Protein AF-A0A2G8RLQ7-F1 (afdb_monomer)

Organism: NCBI:txid1077348

Solvent-accessible surface area (backbone atoms only — not comparable to full-atom values): 32127 Å² total; per-residue (Å²): 107,88,85,56,60,98,57,32,75,49,61,60,58,60,61,53,50,51,47,37,60,70,52,48,47,62,55,45,40,66,78,68,28,75,82,47,90,45,77,64,52,28,48,61,61,38,48,71,56,51,53,52,49,52,46,50,50,32,43,54,52,36,54,53,50,43,73,43,41,68,59,44,41,68,47,52,74,60,20,50,34,38,46,54,41,42,31,58,21,51,77,73,32,100,47,69,67,59,40,44,54,45,46,45,52,47,41,55,74,77,52,67,49,90,91,49,55,67,65,60,50,50,52,52,49,49,36,47,53,55,52,36,36,71,47,33,70,80,33,58,66,44,60,68,46,42,52,69,55,45,53,55,48,68,73,40,88,61,42,63,55,52,55,46,46,35,72,64,47,58,96,84,55,98,68,47,83,58,65,90,84,59,82,88,59,54,57,70,68,84,70,74,81,64,91,76,53,90,83,71,71,82,78,60,92,86,49,56,96,85,60,72,88,60,75,90,66,54,72,65,46,58,60,54,63,68,46,94,60,70,62,61,56,47,54,48,44,42,46,53,49,53,54,51,61,72,66,54,81,83,77,77,56,65,66,63,50,52,42,49,55,58,45,31,55,29,73,34,59,83,73,42,48,47,57,49,51,48,54,48,28,54,55,50,19,54,56,50,46,55,56,45,41,72,77,51,80,62,102,72,86,71,87,51,73,59,81,87,59,45,69,64,55,68,90,51,76,55,60,63,50,73,68,59,36,55,54,52,52,51,52,50,51,51,47,31,73,75,39,75,95,52,81,89,80,86,56,53,71,63,66,76,41,82,44,79,44,81,46,83,76,50,75,49,76,46,79,37,47,40,63,40,53,35,52,54,51,54,54,51,55,51,46,56,59,48,61,64,50,69,73,57,89,71,83,91,74,92,66,78,70,58,54,47,45,53,71,57,52,27,65,71,36,55,46,65,66,66,66,54,50,53,34,51,47,55,35,35,76,71,56,44,33,43,79,82,48,105,51,34,39,31,68,45,56,57,84,73,84,75,69,94,75,74,74,81,72,83,70,73,80,73,85,72,74,68,64,54,57,50,73,67,56,50,50,54,52,52,51,54,52,51,44,55,52,50,51,51,47,30,69,74,68,37,67,41,38,68,69,56,52,52,61,54,43,63,72,41,89,88,61,84,77,53,71,66,60,50,48,54,48,52,51,50,37,35,75,73,56,52,34,44,76,55,97,74,24,40,28,65,53,128

Sequence (542 aa):
METCAKKWDESMLTPLREWMAEKVVPWMVMPYARGARSGEEARSMLQGVGSRFDYHVCKTLCDLRTQEIFDIIIDYPDSQPALQDLKECLIRVDQRNDLVMTLRKANKKRLLHPGADTKDILTQYVSIIRCLRMIDPPGVLLYKVADPIRKYLRERPDTIRCIVASLVGDGESGDSLVNENEPIQPLQQRQADDFVDPNWEPEPIDAGPDFRTNKPTDVISTLVSIYDSKDLFVKELQVLLAQRLLAVTDGNYERERRNIEILKIRFGEAALQVCEVMLRDMTDSRRIDQHVQQKKTMPMHPTIVSRHFWPPLQTGSFNMPGQFKEIQDAYAGEFHTFKPDKKLYWLPHLGTISLEIELQDRTVNAEVPPLEAAVIELFSTKGAVCLFAKSANIGKLTVSIDMWDVSALVAEIKVDKAPVLKALMTWVDLGVLKEEDATRYKLLEVAEDAPAGTKTVTRQVIEDVPPILTVQQQQAEQMKVYWKFIEGMLTNLGALSLLRIQGMLKFANGYDRTIEQLAEFMEAARREGLVTVKDGMWKLHR

Secondary structure (DSSP, 8-state):
-TTTTT--SS-SHHHHHHHIIIIIHHHHHHHH-TT-SSHHHHHHHHHHHHHHHHHHHHHHHHHHHHHHHHHHHHTTTTTHHHHHHHHHHHHHSS-HHHHHHHHHHHHHHHTSSTTS-HHHHHHHHHHHHHHHHHH-TT-HHHHHHHHHHHHHHHH-TTHHHHHHHHHH--TTS---SS-TTS--------PPP-TT-TT--PPPTT--TT----S---HHHHHHTTSS-SHHHHHHHHHHHHHHHHH--S---HHHHHHHHHHHHHH-HHHHHHHHHHHHHHHHHHHHHHHHHHHS--S-------TTTSPPBP----PPPHHHHHHHHHHHHHHHHH-TT------TTSS-EEEEEE-SS-EEEEEE-HHHHHHHHHHHHHHHHHHHHTTS--------TTEEEHHHHHHHHT--HHHHHHHHHHHHHTTSEEEEETTEEEE-SSPPPPPTT-------S--PPPSB--HHHHHHHHHHHHHHHHHHHHHHH-SEEHHHHHHHHTTSTT----HHHHHHHHHHHHHTTSEEEETTEEEE--

Foldseek 3Di:
DVVLAPDQLAAPLVVVVVCCVPPVLVVCCVPQVPPDPDPVSSCVSCVVVVLVVNLVVLVVLLVRCLLCVLVLLVPPPSNVNSLVSNLVSVVSDVCLVVSLVSLLVCCVVPPLDPPHDLLVLLLSLLSVLVSQCSSPVLCQSVVSNCPVSLVSLVVDPCNLLSLLCLLLDPPPDPPNSADPPPPLAALDDPPDPPPPPPPDDDDDPSHDPPRDRDHSGGSSSVSCVSDPDPLVSLVSNLQVLLLVLLVDPPLDCVSVVVSLVSVCNHHNDVSCVLVVLFNVQQVVLVVLQVVLCVVPNAPDRDRGGDPPSHFDFDDDDWDQDDPVNVSVVSSQVSSCVVPVVDGDDDRQQDDWDWDWDDFPADIDTDIDGSLLVSLVVVLVVQVVVVVVVVVVPDDDDPDLSSKDFLVNSCVRGVDDSVVSVVSLVVCVLSQQWDDPDPGMIGGDSDHDDDDPDDDSPPDPDDPDPRRHDRPVRVVVVVLVVLVVVVVVCCVVVNWAALVVSVVVCVPPPPDDDDSVRSVVSLVVCVVVQQWDDDPRIIHGRD

Mean predicted aligned error: 13.87 Å

Nearest PDB structures (foldseek):
  9gaw-assembly1_N  TM=8.354E-01  e=7.655E-22  Homo sapiens
  6q6h-assembly1_N  TM=8.099E-01  e=4.460E-22  Homo sapiens
  6q6g-assembly1_N  TM=8.127E-01  e=3.112E-22  Homo sapiens
  8tau-assembly1_N  TM=7.838E-01  e=5.141E-23  Homo sapiens
  8pkp-assembly1_N  TM=6.037E-01  e=9.520E-21  Homo sapiens

InterPro domains:
  IPR014786 Anaphase-promoting complex subunit 2, C-terminal [PF08672] (485-540)
  IPR014786 Anaphase-promoting complex subunit 2, C-terminal [SM01013] (485-540)
  IPR016158 Cullin homology domain [PS50069] (183-428)
  IPR016158 Cullin homology domain [SM00182] (218-359)
  IPR036317 Cullin homology domain superfamily [SSF75632] (198-443)
  IPR036388 Winged helix-like DNA-binding domain superfamily [G3DSA:1.10.10.10] (465-542)
  IPR036390 Winged helix DNA-binding domain superfamily [SSF46785] (474-540)
  IPR044554 Anaphase-promoting complex subunit 2 [PTHR45957] (3-540)
  IPR057975 Anaphase-promoting complex subunit 2, TPR repeats [PF25773] (49-156)

Radius of gyration: 34.7 Å; Cα contacts (8 Å, |Δi|>4): 504; chains: 1; bounding box: 101×70×98 Å

pLDDT: mean 79.77, std 14.37, range [28.73, 95.12]

Structure (mmCIF, N/CA/C/O backbone):
data_AF-A0A2G8RLQ7-F1
#
_entry.id   AF-A0A2G8RLQ7-F1
#
loop_
_atom_site.group_PDB
_atom_site.id
_atom_site.type_symbol
_atom_site.label_atom_id
_atom_site.label_alt_id
_atom_site.label_comp_id
_atom_site.label_asym_id
_atom_site.label_entity_id
_atom_site.label_seq_id
_atom_site.pdbx_PDB_ins_code
_atom_site.Cartn_x
_atom_site.Cartn_y
_atom_site.Cartn_z
_atom_site.occupancy
_atom_site.B_iso_or_equiv
_atom_site.auth_seq_id
_atom_site.auth_comp_id
_atom_site.auth_asym_id
_atom_site.auth_atom_id
_atom_site.pdbx_PDB_model_num
ATOM 1 N N . MET A 1 1 ? 16.386 -13.334 -39.382 1.00 58.00 1 MET A N 1
ATOM 2 C CA . MET A 1 1 ? 15.079 -12.840 -38.895 1.00 58.00 1 MET A CA 1
ATOM 3 C C . MET A 1 1 ? 14.256 -13.996 -38.342 1.00 58.00 1 MET A C 1
ATOM 5 O O . MET A 1 1 ? 14.062 -14.020 -37.138 1.00 58.00 1 MET A O 1
ATOM 9 N N . GLU A 1 2 ? 13.879 -14.995 -39.150 1.00 72.75 2 GLU A N 1
ATOM 10 C CA . GLU A 1 2 ? 13.082 -16.160 -38.695 1.00 72.75 2 GLU A CA 1
ATOM 11 C C . GLU A 1 2 ? 13.726 -16.959 -37.549 1.00 72.75 2 GLU A C 1
ATOM 13 O O . GLU A 1 2 ? 13.033 -17.461 -36.675 1.00 72.75 2 GLU A O 1
ATOM 18 N N . THR A 1 3 ? 15.058 -17.023 -37.505 1.00 78.69 3 THR A N 1
ATOM 19 C CA . THR A 1 3 ? 15.813 -17.719 -36.454 1.00 78.69 3 THR A CA 1
ATOM 20 C C . THR A 1 3 ? 15.950 -16.939 -35.145 1.00 78.69 3 THR A C 1
ATOM 22 O O . THR A 1 3 ? 16.250 -17.555 -34.127 1.00 78.69 3 THR A O 1
ATOM 25 N N . CYS A 1 4 ? 15.763 -15.613 -35.169 1.00 79.56 4 CYS A N 1
ATOM 26 C CA . CYS A 1 4 ? 15.983 -14.715 -34.026 1.00 79.56 4 CYS A CA 1
ATOM 27 C C . CYS A 1 4 ? 14.678 -14.268 -33.355 1.00 79.56 4 CYS A C 1
ATOM 29 O O . CYS A 1 4 ? 14.712 -13.825 -32.208 1.00 79.56 4 CYS A O 1
ATOM 31 N N . ALA A 1 5 ? 13.548 -14.333 -34.062 1.00 86.00 5 ALA A N 1
ATOM 32 C CA . ALA A 1 5 ? 12.248 -13.931 -33.533 1.00 86.00 5 ALA A CA 1
ATOM 33 C C . ALA A 1 5 ? 11.833 -14.834 -32.361 1.00 86.00 5 ALA A C 1
ATOM 35 O O . ALA A 1 5 ? 11.991 -16.052 -32.444 1.00 86.00 5 ALA A O 1
ATOM 36 N N . LYS A 1 6 ? 11.303 -14.234 -31.287 1.00 85.44 6 LYS A N 1
ATOM 37 C CA . LYS A 1 6 ? 10.830 -14.930 -30.069 1.00 85.44 6 LYS A CA 1
ATOM 38 C C . LYS A 1 6 ? 11.838 -15.871 -29.391 1.00 85.44 6 LYS A C 1
ATOM 40 O O . LYS A 1 6 ? 11.439 -16.785 -28.680 1.00 85.44 6 LYS A O 1
ATOM 45 N N . LYS A 1 7 ? 13.134 -15.677 -29.631 1.00 88.31 7 LYS A N 1
ATOM 46 C CA . LYS A 1 7 ? 14.208 -16.344 -28.889 1.00 88.31 7 LYS A CA 1
ATOM 47 C C . LYS A 1 7 ? 14.921 -15.307 -28.050 1.00 88.31 7 LYS A C 1
ATOM 49 O O . LYS A 1 7 ? 15.559 -14.420 -28.631 1.00 88.31 7 LYS A O 1
ATOM 54 N N . TRP A 1 8 ? 14.776 -15.394 -26.733 1.00 90.06 8 TRP A N 1
ATOM 55 C CA . TRP A 1 8 ? 15.290 -14.386 -25.804 1.00 90.06 8 TRP A CA 1
ATOM 56 C C . TRP A 1 8 ? 16.294 -14.946 -24.786 1.00 90.06 8 TRP A C 1
ATOM 58 O O . TRP A 1 8 ? 17.127 -14.187 -24.292 1.00 90.06 8 TRP A O 1
ATOM 68 N N . ASP A 1 9 ? 16.269 -16.263 -24.589 1.00 88.75 9 ASP A N 1
ATOM 69 C CA . ASP A 1 9 ? 17.064 -17.027 -23.616 1.00 88.75 9 ASP A CA 1
ATOM 70 C C . ASP A 1 9 ? 18.564 -17.091 -23.948 1.00 88.75 9 ASP A C 1
ATOM 72 O O . ASP A 1 9 ? 19.383 -17.481 -23.120 1.00 88.75 9 ASP A O 1
ATOM 76 N N . GLU A 1 10 ? 18.952 -16.725 -25.172 1.00 89.12 10 GLU A N 1
ATOM 77 C CA . GLU A 1 10 ? 20.331 -16.785 -25.659 1.00 89.12 10 GLU A CA 1
ATOM 78 C C . GLU A 1 10 ? 20.709 -15.504 -26.416 1.00 89.12 10 GLU A C 1
ATOM 80 O O . GLU A 1 10 ? 19.869 -14.844 -27.038 1.00 89.12 10 GLU A O 1
ATOM 85 N N . SER A 1 11 ? 22.002 -15.158 -26.394 1.00 88.56 11 SER A N 1
ATOM 86 C CA . SER A 1 11 ? 22.539 -14.050 -27.195 1.00 88.56 11 SER A CA 1
ATOM 87 C C . SER A 1 11 ? 22.546 -14.439 -28.672 1.00 88.56 11 SER A C 1
ATOM 89 O O . SER A 1 11 ? 23.236 -15.366 -29.093 1.00 88.56 11 SER A O 1
ATOM 91 N N . MET A 1 12 ? 21.798 -13.689 -29.476 1.00 88.75 12 MET A N 1
ATOM 92 C CA . MET A 1 12 ? 21.719 -13.851 -30.925 1.00 88.75 12 MET A CA 1
ATOM 93 C C . MET A 1 12 ? 22.719 -12.952 -31.655 1.00 88.75 12 MET A C 1
ATOM 95 O O . MET A 1 12 ? 23.031 -13.214 -32.817 1.00 88.75 12 MET A O 1
ATOM 99 N N . LEU A 1 13 ? 23.252 -11.913 -31.002 1.00 87.75 13 LEU A N 1
ATOM 100 C CA . LEU A 1 13 ? 24.232 -11.016 -31.616 1.00 87.75 13 LEU A CA 1
ATOM 101 C C . LEU A 1 13 ? 25.563 -11.724 -31.917 1.00 87.75 13 LEU A C 1
ATOM 103 O O . LEU A 1 13 ? 26.137 -11.509 -32.987 1.00 87.75 13 LEU A O 1
ATOM 107 N N . THR A 1 14 ? 26.030 -12.596 -31.018 1.00 88.00 14 THR A N 1
ATOM 108 C CA . THR A 1 14 ? 27.296 -13.334 -31.197 1.00 88.00 14 THR A CA 1
ATOM 109 C C . THR A 1 14 ? 27.233 -14.301 -32.390 1.00 88.00 14 THR A C 1
ATOM 111 O O . THR A 1 14 ? 28.031 -14.127 -33.316 1.00 88.00 14 THR A O 1
ATOM 114 N N . PRO A 1 15 ? 26.237 -15.209 -32.491 1.00 88.75 15 PRO A N 1
ATOM 115 C CA . PRO A 1 15 ? 26.079 -16.068 -33.668 1.00 88.75 15 PRO A CA 1
ATOM 116 C C . PRO A 1 15 ? 25.898 -15.293 -34.981 1.00 88.75 15 PRO A C 1
ATOM 118 O O . PRO A 1 15 ? 26.365 -15.724 -36.034 1.00 88.75 15 PRO A O 1
ATOM 121 N N . LEU A 1 16 ? 25.232 -14.130 -34.952 1.00 87.44 16 LEU A N 1
ATOM 122 C CA . LEU A 1 16 ? 25.065 -13.289 -36.144 1.00 87.44 16 LEU A CA 1
ATOM 123 C C . LEU A 1 16 ? 26.391 -12.688 -36.625 1.00 87.44 16 LEU A C 1
ATOM 125 O O . LEU A 1 16 ? 26.616 -12.591 -37.835 1.00 87.44 16 LEU A O 1
ATOM 129 N N . ARG A 1 17 ? 27.275 -12.297 -35.703 1.00 86.38 17 ARG A N 1
ATOM 130 C CA . ARG A 1 17 ? 28.616 -11.800 -36.037 1.00 86.38 17 ARG A CA 1
ATOM 131 C C . ARG A 1 17 ? 29.530 -12.907 -36.542 1.00 86.38 17 ARG A C 1
ATOM 133 O O . ARG A 1 17 ? 30.254 -12.680 -37.509 1.00 86.38 17 ARG A O 1
ATOM 140 N N . GLU A 1 18 ? 29.459 -14.098 -35.957 1.00 87.94 18 GLU A N 1
ATOM 141 C CA . GLU A 1 18 ? 30.178 -15.278 -36.454 1.00 87.94 18 GLU A CA 1
ATOM 142 C C . GLU A 1 18 ? 29.720 -15.642 -37.868 1.00 87.94 18 GLU A C 1
ATOM 144 O O . GLU A 1 18 ? 30.537 -15.749 -38.781 1.00 87.94 18 GLU A O 1
ATOM 149 N N . TRP A 1 19 ? 28.406 -15.696 -38.103 1.00 89.06 19 TRP A N 1
ATOM 150 C CA . TRP A 1 19 ? 27.849 -15.909 -39.440 1.00 89.06 19 TRP A CA 1
ATOM 151 C C . TRP A 1 19 ? 28.309 -14.840 -40.442 1.00 89.06 19 TRP A C 1
ATOM 153 O O . TRP A 1 19 ? 28.657 -15.154 -41.587 1.00 89.06 19 TRP A O 1
ATOM 163 N N . MET A 1 20 ? 28.355 -13.573 -40.020 1.00 84.31 20 MET A N 1
ATOM 164 C CA . MET A 1 20 ? 28.878 -12.490 -40.849 1.00 84.31 20 MET A CA 1
ATOM 165 C C . MET A 1 20 ? 30.352 -12.728 -41.198 1.00 84.31 20 MET A C 1
ATOM 167 O O . MET A 1 20 ? 30.718 -12.625 -42.370 1.00 84.31 20 MET A O 1
ATOM 171 N N . ALA A 1 21 ? 31.184 -13.087 -40.220 1.00 83.88 21 ALA A N 1
ATOM 172 C CA . ALA A 1 21 ? 32.605 -13.350 -40.420 1.00 83.88 21 ALA A CA 1
ATOM 173 C C . ALA A 1 21 ? 32.866 -14.572 -41.320 1.00 83.88 21 ALA A C 1
ATOM 175 O O . ALA A 1 21 ? 33.772 -14.535 -42.149 1.00 83.88 21 ALA A O 1
ATOM 176 N N . GLU A 1 22 ? 32.065 -15.631 -41.207 1.00 86.44 22 GLU A N 1
ATOM 177 C CA . GLU A 1 22 ? 32.274 -16.879 -41.949 1.00 86.44 22 GLU A CA 1
ATOM 178 C C . GLU A 1 22 ? 31.665 -16.893 -43.353 1.00 86.44 22 GLU A C 1
ATOM 180 O O . GLU A 1 22 ? 32.184 -17.563 -44.247 1.00 86.44 22 GLU A O 1
ATOM 185 N N . LYS A 1 23 ? 30.532 -16.215 -43.563 1.00 85.06 23 LYS A N 1
ATOM 186 C CA . LYS A 1 23 ? 29.777 -16.290 -44.828 1.00 85.06 23 LYS A CA 1
ATOM 187 C C . LYS A 1 23 ? 29.799 -14.977 -45.591 1.00 85.06 23 LYS A C 1
ATOM 189 O O . LYS A 1 23 ? 30.058 -14.970 -46.795 1.00 85.06 23 LYS A O 1
ATOM 194 N N . VAL A 1 24 ? 29.544 -13.869 -44.902 1.00 82.88 24 VAL A N 1
ATOM 195 C CA . VAL A 1 24 ? 29.383 -12.558 -45.541 1.00 82.88 24 VAL A CA 1
ATOM 196 C C . VAL A 1 24 ? 30.740 -11.950 -45.877 1.00 82.88 24 VAL A C 1
ATOM 198 O O . VAL A 1 24 ? 30.925 -11.496 -47.001 1.00 82.88 24 VAL A O 1
ATOM 201 N N . VAL A 1 25 ? 31.717 -12.001 -44.969 1.00 80.44 25 VAL A N 1
ATOM 202 C CA . VAL A 1 25 ? 33.057 -11.442 -45.210 1.00 80.44 25 VAL A CA 1
ATOM 203 C C . VAL A 1 25 ? 33.759 -12.124 -46.397 1.00 80.44 25 VAL A C 1
ATOM 205 O O . VAL A 1 25 ? 34.203 -11.395 -47.286 1.00 80.44 25 VAL A O 1
ATOM 208 N N . PRO A 1 26 ? 33.802 -13.469 -46.527 1.00 83.00 26 PRO A N 1
ATOM 209 C CA . PRO A 1 26 ? 34.377 -14.112 -47.713 1.00 83.00 26 PRO A CA 1
ATOM 210 C C . PRO A 1 26 ? 33.627 -13.771 -49.002 1.00 83.00 26 PRO A C 1
ATOM 212 O O . PRO A 1 26 ? 34.250 -13.550 -50.041 1.00 83.00 26 PRO A O 1
ATOM 215 N N . TRP A 1 27 ? 32.295 -13.659 -48.939 1.00 84.50 27 TRP A N 1
ATOM 216 C CA . TRP A 1 27 ? 31.507 -13.185 -50.073 1.00 84.50 27 TRP A CA 1
ATOM 217 C C . TRP A 1 27 ? 31.844 -11.735 -50.436 1.00 84.50 27 TRP A C 1
ATOM 219 O O . TRP A 1 27 ? 31.931 -11.437 -51.619 1.00 84.50 27 TRP A O 1
ATOM 229 N N . MET A 1 28 ? 32.095 -10.851 -49.464 1.00 78.75 28 MET A N 1
ATOM 230 C CA . MET A 1 28 ? 32.443 -9.440 -49.680 1.00 78.75 28 MET A CA 1
ATOM 231 C C . MET A 1 28 ? 33.844 -9.234 -50.268 1.00 78.75 28 MET A C 1
ATOM 233 O O . MET A 1 28 ? 34.050 -8.269 -51.008 1.00 78.75 28 MET A O 1
ATOM 237 N N . VAL A 1 29 ? 34.795 -10.134 -49.997 1.00 78.94 29 VAL A N 1
ATOM 238 C CA . VAL A 1 29 ? 36.132 -10.105 -50.620 1.00 78.94 29 VAL A CA 1
ATOM 239 C C . VAL A 1 29 ? 36.009 -10.178 -52.150 1.00 78.94 29 VAL A C 1
ATOM 241 O O . VAL A 1 29 ? 36.714 -9.464 -52.866 1.00 78.94 29 VAL A O 1
ATOM 244 N N . MET A 1 30 ? 35.058 -10.969 -52.658 1.00 76.69 30 MET A N 1
ATOM 245 C CA . MET A 1 30 ? 34.880 -11.222 -54.092 1.00 76.69 30 MET A CA 1
ATOM 246 C C . MET A 1 30 ? 34.452 -9.997 -54.924 1.00 76.69 30 MET A C 1
ATOM 248 O O . MET A 1 30 ? 34.936 -9.879 -56.046 1.00 76.69 30 MET A O 1
ATOM 252 N N . PRO A 1 31 ? 33.549 -9.099 -54.486 1.00 79.88 31 PRO A N 1
ATOM 253 C CA . PRO A 1 31 ? 33.229 -7.859 -55.195 1.00 79.88 31 PRO A CA 1
ATOM 254 C C . PRO A 1 31 ? 34.054 -6.644 -54.743 1.00 79.88 31 PRO A C 1
ATOM 256 O O . PRO A 1 31 ? 34.372 -5.815 -55.591 1.00 79.88 31 PRO A O 1
ATOM 259 N N . TYR A 1 32 ? 34.423 -6.526 -53.460 1.00 74.81 32 TYR A N 1
ATOM 260 C CA . TYR A 1 32 ? 35.006 -5.288 -52.911 1.00 74.81 32 TYR A CA 1
ATOM 261 C C . TYR A 1 32 ? 36.533 -5.307 -52.758 1.00 74.81 32 TYR A C 1
ATOM 263 O O . TYR A 1 32 ? 37.136 -4.241 -52.676 1.00 74.81 32 TYR A O 1
ATOM 271 N N . ALA A 1 33 ? 37.175 -6.480 -52.757 1.00 74.56 33 ALA A N 1
ATOM 272 C CA . ALA A 1 33 ? 38.622 -6.617 -52.553 1.00 74.56 33 ALA A CA 1
ATOM 273 C C . ALA A 1 33 ? 39.324 -7.394 -53.686 1.00 74.56 33 ALA A C 1
ATOM 275 O O . ALA A 1 33 ? 40.371 -7.999 -53.473 1.00 74.56 33 ALA A O 1
ATOM 276 N N . ARG A 1 34 ? 38.787 -7.342 -54.919 1.00 70.81 34 ARG A N 1
ATOM 277 C CA . ARG A 1 34 ? 39.332 -8.054 -56.102 1.00 70.81 34 ARG A CA 1
ATOM 278 C C . ARG A 1 34 ? 40.801 -7.753 -56.424 1.00 70.81 34 ARG A C 1
ATOM 280 O O . ARG A 1 34 ? 41.431 -8.542 -57.117 1.00 70.81 34 ARG A O 1
ATOM 287 N N . GLY A 1 35 ? 41.316 -6.605 -55.984 1.00 69.06 35 GLY A N 1
ATOM 288 C CA . GLY A 1 35 ? 42.682 -6.147 -56.258 1.00 69.06 35 GLY A CA 1
ATOM 289 C C . GLY A 1 35 ? 43.664 -6.297 -55.095 1.00 69.06 35 GLY A C 1
ATOM 290 O O . GLY A 1 35 ? 44.810 -5.876 -55.242 1.00 69.06 35 GLY A O 1
ATOM 291 N N . ALA A 1 36 ? 43.238 -6.848 -53.955 1.00 75.50 36 ALA A N 1
ATOM 292 C CA . ALA A 1 36 ? 44.092 -6.977 -52.779 1.00 75.50 36 ALA A CA 1
ATOM 293 C C . ALA A 1 36 ? 45.181 -8.035 -53.005 1.00 75.50 36 ALA A C 1
ATOM 295 O O . ALA A 1 36 ? 44.888 -9.169 -53.388 1.00 75.50 36 ALA A O 1
ATOM 296 N N . ARG A 1 37 ? 46.444 -7.669 -52.765 1.00 69.50 37 ARG A N 1
ATOM 297 C CA . ARG A 1 37 ? 47.605 -8.559 -52.946 1.00 69.50 37 ARG A CA 1
ATOM 298 C C . ARG A 1 37 ? 48.016 -9.243 -51.646 1.00 69.50 37 ARG A C 1
ATOM 300 O O . ARG A 1 37 ? 48.721 -10.248 -51.681 1.00 69.50 37 ARG A O 1
ATOM 307 N N . SER A 1 38 ? 47.552 -8.724 -50.510 1.00 78.31 38 SER A N 1
ATOM 308 C CA . SER A 1 38 ? 47.749 -9.295 -49.179 1.00 78.31 38 SER A CA 1
ATOM 309 C C . SER A 1 38 ? 46.436 -9.340 -48.390 1.00 78.31 38 SER A C 1
ATOM 311 O O . SER A 1 38 ? 45.487 -8.599 -48.662 1.00 78.31 38 SER A O 1
ATOM 313 N N . GLY A 1 39 ? 46.383 -10.200 -47.368 1.00 72.31 39 GLY A N 1
ATOM 314 C CA . GLY A 1 39 ? 45.237 -10.268 -46.458 1.00 72.31 39 GLY A CA 1
ATOM 315 C C . GLY A 1 39 ? 45.007 -8.974 -45.665 1.00 72.31 39 GLY A C 1
ATOM 316 O O . GLY A 1 39 ? 43.877 -8.695 -45.276 1.00 72.31 39 GLY A O 1
ATOM 317 N N . GLU A 1 40 ? 46.044 -8.161 -45.453 1.00 75.19 40 GLU A N 1
ATOM 318 C CA . GLU A 1 40 ? 45.936 -6.863 -44.771 1.00 75.19 40 GLU A CA 1
ATOM 319 C C . GLU A 1 40 ? 45.348 -5.776 -45.675 1.00 75.19 40 GLU A C 1
ATOM 321 O O . GLU A 1 40 ? 44.482 -5.020 -45.234 1.00 75.19 40 GLU A O 1
ATOM 326 N N . GLU A 1 41 ? 45.727 -5.746 -46.957 1.00 76.00 41 GLU A N 1
ATOM 327 C CA . GLU A 1 41 ? 45.116 -4.848 -47.945 1.00 76.00 41 GLU A CA 1
ATOM 328 C C . GLU A 1 41 ? 43.625 -5.152 -48.119 1.00 76.00 41 GLU A C 1
ATOM 330 O O . GLU A 1 41 ? 42.801 -4.237 -48.124 1.00 76.00 41 GLU A O 1
ATOM 335 N N . ALA A 1 42 ? 43.255 -6.438 -48.171 1.00 72.56 42 ALA A N 1
ATOM 336 C CA . ALA A 1 42 ? 41.856 -6.852 -48.244 1.00 72.56 42 ALA A CA 1
ATOM 337 C C . ALA A 1 42 ? 41.054 -6.387 -47.016 1.00 72.56 42 ALA A C 1
ATOM 339 O O . ALA A 1 42 ? 39.944 -5.880 -47.168 1.00 72.56 42 ALA A O 1
ATOM 340 N N . ARG A 1 43 ? 41.615 -6.501 -45.801 1.00 75.44 43 ARG A N 1
ATOM 341 C CA . ARG A 1 43 ? 40.964 -6.015 -44.568 1.00 75.44 43 ARG A CA 1
ATOM 342 C C . ARG A 1 43 ? 40.778 -4.500 -44.573 1.00 75.44 43 ARG A C 1
ATOM 344 O O . ARG A 1 43 ? 39.704 -4.038 -44.203 1.00 75.44 43 ARG A O 1
ATOM 351 N N . SER A 1 44 ? 41.781 -3.745 -45.018 1.00 78.56 44 SER A N 1
ATOM 352 C CA . SER A 1 44 ? 41.704 -2.282 -45.124 1.00 78.56 44 SER A CA 1
ATOM 353 C C . SER A 1 44 ? 40.611 -1.843 -46.107 1.00 78.56 44 SER A C 1
ATOM 355 O O . SER A 1 44 ? 39.752 -1.028 -45.770 1.00 78.56 44 SER A O 1
ATOM 357 N N . MET A 1 45 ? 40.552 -2.470 -47.289 1.00 76.69 45 MET A N 1
ATOM 358 C CA . MET A 1 45 ? 39.511 -2.196 -48.289 1.00 76.69 45 MET A CA 1
ATOM 359 C C . MET A 1 45 ? 38.101 -2.562 -47.797 1.00 76.69 45 MET A C 1
ATOM 361 O O . MET A 1 45 ? 37.126 -1.897 -48.147 1.00 76.69 45 MET A O 1
ATOM 365 N N . LEU A 1 46 ? 37.980 -3.605 -46.969 1.00 78.00 46 LEU A N 1
ATOM 366 C CA . LEU A 1 46 ? 36.703 -4.074 -46.431 1.00 78.00 46 LEU A CA 1
ATO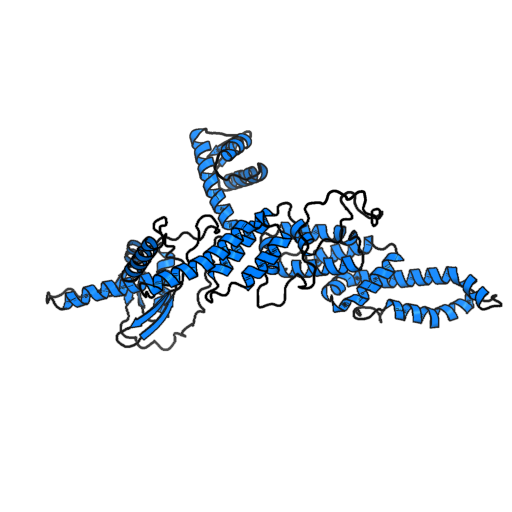M 367 C C . LEU A 1 46 ? 36.266 -3.358 -45.152 1.00 78.00 46 LEU A C 1
ATOM 369 O O . LEU A 1 46 ? 35.091 -3.446 -44.809 1.00 78.00 46 LEU A O 1
ATOM 373 N N . GLN A 1 47 ? 37.148 -2.627 -44.467 1.00 77.69 47 GLN A N 1
ATOM 374 C CA . GLN A 1 47 ? 36.862 -2.022 -43.162 1.00 77.69 47 GLN A CA 1
ATOM 375 C C . GLN A 1 47 ? 35.632 -1.099 -43.195 1.00 77.69 47 GLN A C 1
ATOM 377 O O . GLN A 1 47 ? 34.764 -1.185 -42.326 1.00 77.69 47 GLN A O 1
ATOM 382 N N . GLY A 1 48 ? 35.516 -0.255 -44.226 1.00 80.19 48 GLY A N 1
ATOM 383 C CA . GLY A 1 48 ? 34.388 0.672 -44.375 1.00 80.19 48 GLY A CA 1
ATOM 384 C C . GLY A 1 48 ? 33.066 -0.004 -44.752 1.00 80.19 48 GLY A C 1
ATOM 385 O O . GLY A 1 48 ? 31.997 0.473 -44.381 1.00 80.19 48 GLY A O 1
ATOM 386 N N . VAL A 1 49 ? 33.111 -1.118 -45.486 1.00 80.62 49 VAL A N 1
ATOM 387 C CA . VAL A 1 49 ? 31.901 -1.867 -45.861 1.00 80.62 49 VAL A CA 1
ATOM 388 C C . VAL A 1 49 ? 31.477 -2.788 -44.712 1.00 80.62 49 VAL A C 1
ATOM 390 O O . VAL A 1 49 ? 30.290 -2.890 -44.416 1.00 80.62 49 VAL A O 1
ATOM 393 N N . GLY A 1 50 ? 32.438 -3.389 -44.009 1.00 80.19 50 GLY A N 1
ATOM 394 C CA . GLY A 1 50 ? 32.214 -4.217 -42.826 1.00 80.19 50 GLY A CA 1
ATOM 395 C C . GLY A 1 50 ? 31.534 -3.448 -41.697 1.00 80.19 50 GLY A C 1
ATOM 396 O O . GLY A 1 50 ? 30.563 -3.943 -41.137 1.00 80.19 50 GLY A O 1
ATOM 397 N N . SER A 1 51 ? 31.946 -2.203 -41.430 1.00 83.44 51 SER A N 1
ATOM 398 C CA . SER A 1 51 ? 31.274 -1.359 -40.430 1.00 83.44 51 SER A CA 1
ATOM 399 C C . SER A 1 51 ? 29.826 -1.019 -40.806 1.00 83.44 51 SER A C 1
ATOM 401 O O . SER A 1 51 ? 28.957 -0.988 -39.937 1.00 83.44 51 SER A O 1
ATOM 403 N N . ARG A 1 52 ? 29.526 -0.827 -42.100 1.00 85.38 52 ARG A N 1
ATOM 404 C CA . ARG A 1 52 ? 28.151 -0.610 -42.589 1.00 85.38 52 ARG A CA 1
ATOM 405 C C . ARG A 1 52 ? 27.280 -1.857 -42.455 1.00 85.38 52 ARG A C 1
ATOM 407 O O . ARG A 1 52 ? 26.105 -1.733 -42.116 1.00 85.38 52 ARG A O 1
ATOM 414 N N . PHE A 1 53 ? 27.833 -3.041 -42.712 1.00 84.56 53 PHE A N 1
ATOM 415 C CA . PHE A 1 53 ? 27.115 -4.300 -42.504 1.00 84.56 53 PHE A CA 1
ATOM 416 C C . PHE A 1 53 ? 26.889 -4.588 -41.021 1.00 84.56 53 PHE A C 1
ATOM 418 O O . PHE A 1 53 ? 25.778 -4.963 -40.660 1.00 84.56 53 PHE A O 1
ATOM 425 N N . ASP A 1 54 ? 27.884 -4.353 -40.164 1.00 85.38 54 ASP A N 1
ATOM 426 C CA . ASP A 1 54 ? 27.731 -4.469 -38.709 1.00 85.38 54 ASP A CA 1
ATOM 427 C C . ASP A 1 54 ? 26.652 -3.514 -38.186 1.00 85.38 54 ASP A C 1
ATOM 429 O O . ASP A 1 54 ? 25.754 -3.942 -37.462 1.00 85.38 54 ASP A O 1
ATOM 433 N N . TYR A 1 55 ? 26.643 -2.261 -38.657 1.00 89.81 55 TYR A N 1
ATOM 434 C CA . TYR A 1 55 ? 25.556 -1.320 -38.380 1.00 89.81 55 TYR A CA 1
ATOM 435 C C . TYR A 1 55 ? 24.196 -1.857 -38.850 1.00 89.81 55 TYR A C 1
ATOM 437 O O . TYR A 1 55 ? 23.229 -1.819 -38.095 1.00 89.81 55 TYR A O 1
ATOM 445 N N . HIS A 1 56 ? 24.102 -2.393 -40.071 1.00 89.62 56 HIS A N 1
ATOM 446 C CA . HIS A 1 56 ? 22.848 -2.932 -40.603 1.00 89.62 56 HIS A CA 1
ATOM 447 C C . HIS A 1 56 ? 22.348 -4.154 -39.814 1.00 89.62 56 HIS A C 1
ATOM 449 O O . HIS A 1 56 ? 21.147 -4.278 -39.572 1.00 89.62 56 HIS A O 1
ATOM 455 N N . VAL A 1 57 ? 23.247 -5.049 -39.393 1.00 89.12 57 VAL A N 1
ATOM 456 C CA . VAL A 1 57 ? 22.906 -6.210 -38.557 1.00 89.12 57 VAL A CA 1
ATOM 457 C C . VAL A 1 57 ? 22.430 -5.758 -37.181 1.00 89.12 57 VAL A C 1
ATOM 459 O O . VAL A 1 57 ? 21.347 -6.170 -36.767 1.00 89.12 57 VAL A O 1
ATOM 462 N N . CYS A 1 58 ? 23.168 -4.858 -36.522 1.00 90.12 58 CYS A N 1
ATOM 463 C CA . CYS A 1 58 ? 22.764 -4.288 -35.236 1.00 90.12 58 CYS A CA 1
ATOM 464 C C . CYS A 1 58 ? 21.410 -3.577 -35.342 1.00 90.12 58 CYS A C 1
ATOM 466 O O . CYS A 1 58 ? 20.548 -3.779 -34.494 1.00 90.12 58 CYS A O 1
ATOM 468 N N . LYS A 1 59 ? 21.183 -2.804 -36.412 1.00 92.19 59 LYS A N 1
ATOM 469 C CA . LYS A 1 59 ? 19.914 -2.108 -36.660 1.00 92.19 59 LYS A CA 1
ATOM 470 C C . LYS A 1 59 ? 18.758 -3.085 -36.848 1.00 92.19 59 LYS A C 1
ATOM 472 O O . LYS A 1 59 ? 17.736 -2.959 -36.190 1.00 92.19 59 LYS A O 1
ATOM 477 N N . THR A 1 60 ? 18.937 -4.102 -37.689 1.00 91.06 60 THR A N 1
ATOM 478 C CA . THR A 1 60 ? 17.886 -5.098 -37.960 1.00 91.06 60 THR A CA 1
ATOM 479 C C . THR A 1 60 ? 17.526 -5.893 -36.700 1.00 91.06 60 THR A C 1
ATOM 481 O O . THR A 1 60 ? 16.352 -6.169 -36.453 1.00 91.06 60 THR A O 1
ATOM 484 N N . LEU A 1 61 ? 18.526 -6.255 -35.885 1.00 90.38 61 LEU A N 1
ATOM 485 C CA . LEU A 1 61 ? 18.297 -6.937 -34.612 1.00 90.38 61 LEU A CA 1
ATOM 486 C C . LEU A 1 61 ? 17.624 -6.007 -33.592 1.00 90.38 61 LEU A C 1
ATOM 488 O O . LEU A 1 61 ? 16.693 -6.431 -32.911 1.00 90.38 61 LEU A O 1
ATOM 492 N N . CYS A 1 62 ? 18.047 -4.742 -33.521 1.00 92.81 62 CYS A N 1
ATOM 493 C CA . CYS A 1 62 ? 17.441 -3.730 -32.659 1.00 92.81 62 CYS A CA 1
ATOM 494 C C . CYS A 1 62 ? 15.973 -3.480 -33.023 1.00 92.81 62 CYS A C 1
ATOM 496 O O . CYS A 1 62 ? 15.131 -3.470 -32.128 1.00 92.81 62 CYS A O 1
ATOM 498 N N . ASP A 1 63 ? 15.640 -3.372 -34.312 1.00 92.69 63 ASP A N 1
ATOM 499 C CA . ASP A 1 63 ? 14.264 -3.225 -34.803 1.00 92.69 63 ASP A CA 1
ATOM 500 C C . ASP A 1 63 ? 13.378 -4.398 -34.368 1.00 92.69 63 ASP A C 1
ATOM 502 O O . ASP A 1 63 ? 12.278 -4.198 -33.847 1.00 92.69 63 ASP A O 1
ATOM 506 N N . LEU A 1 64 ? 13.874 -5.629 -34.531 1.00 92.44 64 LEU A N 1
ATOM 507 C CA . LEU A 1 64 ? 13.163 -6.838 -34.121 1.00 92.44 64 LEU A CA 1
ATOM 508 C C . LEU A 1 64 ? 12.933 -6.864 -32.602 1.00 92.44 64 LEU A C 1
ATOM 510 O O . LEU A 1 64 ? 11.805 -7.039 -32.145 1.00 92.44 64 LEU A O 1
ATOM 514 N N . ARG A 1 65 ? 13.988 -6.634 -31.811 1.00 92.19 65 ARG A N 1
ATOM 515 C CA . ARG A 1 65 ? 13.907 -6.621 -30.340 1.00 92.19 65 ARG A CA 1
ATOM 516 C C . ARG A 1 65 ? 13.058 -5.471 -29.813 1.00 92.19 65 ARG A C 1
ATOM 518 O O . ARG A 1 65 ? 12.368 -5.638 -28.817 1.00 92.19 65 ARG A O 1
ATOM 525 N N . THR A 1 66 ? 13.038 -4.335 -30.503 1.00 93.06 66 THR A N 1
ATOM 526 C CA . THR A 1 66 ? 12.174 -3.197 -30.171 1.00 93.06 66 THR A CA 1
ATOM 527 C C . THR A 1 66 ? 10.697 -3.529 -30.373 1.00 93.06 66 THR A C 1
ATOM 529 O O . THR A 1 66 ? 9.863 -3.093 -29.584 1.00 93.06 66 THR A O 1
ATOM 532 N N . GLN A 1 67 ? 10.348 -4.330 -31.383 1.00 92.94 67 GLN A N 1
ATOM 533 C CA . GLN A 1 67 ? 8.967 -4.785 -31.587 1.00 92.94 67 GLN A CA 1
ATOM 534 C C . GLN A 1 67 ? 8.525 -5.800 -30.522 1.00 92.94 67 GLN A C 1
ATOM 536 O O . GLN A 1 67 ? 7.374 -5.771 -30.091 1.00 92.94 67 GLN A O 1
ATOM 541 N N . GLU A 1 68 ? 9.445 -6.656 -30.075 1.00 93.88 68 GLU A N 1
ATOM 542 C CA . GLU A 1 68 ? 9.208 -7.699 -29.067 1.00 93.88 68 GLU A CA 1
ATOM 543 C C . GLU A 1 68 ? 9.444 -7.218 -27.620 1.00 93.88 68 GLU A C 1
ATOM 545 O O . GLU A 1 68 ? 9.227 -7.976 -26.680 1.00 93.88 68 GLU A O 1
ATOM 550 N N . ILE A 1 69 ? 9.857 -5.960 -27.413 1.00 94.19 69 ILE A N 1
ATOM 551 C CA . ILE A 1 69 ? 10.379 -5.469 -26.124 1.00 94.19 69 ILE A CA 1
ATOM 552 C C . ILE A 1 69 ? 9.427 -5.680 -24.946 1.00 94.19 69 ILE A C 1
ATOM 554 O O . ILE A 1 69 ? 9.866 -5.948 -23.835 1.00 94.19 69 ILE A O 1
ATOM 558 N N . PHE A 1 70 ? 8.119 -5.562 -25.172 1.00 93.94 70 PHE A N 1
ATOM 559 C CA . PHE A 1 70 ? 7.138 -5.749 -24.108 1.00 93.94 70 PHE A CA 1
ATOM 560 C C . PHE A 1 70 ? 7.121 -7.198 -23.610 1.00 93.94 70 PHE A C 1
ATOM 562 O O . PHE A 1 70 ? 7.060 -7.418 -22.406 1.00 93.94 70 PHE A O 1
ATOM 569 N N . ASP A 1 71 ? 7.206 -8.163 -24.526 1.00 94.00 71 ASP A N 1
ATOM 570 C CA . ASP A 1 71 ? 7.208 -9.586 -24.189 1.00 94.00 71 ASP A CA 1
ATOM 571 C C . ASP A 1 71 ? 8.568 -10.010 -23.613 1.00 94.00 71 ASP A C 1
ATOM 573 O O . ASP A 1 71 ? 8.600 -10.739 -22.629 1.00 94.00 71 ASP A O 1
ATOM 577 N N . ILE A 1 72 ? 9.673 -9.437 -24.113 1.00 93.94 72 ILE A N 1
ATOM 578 C CA . ILE A 1 72 ? 11.012 -9.597 -23.518 1.00 93.94 72 ILE A CA 1
ATOM 579 C C . ILE A 1 72 ? 11.003 -9.173 -22.042 1.00 93.94 72 ILE A C 1
ATOM 581 O O . ILE A 1 72 ? 11.557 -9.867 -21.201 1.00 93.94 72 ILE A O 1
ATOM 585 N N . ILE A 1 73 ? 10.370 -8.045 -21.700 1.00 93.94 73 ILE A N 1
ATOM 586 C CA . ILE A 1 73 ? 10.319 -7.573 -20.306 1.00 93.94 73 ILE A CA 1
ATOM 587 C C . ILE A 1 73 ? 9.437 -8.473 -19.427 1.00 93.94 73 ILE A C 1
ATOM 589 O O . ILE A 1 73 ? 9.725 -8.608 -18.241 1.00 93.94 73 ILE A O 1
ATOM 593 N N . ILE A 1 74 ? 8.372 -9.066 -19.977 1.00 91.69 74 ILE A N 1
ATOM 594 C CA . ILE A 1 74 ? 7.532 -10.030 -19.243 1.00 91.69 74 ILE A CA 1
ATOM 595 C C . ILE A 1 74 ? 8.330 -11.288 -18.898 1.00 91.69 74 ILE A C 1
ATOM 597 O O . ILE A 1 74 ? 8.213 -11.792 -17.789 1.00 91.69 74 ILE A O 1
ATOM 601 N N . ASP A 1 75 ? 9.149 -11.762 -19.833 1.00 91.50 75 ASP A N 1
ATOM 602 C CA . ASP A 1 75 ? 9.928 -12.997 -19.706 1.00 91.50 75 ASP A CA 1
ATOM 603 C C . ASP A 1 75 ? 11.243 -12.818 -18.915 1.00 91.50 75 ASP A C 1
ATOM 605 O O . ASP A 1 75 ? 12.075 -13.715 -18.814 1.00 91.50 75 ASP A O 1
ATOM 609 N N . TYR A 1 76 ? 11.473 -11.634 -18.342 1.00 89.62 76 TYR A N 1
ATOM 610 C CA . TYR A 1 76 ? 12.600 -11.396 -17.443 1.00 89.62 76 TYR A CA 1
ATOM 611 C C . TYR A 1 76 ? 12.373 -12.152 -16.118 1.00 89.62 76 TYR A C 1
ATOM 613 O O . TYR A 1 76 ? 11.317 -11.970 -15.505 1.00 89.62 76 TYR A O 1
ATOM 621 N N . PRO A 1 77 ? 13.345 -12.936 -15.605 1.00 89.31 77 PRO A N 1
ATOM 622 C CA . PRO A 1 77 ? 14.793 -12.839 -15.841 1.00 89.31 77 PRO A CA 1
ATOM 623 C C . PRO A 1 77 ? 15.380 -13.697 -16.973 1.00 89.31 77 PRO A C 1
ATOM 625 O O . PRO A 1 77 ? 16.533 -13.463 -17.337 1.00 89.31 77 PRO A O 1
ATOM 628 N N . ASP A 1 78 ? 14.633 -14.641 -17.542 1.00 90.81 78 ASP A N 1
ATOM 629 C CA . ASP A 1 78 ? 15.157 -15.591 -18.537 1.00 90.81 78 ASP A CA 1
ATOM 630 C C . ASP A 1 78 ? 15.592 -14.881 -19.835 1.00 90.81 78 ASP A C 1
ATOM 632 O O . ASP A 1 78 ? 16.617 -15.207 -20.436 1.00 90.81 78 ASP A O 1
ATOM 636 N N . SER A 1 79 ? 14.912 -13.787 -20.184 1.00 93.62 79 SER A N 1
ATOM 637 C CA . SER A 1 79 ? 15.209 -12.936 -21.343 1.00 93.62 79 SER A CA 1
ATOM 638 C C . SER A 1 79 ? 16.434 -12.005 -21.208 1.00 93.62 79 SER A C 1
ATOM 640 O O . SER A 1 79 ? 16.672 -11.143 -22.068 1.00 93.62 79 SER A O 1
ATOM 642 N N . GLN A 1 80 ? 17.233 -12.132 -20.141 1.00 92.75 80 GLN A N 1
ATOM 643 C CA . GLN A 1 80 ? 18.401 -11.278 -19.881 1.00 92.75 80 GLN A CA 1
ATOM 644 C C . GLN A 1 80 ? 19.400 -11.189 -21.061 1.00 92.75 80 GLN A C 1
ATOM 646 O O . GLN A 1 80 ? 19.867 -10.077 -21.347 1.00 92.75 80 GLN A O 1
ATOM 651 N N . PRO A 1 81 ? 19.730 -12.273 -21.791 1.00 92.62 81 PRO A N 1
ATOM 652 C CA . PRO A 1 81 ? 20.652 -12.204 -22.929 1.00 92.62 81 PRO A CA 1
ATOM 653 C C . PRO A 1 81 ? 20.149 -11.310 -24.069 1.00 92.62 81 PRO A C 1
ATOM 655 O O . PRO A 1 81 ? 20.924 -10.531 -24.627 1.00 92.62 81 PRO A O 1
ATOM 658 N N . ALA A 1 82 ? 18.846 -11.327 -24.367 1.00 92.38 82 ALA A N 1
ATOM 659 C CA . ALA A 1 82 ? 18.259 -10.441 -25.373 1.00 92.38 82 ALA A CA 1
ATOM 660 C C . ALA A 1 82 ? 18.361 -8.954 -24.996 1.00 92.38 82 ALA A C 1
ATOM 662 O O . ALA A 1 82 ? 18.529 -8.101 -25.873 1.00 92.38 82 ALA A O 1
ATOM 663 N N . LEU A 1 83 ? 18.285 -8.632 -23.701 1.00 93.12 83 LEU A N 1
ATOM 664 C CA . LEU A 1 83 ? 18.458 -7.267 -23.197 1.00 93.12 83 LEU A CA 1
ATOM 665 C C . LEU A 1 83 ? 19.916 -6.801 -23.324 1.00 93.12 83 LEU A C 1
ATOM 667 O O . LEU A 1 83 ? 20.162 -5.638 -23.650 1.00 93.12 83 LEU A O 1
ATOM 671 N N . GLN A 1 84 ? 20.879 -7.708 -23.135 1.00 92.06 84 GLN A N 1
ATOM 672 C CA . GLN A 1 84 ? 22.301 -7.427 -23.342 1.00 92.06 84 GLN A CA 1
ATOM 673 C C . GLN A 1 84 ? 22.634 -7.209 -24.828 1.00 92.06 84 GLN A C 1
ATOM 675 O O . GLN A 1 84 ? 23.361 -6.271 -25.162 1.00 92.06 84 GLN A O 1
ATOM 680 N N . ASP A 1 85 ? 22.049 -8.004 -25.726 1.00 91.81 85 ASP A N 1
ATOM 681 C CA . ASP A 1 85 ? 22.163 -7.789 -27.173 1.00 91.81 85 ASP A CA 1
ATOM 682 C C . ASP A 1 85 ? 21.586 -6.427 -27.578 1.00 91.81 85 ASP A C 1
ATOM 684 O O . ASP A 1 85 ? 22.202 -5.678 -28.342 1.00 91.81 85 ASP A O 1
ATOM 688 N N . LEU A 1 86 ? 20.407 -6.082 -27.048 1.00 92.25 86 LEU A N 1
ATOM 689 C CA . LEU A 1 86 ? 19.753 -4.807 -27.325 1.00 92.25 86 LEU A CA 1
ATOM 690 C C . LEU A 1 86 ? 20.596 -3.625 -26.832 1.00 92.25 86 LEU A C 1
ATOM 692 O O . LEU A 1 86 ? 20.735 -2.639 -27.556 1.00 92.25 86 LEU A O 1
ATOM 696 N N . LYS A 1 87 ? 21.206 -3.736 -25.646 1.00 92.12 87 LYS A N 1
ATOM 697 C CA . LYS A 1 87 ? 22.154 -2.748 -25.116 1.00 92.12 87 LYS A CA 1
ATOM 698 C C . LYS A 1 87 ? 23.304 -2.497 -26.084 1.00 92.12 87 LYS A C 1
ATOM 700 O O . LYS A 1 87 ? 23.591 -1.347 -26.408 1.00 92.12 87 LYS A O 1
ATOM 705 N N . GLU A 1 88 ? 23.953 -3.557 -26.557 1.00 90.75 88 GLU A N 1
ATOM 706 C CA . GLU A 1 88 ? 25.086 -3.415 -27.469 1.00 90.75 88 GLU A CA 1
ATOM 707 C C . GLU A 1 88 ? 24.660 -2.828 -28.825 1.00 90.75 88 GLU A C 1
ATOM 709 O O . GLU A 1 88 ? 25.345 -1.959 -29.373 1.00 90.75 88 GLU A O 1
ATOM 714 N N . CYS A 1 89 ? 23.498 -3.238 -29.341 1.00 90.69 89 CYS A N 1
ATOM 715 C CA . CYS A 1 89 ? 22.956 -2.697 -30.585 1.00 90.69 89 CYS A CA 1
ATOM 716 C C . CYS A 1 89 ? 22.627 -1.199 -30.470 1.00 90.69 89 CYS A C 1
ATOM 718 O O . CYS A 1 89 ? 22.949 -0.438 -31.380 1.00 90.69 89 CYS A O 1
ATOM 720 N N . LEU A 1 90 ? 22.048 -0.755 -29.349 1.00 89.00 90 LEU A N 1
ATOM 721 C CA . LEU A 1 90 ? 21.677 0.649 -29.118 1.00 89.00 90 LEU A CA 1
ATOM 722 C C . LEU A 1 90 ? 22.877 1.593 -28.980 1.00 89.00 90 LEU A C 1
ATOM 724 O O . LEU A 1 90 ? 22.735 2.785 -29.228 1.00 89.00 90 LEU A O 1
ATOM 728 N N . ILE A 1 91 ? 24.057 1.090 -28.605 1.00 87.38 91 ILE A N 1
ATOM 729 C CA . ILE A 1 91 ? 25.288 1.899 -28.605 1.00 87.38 91 ILE A CA 1
ATOM 730 C C . ILE A 1 91 ? 25.722 2.214 -30.045 1.00 87.38 91 ILE A C 1
ATOM 732 O O . ILE A 1 91 ? 26.291 3.270 -30.314 1.00 87.38 91 ILE A O 1
ATOM 736 N N . ARG A 1 92 ? 25.457 1.301 -30.987 1.00 86.00 92 ARG A N 1
ATOM 737 C CA . ARG A 1 92 ? 25.864 1.433 -32.395 1.00 86.00 92 ARG A CA 1
ATOM 738 C C . ARG A 1 92 ? 24.806 2.084 -33.280 1.00 86.00 92 ARG A C 1
ATOM 740 O O . ARG A 1 92 ? 25.143 2.565 -34.362 1.00 86.00 92 ARG A O 1
ATOM 747 N N . VAL A 1 93 ? 23.545 2.069 -32.857 1.00 87.88 93 VAL A N 1
ATOM 748 C CA . VAL A 1 93 ? 22.400 2.501 -33.659 1.00 87.88 93 VAL A CA 1
ATOM 749 C C . VAL A 1 93 ? 21.606 3.577 -32.923 1.00 87.88 93 VAL A C 1
ATOM 751 O O . VAL A 1 93 ? 21.247 3.420 -31.762 1.00 87.88 93 VAL A O 1
ATOM 754 N N . ASP A 1 94 ? 21.264 4.653 -33.629 1.00 84.69 94 ASP A N 1
ATOM 755 C CA . ASP A 1 94 ? 20.453 5.753 -33.099 1.00 84.69 94 ASP A CA 1
ATOM 756 C C . ASP A 1 94 ? 18.946 5.414 -33.101 1.00 84.69 94 ASP A C 1
ATOM 758 O O . ASP A 1 94 ? 18.175 5.920 -33.912 1.00 84.69 94 ASP A O 1
ATOM 762 N N . GLN A 1 95 ? 18.531 4.478 -32.237 1.00 87.62 95 GLN A N 1
ATOM 763 C CA . GLN A 1 95 ? 17.145 3.968 -32.148 1.00 87.62 95 GLN A CA 1
ATOM 764 C C . GLN A 1 95 ? 16.520 4.070 -30.748 1.00 87.62 95 GLN A C 1
ATOM 766 O O . GLN A 1 95 ? 15.435 3.548 -30.481 1.00 87.62 95 GLN A O 1
ATOM 771 N N . ARG A 1 96 ? 17.165 4.812 -29.841 1.00 90.50 96 ARG A N 1
ATOM 772 C CA . ARG A 1 96 ? 16.697 5.016 -28.458 1.00 90.50 96 ARG A CA 1
ATOM 773 C C . ARG A 1 96 ? 15.285 5.616 -28.393 1.00 90.50 96 ARG A C 1
ATOM 775 O O . ARG A 1 96 ? 14.476 5.196 -27.568 1.00 90.50 96 ARG A O 1
ATOM 782 N N . ASN A 1 97 ? 14.957 6.567 -29.273 1.00 90.19 97 ASN A N 1
ATOM 783 C CA . ASN A 1 97 ? 13.629 7.195 -29.309 1.00 90.19 97 ASN A CA 1
ATOM 784 C C . ASN A 1 97 ? 12.535 6.245 -29.823 1.00 90.19 97 ASN A C 1
ATOM 786 O O . ASN A 1 97 ? 11.444 6.207 -29.247 1.00 90.19 97 ASN A O 1
ATOM 790 N N . ASP A 1 98 ? 12.833 5.445 -30.848 1.00 92.00 98 ASP A N 1
ATOM 791 C CA . ASP A 1 98 ? 11.894 4.467 -31.412 1.00 92.00 98 ASP A CA 1
ATOM 792 C C . ASP A 1 98 ? 11.527 3.393 -30.381 1.00 92.00 98 ASP A C 1
ATOM 794 O O . ASP A 1 98 ? 10.351 3.032 -30.240 1.00 92.00 98 ASP A O 1
ATOM 798 N N . LEU A 1 99 ? 12.508 2.958 -29.582 1.00 93.12 99 LEU A N 1
ATOM 799 C CA . LEU A 1 99 ? 12.296 2.060 -28.448 1.00 93.12 99 LEU A CA 1
ATOM 800 C C . LEU A 1 99 ? 11.319 2.654 -27.426 1.00 93.12 99 LEU A C 1
ATOM 802 O O . LEU A 1 99 ? 10.347 2.001 -27.038 1.00 93.12 99 LEU A O 1
ATOM 806 N N . VAL A 1 100 ? 11.527 3.913 -27.029 1.00 93.19 100 VAL A N 1
ATOM 807 C CA . VAL A 1 100 ? 10.650 4.616 -26.077 1.00 93.19 100 VAL A CA 1
ATOM 808 C C . VAL A 1 100 ? 9.226 4.739 -26.620 1.00 93.19 100 VAL A C 1
ATOM 810 O O . VAL A 1 100 ? 8.267 4.481 -25.889 1.00 93.19 100 VAL A O 1
ATOM 813 N N . MET A 1 101 ? 9.058 5.131 -27.887 1.00 93.81 101 MET A N 1
ATOM 814 C CA . MET A 1 101 ? 7.733 5.278 -28.501 1.00 93.81 101 MET A CA 1
ATOM 815 C C . MET A 1 101 ? 7.000 3.936 -28.592 1.00 93.81 101 MET A C 1
ATOM 817 O O . MET A 1 101 ? 5.818 3.856 -28.239 1.00 93.81 101 MET A O 1
ATOM 821 N N . THR A 1 102 ? 7.702 2.883 -29.013 1.00 94.88 102 THR A N 1
ATOM 822 C CA . THR A 1 102 ? 7.142 1.534 -29.164 1.00 94.88 102 THR A CA 1
ATOM 823 C C . THR A 1 102 ? 6.728 0.955 -27.815 1.00 94.88 102 THR A C 1
ATOM 825 O O . THR A 1 102 ? 5.580 0.528 -27.660 1.00 94.88 102 THR A O 1
ATOM 828 N N . LEU A 1 103 ? 7.594 1.042 -26.800 1.00 94.88 103 LEU A N 1
ATOM 829 C CA . LEU A 1 103 ? 7.295 0.551 -25.456 1.00 94.88 103 LEU A CA 1
ATOM 830 C C . LEU A 1 103 ? 6.168 1.353 -24.786 1.00 94.88 103 LEU A C 1
ATOM 832 O O . LEU A 1 103 ? 5.250 0.765 -24.218 1.00 94.88 103 LEU A O 1
ATOM 836 N N . ARG A 1 104 ? 6.143 2.689 -24.919 1.00 94.75 104 ARG A N 1
ATOM 837 C CA . ARG A 1 104 ? 5.019 3.513 -24.424 1.00 94.75 104 ARG A CA 1
ATOM 838 C C . ARG A 1 104 ? 3.692 3.119 -25.080 1.00 94.75 104 ARG A C 1
ATOM 840 O O . ARG A 1 104 ? 2.668 3.067 -24.397 1.00 94.75 104 ARG A O 1
ATOM 847 N N . LYS A 1 105 ? 3.688 2.849 -26.389 1.00 95.12 105 LYS A N 1
ATOM 848 C CA . LYS A 1 105 ? 2.491 2.402 -27.119 1.00 95.12 105 LYS A CA 1
ATOM 849 C C . LYS A 1 105 ? 2.034 1.019 -26.648 1.00 95.12 105 LYS A C 1
ATOM 851 O O . LYS A 1 105 ? 0.836 0.824 -26.449 1.00 95.12 105 LYS A O 1
ATOM 856 N N . ALA A 1 106 ? 2.967 0.092 -26.433 1.00 94.38 106 ALA A N 1
ATOM 857 C CA . ALA A 1 106 ? 2.674 -1.233 -25.896 1.00 94.38 106 ALA A CA 1
ATOM 858 C C . ALA A 1 106 ? 2.088 -1.153 -24.477 1.00 94.38 106 ALA A C 1
ATOM 860 O O . ALA A 1 106 ? 1.012 -1.702 -24.243 1.00 94.38 106 ALA A O 1
ATOM 861 N N . ASN A 1 107 ? 2.706 -0.375 -23.582 1.00 93.81 107 ASN A N 1
ATOM 862 C CA . ASN A 1 107 ? 2.231 -0.172 -22.210 1.00 93.81 107 ASN A CA 1
ATOM 863 C C . ASN A 1 107 ? 0.814 0.411 -22.177 1.00 93.81 107 ASN A C 1
ATOM 865 O O . ASN A 1 107 ? -0.047 -0.106 -21.472 1.00 93.81 107 ASN A O 1
ATOM 869 N N . LYS A 1 108 ? 0.523 1.433 -22.994 1.00 92.88 108 LYS A N 1
ATOM 870 C CA . LYS A 1 108 ? -0.832 2.006 -23.087 1.00 92.88 108 LYS A CA 1
ATOM 871 C C . LYS A 1 108 ? -1.884 1.005 -23.568 1.00 92.88 108 LYS A C 1
ATOM 873 O O . LYS A 1 108 ? -3.029 1.091 -23.150 1.00 92.88 108 LYS A O 1
ATOM 878 N N . LYS A 1 109 ? -1.517 0.090 -24.469 1.00 92.88 109 LYS A N 1
ATOM 879 C CA . LYS A 1 109 ? -2.457 -0.870 -25.060 1.00 92.88 109 LYS A CA 1
ATOM 880 C C . LYS A 1 109 ? -2.679 -2.106 -24.183 1.00 92.88 109 LYS A C 1
ATOM 882 O O . LYS A 1 109 ? -3.794 -2.611 -24.151 1.00 92.88 109 LYS A O 1
ATOM 887 N N . ARG A 1 110 ? -1.622 -2.620 -23.547 1.00 93.25 110 ARG A N 1
ATOM 888 C CA . ARG A 1 110 ? -1.606 -3.946 -22.899 1.00 93.25 110 ARG A CA 1
ATOM 889 C C . ARG A 1 110 ? -1.544 -3.910 -21.372 1.00 93.25 110 ARG A C 1
ATOM 891 O O . ARG A 1 110 ? -1.868 -4.919 -20.771 1.00 93.25 110 ARG A O 1
ATOM 898 N N . LEU A 1 111 ? -1.097 -2.806 -20.766 1.00 92.81 111 LEU A N 1
ATOM 899 C CA . LEU A 1 111 ? -0.869 -2.715 -19.315 1.00 92.81 111 LEU A CA 1
ATOM 900 C C . LEU A 1 111 ? -1.764 -1.661 -18.652 1.00 92.81 111 LEU A C 1
ATOM 902 O O . LEU A 1 111 ? -2.401 -1.915 -17.637 1.00 92.81 111 LEU A O 1
ATOM 906 N N . LEU A 1 112 ? -1.829 -0.461 -19.235 1.00 92.75 112 LEU A N 1
ATOM 907 C CA . LEU A 1 112 ? -2.502 0.701 -18.647 1.00 92.75 112 LEU A CA 1
ATOM 908 C C . LEU A 1 112 ? -3.989 0.740 -19.020 1.00 92.75 112 LEU A C 1
ATOM 910 O O . LEU A 1 112 ? -4.457 1.685 -19.657 1.00 92.75 112 LEU A O 1
ATOM 914 N N . HIS A 1 113 ? -4.726 -0.304 -18.648 1.00 90.38 113 HIS A N 1
ATOM 915 C CA . HIS A 1 113 ? -6.171 -0.381 -18.850 1.00 90.38 113 HIS A CA 1
ATOM 916 C C . HIS A 1 113 ? -6.916 -0.740 -17.554 1.00 90.38 113 HIS A C 1
ATOM 918 O O . HIS A 1 113 ? -6.357 -1.431 -16.698 1.00 90.38 113 HIS A O 1
ATOM 924 N N . PRO A 1 114 ? -8.195 -0.338 -17.397 1.00 89.56 114 PRO A N 1
ATOM 925 C CA . PRO A 1 114 ? -8.934 -0.533 -16.147 1.00 89.56 114 PRO A CA 1
ATOM 926 C C . PRO A 1 114 ? -9.045 -1.988 -15.679 1.00 89.56 114 PRO A C 1
ATOM 928 O O . PRO A 1 114 ? -9.098 -2.219 -14.480 1.00 89.56 114 PRO A O 1
ATOM 931 N N . GLY A 1 115 ? -9.037 -2.956 -16.602 1.00 89.31 115 GLY A N 1
ATOM 932 C CA . GLY A 1 115 ? -9.143 -4.382 -16.274 1.00 89.31 115 GLY A CA 1
ATOM 933 C C . GLY A 1 115 ? -7.862 -5.052 -15.764 1.00 89.31 115 GLY A C 1
ATOM 934 O O . GLY A 1 115 ? -7.911 -6.235 -15.464 1.00 89.31 115 GLY A O 1
ATOM 935 N N . ALA A 1 116 ? -6.726 -4.346 -15.704 1.00 90.75 116 ALA A N 1
ATOM 936 C CA . ALA A 1 116 ? -5.492 -4.895 -15.135 1.00 90.75 116 ALA A CA 1
ATOM 937 C C . ALA A 1 116 ? -5.484 -4.686 -13.616 1.00 90.75 116 ALA A C 1
ATOM 939 O O . ALA A 1 116 ? -5.863 -3.604 -13.148 1.00 90.75 116 ALA A O 1
ATOM 940 N N . ASP A 1 117 ? -5.033 -5.685 -12.858 1.00 91.06 117 ASP A N 1
ATOM 941 C CA . ASP A 1 117 ? -4.819 -5.545 -11.419 1.00 91.06 117 ASP A CA 1
ATOM 942 C C . ASP A 1 117 ? -3.665 -4.561 -11.157 1.00 91.06 117 ASP A C 1
ATOM 944 O O . ASP A 1 117 ? -2.677 -4.499 -11.891 1.00 91.06 117 ASP A O 1
ATOM 948 N N . THR A 1 118 ? -3.797 -3.751 -10.110 1.00 91.31 118 THR A N 1
ATOM 949 C CA . THR A 1 118 ? -2.747 -2.848 -9.636 1.00 91.31 118 THR A CA 1
ATOM 950 C C . THR A 1 118 ? -1.482 -3.623 -9.277 1.00 91.31 118 THR A C 1
ATOM 952 O O . THR A 1 118 ? -0.381 -3.139 -9.549 1.00 91.31 118 THR A O 1
ATOM 955 N N . LYS A 1 119 ? -1.625 -4.842 -8.739 1.00 88.44 119 LYS A N 1
ATOM 956 C CA . LYS A 1 119 ? -0.493 -5.723 -8.438 1.00 88.44 119 LYS A CA 1
ATOM 957 C C . LYS A 1 119 ? 0.310 -6.067 -9.698 1.00 88.44 119 LYS A C 1
ATOM 959 O O . LYS A 1 119 ? 1.519 -5.852 -9.710 1.00 88.44 119 LYS A O 1
ATOM 964 N N . ASP A 1 120 ? -0.363 -6.477 -10.772 1.00 89.81 120 ASP A N 1
ATOM 965 C CA . ASP A 1 120 ? 0.272 -6.833 -12.052 1.00 89.81 120 ASP A CA 1
ATOM 966 C C . ASP A 1 120 ? 0.944 -5.631 -12.729 1.00 89.81 120 ASP A C 1
ATOM 968 O O . ASP A 1 120 ? 1.997 -5.737 -13.360 1.00 89.81 120 ASP A O 1
ATOM 972 N N . ILE A 1 121 ? 0.354 -4.441 -12.588 1.00 92.56 121 ILE A N 1
ATOM 973 C CA . ILE A 1 121 ? 0.965 -3.214 -13.108 1.00 92.56 121 ILE A CA 1
ATOM 974 C C . ILE A 1 121 ? 2.261 -2.906 -12.355 1.00 92.56 121 ILE A C 1
ATOM 976 O O . ILE A 1 121 ? 3.245 -2.493 -12.974 1.00 92.56 121 ILE A O 1
ATOM 980 N N . LEU A 1 122 ? 2.278 -3.102 -11.034 1.00 90.25 122 LEU A N 1
ATOM 981 C CA . LEU A 1 122 ? 3.463 -2.885 -10.209 1.00 90.25 122 LEU A CA 1
ATOM 982 C C . LEU A 1 122 ? 4.553 -3.925 -10.490 1.00 90.25 122 LEU A C 1
ATOM 984 O O . LEU A 1 122 ? 5.699 -3.519 -10.677 1.00 90.25 122 LEU A O 1
ATOM 988 N N . THR A 1 123 ? 4.221 -5.218 -10.587 1.00 89.00 123 THR A N 1
ATOM 989 C CA . THR A 1 123 ? 5.187 -6.280 -10.942 1.00 89.00 123 THR A CA 1
ATOM 990 C C . THR A 1 123 ? 5.823 -5.996 -12.300 1.00 89.00 123 THR A C 1
ATOM 992 O O . THR A 1 123 ? 7.049 -5.921 -12.409 1.00 89.00 123 THR A O 1
ATOM 995 N N . GLN A 1 124 ? 5.009 -5.693 -13.316 1.00 90.81 124 GLN A N 1
ATOM 996 C CA . GLN A 1 124 ? 5.510 -5.347 -14.642 1.00 90.81 124 GLN A CA 1
ATOM 997 C C . GLN A 1 124 ? 6.349 -4.066 -14.617 1.00 90.81 124 GLN A C 1
ATOM 999 O O . GLN A 1 124 ? 7.373 -3.984 -15.294 1.00 90.81 124 GLN A O 1
ATOM 1004 N N . TYR A 1 125 ? 5.960 -3.051 -13.840 1.00 91.69 125 TYR A N 1
ATOM 1005 C CA . TYR A 1 125 ? 6.743 -1.822 -13.718 1.00 91.69 125 TYR A CA 1
ATOM 1006 C C . TYR A 1 125 ? 8.106 -2.069 -13.058 1.00 91.69 125 TYR A C 1
ATOM 1008 O O . TYR A 1 125 ? 9.102 -1.497 -13.503 1.00 91.69 125 TYR A O 1
ATOM 1016 N N . VAL A 1 126 ? 8.189 -2.963 -12.070 1.00 89.25 126 VAL A N 1
ATOM 1017 C CA . VAL A 1 126 ? 9.465 -3.413 -11.494 1.00 89.25 126 VAL A CA 1
ATOM 1018 C C . VAL A 1 126 ? 10.328 -4.109 -12.546 1.00 89.25 126 VAL A C 1
ATOM 1020 O O . VAL A 1 126 ? 11.505 -3.759 -12.683 1.00 89.25 126 VAL A O 1
ATOM 1023 N N . SER A 1 127 ? 9.759 -5.016 -13.344 1.00 90.44 127 SER A N 1
ATOM 1024 C CA . SER A 1 127 ? 10.477 -5.657 -14.455 1.00 90.44 127 SER A CA 1
ATOM 1025 C C . SER A 1 127 ? 10.953 -4.635 -15.493 1.00 90.44 127 SER A C 1
ATOM 1027 O O . SER A 1 127 ? 12.108 -4.689 -15.912 1.00 90.44 127 SER A O 1
ATOM 1029 N N . ILE A 1 128 ? 10.134 -3.629 -15.836 1.00 92.50 128 ILE A N 1
ATOM 1030 C CA . ILE A 1 128 ? 10.522 -2.512 -16.719 1.00 92.50 128 ILE A CA 1
ATOM 1031 C C . ILE A 1 128 ? 11.710 -1.738 -16.130 1.00 92.50 128 ILE A C 1
ATOM 1033 O O . ILE A 1 128 ? 12.657 -1.442 -16.859 1.00 92.50 128 ILE A O 1
ATOM 1037 N N . ILE A 1 129 ? 11.691 -1.416 -14.830 1.00 89.19 129 ILE A N 1
ATOM 1038 C CA . ILE A 1 129 ? 12.799 -0.717 -14.157 1.00 89.19 129 ILE A CA 1
ATOM 1039 C C . ILE A 1 129 ? 14.087 -1.537 -14.265 1.00 89.19 129 ILE A C 1
ATOM 1041 O O . ILE A 1 129 ? 15.119 -0.992 -14.659 1.00 89.19 129 ILE A O 1
ATOM 1045 N N . ARG A 1 130 ? 14.031 -2.837 -13.950 1.00 88.56 130 ARG A N 1
ATOM 1046 C CA . ARG A 1 130 ? 15.195 -3.738 -13.995 1.00 88.56 130 ARG A CA 1
ATOM 1047 C C . ARG A 1 130 ? 15.745 -3.866 -15.418 1.00 88.56 130 ARG A C 1
ATOM 1049 O O . ARG A 1 130 ? 16.923 -3.594 -15.640 1.00 88.56 130 ARG A O 1
ATOM 1056 N N . CYS A 1 131 ? 14.888 -4.168 -16.392 1.00 91.94 131 CYS A N 1
ATOM 1057 C CA . CYS A 1 131 ? 15.280 -4.336 -17.792 1.00 91.94 131 CYS A CA 1
ATOM 1058 C C . CYS A 1 131 ? 15.880 -3.058 -18.393 1.00 91.94 131 CYS A C 1
ATOM 1060 O O . CYS A 1 131 ? 16.949 -3.098 -19.004 1.00 91.94 131 CYS A O 1
ATOM 1062 N N . LEU A 1 132 ? 15.233 -1.902 -18.196 1.00 91.19 132 LEU A N 1
ATOM 1063 C CA . LEU A 1 132 ? 15.718 -0.638 -18.755 1.00 91.19 132 LEU A CA 1
ATOM 1064 C C . LEU A 1 132 ? 17.015 -0.163 -18.098 1.00 91.19 132 LEU A C 1
ATOM 1066 O O . LEU A 1 132 ? 17.806 0.485 -18.773 1.00 91.19 132 LEU A O 1
ATOM 1070 N N . ARG A 1 133 ? 17.276 -0.512 -16.833 1.00 86.69 133 ARG A N 1
ATOM 1071 C CA . ARG A 1 133 ? 18.567 -0.228 -16.181 1.00 86.69 133 ARG A CA 1
ATOM 1072 C C . ARG A 1 133 ? 19.710 -1.078 -16.702 1.00 86.69 133 ARG A C 1
ATOM 1074 O O . ARG A 1 133 ? 20.841 -0.606 -16.744 1.00 86.69 133 ARG A O 1
ATOM 1081 N N . MET A 1 134 ? 19.433 -2.315 -17.109 1.00 87.88 134 MET A N 1
ATOM 1082 C CA . MET A 1 134 ? 20.451 -3.132 -17.769 1.00 87.88 134 MET A CA 1
ATOM 1083 C C . MET A 1 134 ? 20.848 -2.522 -19.117 1.00 87.88 134 MET A C 1
ATOM 1085 O O . MET A 1 134 ? 22.044 -2.414 -19.406 1.00 87.88 134 MET A O 1
ATOM 1089 N N . ILE A 1 135 ? 19.851 -2.082 -19.897 1.00 90.06 135 ILE A N 1
ATOM 1090 C CA . ILE A 1 135 ? 20.043 -1.447 -21.208 1.00 90.06 135 ILE A CA 1
ATOM 1091 C C . ILE A 1 135 ? 20.719 -0.076 -21.073 1.00 90.06 135 ILE A C 1
ATOM 1093 O O . ILE A 1 135 ? 21.682 0.212 -21.779 1.00 90.06 135 ILE A O 1
ATOM 1097 N N . ASP A 1 136 ? 20.225 0.766 -20.170 1.00 86.81 136 ASP A N 1
ATOM 1098 C CA . ASP A 1 136 ? 20.636 2.156 -19.997 1.00 86.81 136 ASP A CA 1
ATOM 1099 C C . ASP A 1 136 ? 20.927 2.435 -18.515 1.00 86.81 136 ASP A C 1
ATOM 1101 O O . ASP A 1 136 ? 20.029 2.869 -17.787 1.00 86.81 136 ASP A O 1
ATOM 1105 N N . PRO A 1 137 ? 22.170 2.188 -18.050 1.00 81.62 137 PRO A N 1
ATOM 1106 C CA . PRO A 1 137 ? 22.550 2.390 -16.652 1.00 81.62 137 PRO A CA 1
ATOM 1107 C C . PRO A 1 137 ? 22.256 3.795 -16.097 1.00 81.62 137 PRO A C 1
ATOM 1109 O O . PRO A 1 137 ? 21.803 3.867 -14.953 1.00 81.62 137 PRO A O 1
ATOM 1112 N N . PRO A 1 138 ? 22.418 4.899 -16.866 1.00 79.69 138 PRO A N 1
ATOM 1113 C CA . PRO A 1 138 ? 22.010 6.231 -16.412 1.00 79.69 138 PRO A CA 1
ATOM 1114 C C . PRO A 1 138 ? 20.500 6.353 -16.145 1.00 79.69 138 PRO A C 1
ATOM 1116 O O . PRO A 1 138 ? 20.087 7.139 -15.301 1.00 79.69 138 PRO A O 1
ATOM 1119 N N . GLY A 1 139 ? 19.655 5.571 -16.827 1.00 81.94 139 GLY A N 1
ATOM 1120 C CA . GLY A 1 139 ? 18.204 5.555 -16.615 1.00 81.94 139 GLY A CA 1
ATOM 1121 C C . GLY A 1 139 ? 17.416 6.630 -17.374 1.00 81.94 139 GLY A C 1
ATOM 1122 O O . GLY A 1 139 ? 16.252 6.880 -17.045 1.00 81.94 139 GLY A O 1
ATOM 1123 N N . VAL A 1 140 ? 17.992 7.237 -18.414 1.00 85.44 140 VAL A N 1
ATOM 1124 C CA . VAL A 1 140 ? 17.319 8.222 -19.281 1.00 85.44 140 VAL A CA 1
ATOM 1125 C C . VAL A 1 140 ? 16.119 7.587 -19.991 1.00 85.44 140 VAL A C 1
ATOM 1127 O O . VAL A 1 140 ? 15.031 8.174 -20.040 1.00 85.44 140 VAL A O 1
ATOM 1130 N N . LEU A 1 141 ? 16.275 6.359 -20.500 1.00 88.00 141 LEU A N 1
ATOM 1131 C CA . LEU A 1 141 ? 15.178 5.621 -21.141 1.00 88.00 141 LEU A CA 1
ATOM 1132 C C . LEU A 1 141 ? 14.041 5.331 -20.157 1.00 88.00 141 LEU A C 1
ATOM 1134 O O . LEU A 1 141 ? 12.867 5.513 -20.491 1.00 88.00 141 LEU A O 1
ATOM 1138 N N . LEU A 1 142 ? 14.389 4.928 -18.932 1.00 88.75 142 LEU A N 1
ATOM 1139 C CA . LEU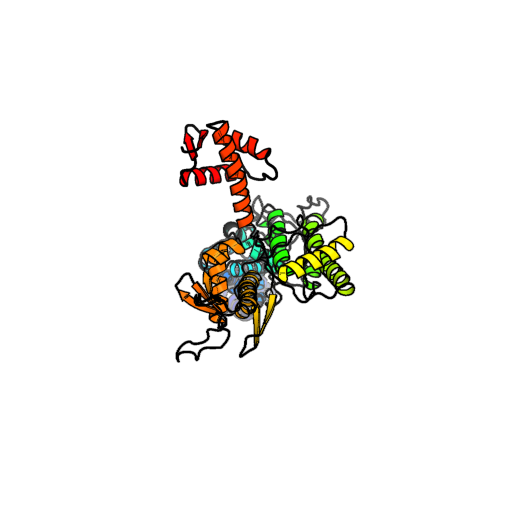 A 1 142 ? 13.422 4.666 -17.871 1.00 88.75 142 LEU A CA 1
ATOM 1140 C C . LEU A 1 142 ? 12.636 5.931 -17.522 1.00 88.75 142 LEU A C 1
ATOM 1142 O O . LEU A 1 142 ? 11.413 5.866 -17.439 1.00 88.75 142 LEU A O 1
ATOM 1146 N N . TYR A 1 143 ? 13.304 7.079 -17.382 1.00 85.31 143 TYR A N 1
ATOM 1147 C CA . TYR A 1 143 ? 12.638 8.353 -17.102 1.00 85.31 143 TYR A CA 1
ATOM 1148 C C . TYR A 1 143 ? 11.580 8.687 -18.163 1.00 85.31 143 TYR A C 1
ATOM 1150 O O . TYR A 1 143 ? 10.437 9.013 -17.834 1.00 85.31 143 TYR A O 1
ATOM 1158 N N . LYS A 1 144 ? 11.919 8.509 -19.447 1.00 86.62 144 LYS A N 1
ATOM 1159 C CA . LYS A 1 144 ? 10.973 8.719 -20.548 1.00 86.62 144 LYS A CA 1
ATOM 1160 C C . LYS A 1 144 ? 9.835 7.692 -20.510 1.00 86.62 144 LYS A C 1
ATOM 1162 O O . LYS A 1 144 ? 8.674 8.063 -20.649 1.00 86.62 144 LYS A O 1
ATOM 1167 N N . VAL A 1 145 ? 10.091 6.403 -20.327 1.00 91.00 145 VAL A N 1
ATOM 1168 C CA . VAL A 1 145 ? 9.027 5.378 -20.384 1.00 91.00 145 VAL A CA 1
ATOM 1169 C C . VAL A 1 145 ? 8.116 5.398 -19.149 1.00 91.00 145 VAL A C 1
ATOM 1171 O O . VAL A 1 145 ? 6.928 5.098 -19.277 1.00 91.00 145 VAL A O 1
ATOM 1174 N N . ALA A 1 146 ? 8.637 5.775 -17.981 1.00 88.50 146 ALA A N 1
ATOM 1175 C CA . ALA A 1 146 ? 7.933 5.661 -16.708 1.00 88.50 146 ALA A CA 1
ATOM 1176 C C . ALA A 1 146 ? 6.788 6.666 -16.528 1.00 88.50 146 ALA A C 1
ATOM 1178 O O . ALA A 1 146 ? 5.805 6.327 -15.878 1.00 88.50 146 ALA A O 1
ATOM 1179 N N . ASP A 1 147 ? 6.875 7.877 -17.088 1.00 87.00 147 ASP A N 1
ATOM 1180 C CA . ASP A 1 147 ? 5.913 8.958 -16.804 1.00 87.00 147 ASP A CA 1
ATOM 1181 C C . ASP A 1 147 ? 4.423 8.567 -17.001 1.00 87.00 147 ASP A C 1
ATOM 1183 O O . ASP A 1 147 ? 3.645 8.711 -16.053 1.00 87.00 147 ASP A O 1
ATOM 1187 N N . PRO A 1 148 ? 4.005 7.951 -18.130 1.00 91.12 148 PRO A N 1
ATOM 1188 C CA . PRO A 1 148 ? 2.627 7.482 -18.296 1.00 91.12 148 PRO A CA 1
ATOM 1189 C C . PRO A 1 148 ? 2.196 6.425 -17.269 1.00 91.12 148 PRO A C 1
ATOM 1191 O O . PRO A 1 148 ? 1.038 6.416 -16.858 1.00 91.12 148 PRO A O 1
ATOM 1194 N N . ILE A 1 149 ? 3.115 5.546 -16.855 1.00 92.44 149 ILE A N 1
ATOM 1195 C CA . ILE A 1 149 ? 2.850 4.498 -15.858 1.00 92.44 149 ILE A CA 1
ATOM 1196 C C . ILE A 1 149 ? 2.658 5.144 -14.484 1.00 92.44 149 ILE A C 1
ATOM 1198 O O . ILE A 1 149 ? 1.682 4.861 -13.797 1.00 92.44 149 ILE A O 1
ATOM 1202 N N . ARG A 1 150 ? 3.548 6.074 -14.110 1.00 90.12 150 ARG A N 1
ATOM 1203 C CA . ARG A 1 150 ? 3.478 6.814 -12.841 1.00 90.12 150 ARG A CA 1
ATOM 1204 C C . ARG A 1 150 ? 2.188 7.614 -12.734 1.00 90.12 150 ARG A C 1
ATOM 1206 O O . ARG A 1 150 ? 1.551 7.585 -11.689 1.00 90.12 150 ARG A O 1
ATOM 1213 N N . LYS A 1 151 ? 1.782 8.297 -13.809 1.00 90.00 151 LYS A N 1
ATOM 1214 C CA . LYS A 1 151 ? 0.515 9.035 -13.838 1.00 90.00 151 LYS A CA 1
ATOM 1215 C C . LYS A 1 151 ? -0.678 8.108 -13.588 1.00 90.00 151 LYS A C 1
ATOM 1217 O O . LYS A 1 151 ? -1.492 8.410 -12.725 1.00 90.00 151 LYS A O 1
ATOM 1222 N N . TYR A 1 152 ? -0.732 6.972 -14.280 1.00 91.94 152 TYR A N 1
ATOM 1223 C CA . TYR A 1 152 ? -1.811 5.998 -14.118 1.00 91.94 152 TYR A CA 1
ATOM 1224 C C . TYR A 1 152 ? -1.857 5.397 -12.701 1.00 91.94 152 TYR A C 1
ATOM 1226 O O . TYR A 1 152 ? -2.921 5.290 -12.101 1.00 91.94 152 TYR A O 1
ATOM 1234 N N . LEU A 1 153 ? -0.696 5.070 -12.126 1.00 90.94 153 LEU A N 1
ATOM 1235 C CA . LEU A 1 153 ? -0.584 4.560 -10.757 1.00 90.94 153 LEU A CA 1
ATOM 1236 C C . LEU A 1 153 ? -0.999 5.591 -9.692 1.00 90.94 153 LEU A C 1
ATOM 1238 O O . LEU A 1 153 ? -1.573 5.202 -8.678 1.00 90.94 153 LEU A O 1
ATOM 1242 N N . ARG A 1 154 ? -0.763 6.894 -9.917 1.00 89.38 154 ARG A N 1
ATOM 1243 C CA . ARG A 1 154 ? -1.241 7.964 -9.017 1.00 89.38 154 ARG A CA 1
ATOM 1244 C C . ARG A 1 154 ? -2.759 8.121 -9.023 1.00 89.38 154 ARG A C 1
ATOM 1246 O O . ARG A 1 154 ? -3.321 8.486 -7.999 1.00 89.38 154 ARG A O 1
ATOM 1253 N N . GLU A 1 155 ? -3.402 7.889 -10.165 1.00 88.25 155 GLU A N 1
ATOM 1254 C CA . GLU A 1 155 ? -4.863 7.974 -10.301 1.00 88.25 155 GLU A CA 1
ATOM 1255 C C . GLU A 1 155 ? -5.572 6.814 -9.581 1.00 88.25 155 GLU A C 1
ATOM 1257 O O . GLU A 1 155 ? -6.721 6.951 -9.162 1.00 88.25 155 GLU A O 1
ATOM 1262 N N . ARG A 1 156 ? -4.881 5.682 -9.393 1.00 89.19 156 ARG A N 1
ATOM 1263 C CA . ARG A 1 156 ? -5.399 4.523 -8.668 1.00 89.19 156 ARG A CA 1
ATOM 1264 C C . ARG A 1 156 ? -5.232 4.671 -7.148 1.00 89.19 156 ARG A C 1
ATOM 1266 O O . ARG A 1 156 ? -4.113 4.872 -6.670 1.00 89.19 156 ARG A O 1
ATOM 1273 N N . PRO A 1 157 ? -6.319 4.551 -6.366 1.00 81.62 157 PRO A N 1
ATOM 1274 C CA . PRO A 1 157 ? -6.285 4.837 -4.935 1.00 81.62 157 PRO A CA 1
ATOM 1275 C C . PRO A 1 157 ? -5.726 3.678 -4.085 1.00 81.62 157 PRO A C 1
ATOM 1277 O O . PRO A 1 157 ? -5.364 3.880 -2.930 1.00 81.62 157 PRO A O 1
ATOM 1280 N N . ASP A 1 158 ? -5.650 2.472 -4.642 1.00 85.12 158 ASP A N 1
ATOM 1281 C CA . ASP A 1 158 ? -5.176 1.225 -4.028 1.00 85.12 158 ASP A CA 1
ATOM 1282 C C . ASP A 1 158 ? -3.670 0.968 -4.233 1.00 85.12 158 ASP A C 1
ATOM 1284 O O . ASP A 1 158 ? -3.085 0.107 -3.571 1.00 85.12 158 ASP A O 1
ATOM 1288 N N . THR A 1 159 ? -3.014 1.747 -5.097 1.00 88.69 159 THR A N 1
ATOM 1289 C CA . THR A 1 159 ? -1.588 1.614 -5.429 1.00 88.69 159 THR A CA 1
ATOM 1290 C C . THR A 1 159 ? -0.680 1.649 -4.204 1.00 88.69 159 THR A C 1
ATOM 1292 O O . THR A 1 159 ? 0.185 0.787 -4.058 1.00 88.69 159 THR A O 1
ATOM 1295 N N . ILE A 1 160 ? -0.865 2.624 -3.306 1.00 86.44 160 ILE A N 1
ATOM 1296 C CA . ILE A 1 160 ? -0.008 2.776 -2.119 1.00 86.44 160 ILE A CA 1
ATOM 1297 C C . ILE A 1 160 ? -0.130 1.540 -1.228 1.00 86.44 160 ILE A C 1
ATOM 1299 O O . ILE A 1 160 ? 0.885 0.996 -0.796 1.00 86.44 160 ILE A O 1
ATOM 1303 N N . ARG A 1 161 ? -1.357 1.053 -1.012 1.00 84.12 161 ARG A N 1
ATOM 1304 C CA . ARG A 1 161 ? -1.615 -0.148 -0.215 1.00 84.12 161 ARG A CA 1
ATOM 1305 C C . ARG A 1 161 ? -0.931 -1.374 -0.817 1.00 84.12 161 ARG A C 1
ATOM 1307 O O . ARG A 1 161 ? -0.305 -2.121 -0.075 1.00 84.12 161 ARG A O 1
ATOM 1314 N N . CYS A 1 162 ? -0.980 -1.544 -2.139 1.00 85.31 162 CYS A N 1
ATOM 1315 C CA . CYS A 1 162 ? -0.300 -2.647 -2.826 1.00 85.31 162 CYS A CA 1
ATOM 1316 C C . CYS A 1 162 ? 1.231 -2.563 -2.690 1.00 85.31 162 CYS A C 1
ATOM 1318 O O . CYS A 1 162 ? 1.879 -3.567 -2.397 1.00 85.31 162 CYS A O 1
ATOM 1320 N N . ILE A 1 163 ? 1.816 -1.366 -2.844 1.00 85.25 163 ILE A N 1
ATOM 1321 C CA . ILE A 1 163 ? 3.264 -1.152 -2.666 1.00 85.25 163 ILE A CA 1
ATOM 1322 C C . ILE A 1 163 ? 3.681 -1.478 -1.227 1.00 85.25 163 ILE A C 1
ATOM 1324 O O . ILE A 1 163 ? 4.666 -2.182 -1.013 1.00 85.25 163 ILE A O 1
ATOM 1328 N N . VAL A 1 164 ? 2.938 -0.976 -0.237 1.00 83.25 164 VAL A N 1
ATOM 1329 C CA . VAL A 1 164 ? 3.224 -1.209 1.185 1.00 83.25 164 VAL A CA 1
ATOM 1330 C C . VAL A 1 164 ? 3.060 -2.687 1.540 1.00 83.25 164 VAL A C 1
ATOM 1332 O O . VAL A 1 164 ? 3.935 -3.240 2.198 1.00 83.25 164 VAL A O 1
ATOM 1335 N N . ALA A 1 165 ? 1.999 -3.346 1.069 1.00 81.50 165 ALA A N 1
ATOM 1336 C CA . ALA A 1 165 ? 1.785 -4.776 1.285 1.00 81.50 165 ALA A CA 1
ATOM 1337 C C . ALA A 1 165 ? 2.944 -5.607 0.724 1.00 81.50 165 ALA A C 1
ATOM 1339 O O . ALA A 1 165 ? 3.492 -6.456 1.426 1.00 81.50 165 ALA A O 1
ATOM 1340 N N . SER A 1 166 ? 3.397 -5.295 -0.493 1.00 79.00 166 SER A N 1
ATOM 1341 C CA . SER A 1 166 ? 4.566 -5.958 -1.068 1.00 79.00 166 SER A CA 1
ATOM 1342 C C . SER A 1 166 ? 5.855 -5.683 -0.290 1.00 79.00 166 SER A C 1
ATOM 1344 O O . SER A 1 166 ? 6.701 -6.568 -0.223 1.00 79.00 166 SER A O 1
ATOM 1346 N N . LEU A 1 167 ? 6.029 -4.485 0.273 1.00 75.62 167 LEU A N 1
ATOM 1347 C CA . LEU A 1 167 ? 7.235 -4.122 1.019 1.00 75.62 167 LEU A CA 1
ATOM 1348 C C . LEU A 1 167 ? 7.306 -4.804 2.393 1.00 75.62 167 LEU A C 1
ATOM 1350 O O . LEU A 1 167 ? 8.395 -5.102 2.873 1.00 75.62 167 LEU A O 1
ATOM 1354 N N . VAL A 1 168 ? 6.153 -5.035 3.027 1.00 70.19 168 VAL A N 1
ATOM 1355 C CA . VAL A 1 168 ? 6.040 -5.755 4.307 1.00 70.19 168 VAL A CA 1
ATOM 1356 C C . VAL A 1 168 ? 6.013 -7.280 4.082 1.00 70.19 168 VAL A C 1
ATOM 1358 O O . VAL A 1 168 ? 6.256 -8.043 5.013 1.00 70.19 168 VAL A O 1
ATOM 1361 N N . GLY A 1 169 ? 5.781 -7.737 2.850 1.00 66.38 169 GLY A N 1
ATOM 1362 C CA . GLY A 1 169 ? 5.769 -9.147 2.469 1.00 66.38 169 GLY A CA 1
ATOM 1363 C C . GLY A 1 169 ? 4.547 -9.881 3.022 1.00 66.38 169 GLY A C 1
ATOM 1364 O O . GLY A 1 169 ? 4.416 -10.075 4.236 1.00 66.38 169 GLY A O 1
ATOM 1365 N N . ASP A 1 170 ? 3.651 -10.320 2.142 1.00 58.06 170 ASP A N 1
ATOM 1366 C CA . ASP A 1 170 ? 2.654 -11.329 2.502 1.00 58.06 170 ASP A CA 1
ATOM 1367 C C . ASP A 1 170 ? 3.349 -12.686 2.527 1.00 58.06 170 ASP A C 1
ATOM 1369 O O . ASP A 1 170 ? 3.866 -13.161 1.519 1.00 58.06 170 ASP A O 1
ATOM 1373 N N . GLY A 1 171 ? 3.419 -13.287 3.714 1.00 48.38 171 GLY A N 1
ATOM 1374 C CA . GLY A 1 171 ? 4.284 -14.426 4.023 1.00 48.38 171 GLY A CA 1
ATOM 1375 C C . GLY A 1 171 ? 3.941 -15.758 3.351 1.00 48.38 171 GLY A C 1
ATOM 1376 O O . GLY A 1 171 ? 4.398 -16.780 3.850 1.00 48.38 171 GLY A O 1
ATOM 1377 N N . GLU A 1 172 ? 3.163 -15.765 2.270 1.00 44.66 172 GLU A N 1
ATOM 1378 C CA . GLU A 1 172 ? 2.701 -16.984 1.588 1.00 44.66 172 GLU A CA 1
ATOM 1379 C C . GLU A 1 172 ? 2.967 -16.988 0.080 1.00 44.66 172 GLU A C 1
ATOM 1381 O O . GLU A 1 172 ? 3.058 -18.049 -0.530 1.00 44.66 172 GLU A O 1
ATOM 1386 N N . SER A 1 173 ? 3.162 -15.823 -0.534 1.00 46.16 173 SER A N 1
ATOM 1387 C CA . SER A 1 173 ? 3.548 -15.722 -1.939 1.00 46.16 173 SER A CA 1
ATOM 1388 C C . SER A 1 173 ? 4.967 -15.183 -1.973 1.00 46.16 173 SER A C 1
ATOM 1390 O O . SER A 1 173 ? 5.195 -14.074 -1.502 1.00 46.16 173 SER A O 1
ATOM 1392 N N . GLY A 1 174 ? 5.928 -15.928 -2.524 1.00 47.09 174 GLY A N 1
ATOM 1393 C CA . GLY A 1 174 ? 7.311 -15.475 -2.765 1.00 47.09 174 GLY A CA 1
ATOM 1394 C C . GLY A 1 174 ? 7.431 -14.313 -3.768 1.00 47.09 174 GLY A C 1
ATOM 1395 O O . GLY A 1 174 ? 8.402 -14.222 -4.505 1.00 47.09 174 GLY A O 1
ATOM 1396 N N . ASP A 1 175 ? 6.427 -13.444 -3.807 1.00 50.19 175 ASP A N 1
ATOM 1397 C CA . ASP A 1 175 ? 6.174 -12.356 -4.735 1.00 50.19 175 ASP A CA 1
ATOM 1398 C C . ASP A 1 175 ? 6.503 -11.014 -4.064 1.00 50.19 175 ASP A C 1
ATOM 1400 O O . ASP A 1 175 ? 5.746 -10.042 -4.095 1.00 50.19 175 ASP A O 1
ATOM 1404 N N . SER A 1 176 ? 7.642 -10.977 -3.369 1.00 61.31 176 SER A N 1
ATOM 1405 C CA . SER A 1 176 ? 8.231 -9.705 -2.980 1.00 61.31 176 SER A CA 1
ATOM 1406 C C . SER A 1 176 ? 8.683 -9.012 -4.263 1.00 61.31 176 SER A C 1
ATOM 1408 O O . SER A 1 176 ? 9.600 -9.479 -4.939 1.00 61.31 176 SER A O 1
ATOM 1410 N N . LEU A 1 177 ? 8.088 -7.855 -4.574 1.00 60.47 177 LEU A N 1
ATOM 1411 C CA . LEU A 1 177 ? 8.519 -6.965 -5.665 1.00 60.47 177 LEU A CA 1
ATOM 1412 C C . LEU A 1 177 ? 9.997 -6.540 -5.545 1.00 60.47 177 LEU A C 1
ATOM 1414 O O . LEU A 1 177 ? 10.568 -5.924 -6.447 1.00 60.47 177 LEU A O 1
ATOM 1418 N N . VAL A 1 178 ? 10.624 -6.838 -4.410 1.00 59.53 178 VAL A N 1
ATOM 1419 C CA . VAL A 1 178 ? 11.976 -6.453 -4.042 1.00 59.53 178 VAL A CA 1
ATOM 1420 C C . VAL A 1 178 ? 12.777 -7.729 -3.830 1.00 59.53 178 VAL A C 1
ATOM 1422 O O . VAL A 1 178 ? 12.399 -8.576 -3.019 1.00 59.53 178 VAL A O 1
ATOM 1425 N N . ASN A 1 179 ? 13.892 -7.866 -4.545 1.00 60.91 179 ASN A N 1
ATOM 1426 C CA . ASN A 1 179 ? 14.807 -8.974 -4.301 1.00 60.91 179 ASN A CA 1
ATOM 1427 C C . ASN A 1 179 ? 15.406 -8.796 -2.901 1.00 60.91 179 ASN A C 1
ATOM 1429 O O . ASN A 1 179 ? 15.957 -7.735 -2.609 1.00 60.91 179 ASN A O 1
ATOM 1433 N N . GLU A 1 180 ? 15.361 -9.832 -2.062 1.00 55.88 180 GLU A N 1
ATOM 1434 C CA . GLU A 1 180 ? 15.941 -9.799 -0.705 1.00 55.88 180 GLU A CA 1
ATOM 1435 C C . GLU A 1 180 ? 17.449 -9.469 -0.697 1.00 55.88 180 GLU A C 1
ATOM 1437 O O . GLU A 1 180 ? 17.990 -9.052 0.323 1.00 55.88 180 GLU A O 1
ATOM 1442 N N . ASN A 1 181 ? 18.112 -9.612 -1.851 1.00 53.81 181 ASN A N 1
ATOM 1443 C CA . ASN A 1 181 ? 19.535 -9.348 -2.058 1.00 53.81 181 ASN A CA 1
ATOM 1444 C C . ASN A 1 181 ? 19.866 -7.898 -2.474 1.00 53.81 181 ASN A C 1
ATOM 1446 O O . ASN A 1 181 ? 21.044 -7.586 -2.651 1.00 53.81 181 ASN A O 1
ATOM 1450 N N . GLU A 1 182 ? 18.880 -7.011 -2.676 1.00 61.25 182 GLU A N 1
ATOM 1451 C CA . GLU A 1 182 ? 19.173 -5.592 -2.939 1.00 61.25 182 GLU A CA 1
ATOM 1452 C C . GLU A 1 182 ? 19.673 -4.905 -1.652 1.00 61.25 182 GLU A C 1
ATOM 1454 O O . GLU A 1 182 ? 19.023 -5.017 -0.607 1.00 61.25 182 GLU A O 1
ATOM 1459 N N . PRO A 1 183 ? 20.808 -4.175 -1.692 1.00 58.62 183 PRO A N 1
ATOM 1460 C CA . PRO A 1 183 ? 21.302 -3.458 -0.524 1.00 58.62 183 PRO A CA 1
ATOM 1461 C C . PRO A 1 183 ? 20.245 -2.455 -0.062 1.00 58.62 183 PRO A C 1
ATOM 1463 O O . PRO A 1 183 ? 19.778 -1.630 -0.840 1.00 58.62 183 PRO A O 1
ATOM 1466 N N . ILE A 1 184 ? 19.854 -2.524 1.210 1.00 61.47 184 ILE A N 1
ATOM 1467 C CA . ILE A 1 184 ? 18.828 -1.641 1.768 1.00 61.47 184 ILE A CA 1
ATOM 1468 C C . ILE A 1 184 ? 19.424 -0.238 1.886 1.00 61.47 184 ILE A C 1
ATOM 1470 O O . ILE A 1 184 ? 20.162 0.051 2.829 1.00 61.47 184 ILE A O 1
ATOM 1474 N N . GLN A 1 185 ? 19.109 0.637 0.932 1.00 63.94 185 GLN A N 1
ATOM 1475 C CA . GLN A 1 185 ? 19.535 2.029 0.991 1.00 63.94 185 GLN A CA 1
ATOM 1476 C C . GLN A 1 185 ? 18.436 2.917 1.592 1.00 63.94 185 GLN A C 1
ATOM 1478 O O . GLN A 1 185 ? 17.243 2.702 1.329 1.00 63.94 185 GLN A O 1
ATOM 1483 N N . PRO A 1 186 ? 18.805 3.934 2.396 1.00 62.78 186 PRO A N 1
ATOM 1484 C CA . PRO A 1 186 ? 17.858 4.951 2.829 1.00 62.78 186 PRO A CA 1
ATOM 1485 C C . PRO A 1 186 ? 17.201 5.618 1.620 1.00 62.78 186 PRO A C 1
ATOM 1487 O O . PRO A 1 186 ? 17.862 5.870 0.613 1.00 62.78 186 PRO A O 1
ATOM 1490 N N . LEU A 1 187 ? 15.900 5.927 1.717 1.00 63.00 187 LEU A N 1
ATOM 1491 C CA . LEU A 1 187 ? 15.164 6.717 0.725 1.00 63.00 187 LEU A CA 1
ATOM 1492 C C . LEU A 1 187 ? 15.718 8.140 0.768 1.00 63.00 187 LEU A C 1
ATOM 1494 O O . LEU A 1 187 ? 15.152 9.011 1.440 1.00 63.00 187 LEU A O 1
ATOM 1498 N N . GLN A 1 188 ? 16.861 8.333 0.108 1.00 56.62 188 GLN A N 1
ATOM 1499 C CA . GLN A 1 188 ? 17.666 9.542 0.164 1.00 56.62 188 GLN A CA 1
ATOM 1500 C C . GLN A 1 188 ? 16.762 10.770 0.010 1.00 56.62 188 GLN A C 1
ATOM 1502 O O . GLN A 1 188 ? 16.036 10.930 -0.973 1.00 56.62 188 GLN A O 1
ATOM 1507 N N . GLN A 1 189 ? 16.795 11.649 1.016 1.00 50.41 189 GLN A N 1
ATOM 1508 C CA . GLN A 1 189 ? 16.572 13.069 0.766 1.00 50.41 189 GLN A CA 1
ATOM 1509 C C . GLN A 1 189 ? 17.577 13.464 -0.311 1.00 50.41 189 GLN A C 1
ATOM 1511 O O . GLN A 1 189 ? 18.721 13.025 -0.210 1.00 50.41 189 GLN A O 1
ATOM 1516 N N . ARG A 1 190 ? 17.137 14.220 -1.331 1.00 48.69 190 ARG A N 1
ATOM 1517 C CA . ARG A 1 190 ? 17.989 14.766 -2.400 1.00 48.69 190 ARG A CA 1
ATOM 1518 C C . ARG A 1 190 ? 19.346 15.136 -1.797 1.00 48.69 190 ARG A C 1
ATOM 1520 O O . ARG A 1 190 ? 19.422 16.126 -1.070 1.00 48.69 190 ARG A O 1
ATOM 1527 N N . GLN A 1 191 ? 20.364 14.298 -2.000 1.00 48.50 191 GLN A N 1
ATOM 1528 C CA . GLN A 1 191 ? 21.702 14.645 -1.552 1.00 48.50 191 GLN A CA 1
ATOM 1529 C C . GLN A 1 191 ? 22.056 15.910 -2.327 1.00 48.50 191 GLN A C 1
ATOM 1531 O O . GLN A 1 191 ? 21.785 15.991 -3.526 1.00 48.50 191 GLN A O 1
ATOM 1536 N N . ALA A 1 192 ? 22.541 16.929 -1.618 1.00 50.06 192 ALA A N 1
ATOM 1537 C CA . ALA A 1 192 ? 23.179 18.054 -2.277 1.00 50.06 192 ALA A CA 1
ATOM 1538 C C . ALA A 1 192 ? 24.226 17.472 -3.230 1.00 50.06 192 ALA A C 1
ATOM 1540 O O . ALA A 1 192 ? 24.941 16.553 -2.826 1.00 50.06 192 ALA A O 1
ATOM 1541 N N . ASP A 1 193 ? 24.242 17.949 -4.475 1.00 56.25 193 ASP A N 1
ATOM 1542 C CA . ASP A 1 193 ? 25.187 17.482 -5.483 1.00 56.25 193 ASP A CA 1
ATOM 1543 C C . ASP A 1 193 ? 26.589 17.515 -4.860 1.00 56.25 193 ASP A C 1
ATOM 1545 O O . ASP A 1 193 ? 27.054 18.564 -4.406 1.00 56.25 193 ASP A O 1
ATOM 1549 N N . ASP A 1 194 ? 27.224 16.350 -4.735 1.00 61.31 194 ASP A N 1
ATOM 1550 C CA . ASP A 1 194 ? 28.586 16.270 -4.227 1.00 61.31 194 ASP A CA 1
ATOM 1551 C C . ASP A 1 194 ? 29.500 16.785 -5.336 1.00 61.31 194 ASP A C 1
ATOM 1553 O O . ASP A 1 194 ? 29.948 16.039 -6.204 1.00 61.31 194 ASP A O 1
ATOM 1557 N N . PHE A 1 195 ? 29.718 18.102 -5.350 1.00 65.50 195 PHE A N 1
ATOM 1558 C CA . PHE A 1 195 ? 30.518 18.799 -6.361 1.00 65.50 195 PHE A CA 1
ATOM 1559 C C . PHE A 1 195 ? 31.984 18.326 -6.412 1.00 65.50 195 PHE A C 1
ATOM 1561 O O . PHE A 1 195 ? 32.748 18.816 -7.243 1.00 65.50 195 PHE A O 1
ATOM 1568 N N . VAL A 1 196 ? 32.391 17.413 -5.523 1.00 74.38 196 VAL A N 1
ATOM 1569 C CA . VAL A 1 196 ? 33.740 16.843 -5.429 1.00 74.38 196 VAL A CA 1
ATOM 1570 C C . VAL A 1 196 ? 33.764 15.357 -5.834 1.00 74.38 196 VAL A C 1
ATOM 1572 O O . VAL A 1 196 ? 34.817 14.733 -5.732 1.00 74.38 196 VAL A O 1
ATOM 1575 N N . ASP A 1 197 ? 32.652 14.776 -6.311 1.00 71.31 197 ASP A N 1
ATOM 1576 C CA . ASP A 1 197 ? 32.594 13.358 -6.705 1.00 71.31 197 ASP A CA 1
ATOM 1577 C C . ASP A 1 197 ? 33.572 13.065 -7.872 1.00 71.31 197 ASP A C 1
ATOM 1579 O O . ASP A 1 197 ? 33.367 13.557 -8.988 1.00 71.31 197 ASP A O 1
ATOM 1583 N N . PRO A 1 198 ? 34.635 12.255 -7.662 1.00 75.50 198 PRO A N 1
ATOM 1584 C CA . PRO A 1 198 ? 35.607 11.918 -8.706 1.00 75.50 198 PRO A CA 1
ATOM 1585 C C . PRO A 1 198 ? 35.017 11.081 -9.848 1.00 75.50 198 PRO A C 1
ATOM 1587 O O . PRO A 1 198 ? 35.637 10.976 -10.905 1.00 75.50 198 PRO A O 1
ATOM 1590 N N . ASN A 1 199 ? 33.843 10.479 -9.633 1.00 73.31 199 ASN A N 1
ATOM 1591 C CA . ASN A 1 199 ? 33.149 9.619 -10.586 1.00 73.31 199 ASN A CA 1
ATOM 1592 C C . ASN A 1 199 ? 31.973 10.344 -11.264 1.00 73.31 199 ASN A C 1
ATOM 1594 O O . ASN A 1 199 ? 31.090 9.694 -11.826 1.00 73.31 199 ASN A O 1
ATOM 1598 N N . TRP A 1 200 ? 31.923 11.676 -11.184 1.00 75.56 200 TRP A N 1
ATOM 1599 C CA . TRP A 1 200 ? 30.897 12.462 -11.854 1.00 75.56 200 TRP A CA 1
ATOM 1600 C C . TRP A 1 200 ? 31.053 12.390 -13.379 1.00 75.56 200 TRP A C 1
ATOM 1602 O O . TRP A 1 200 ? 32.108 12.710 -13.929 1.00 75.56 200 TRP A O 1
ATOM 1612 N N . GLU A 1 201 ? 29.978 12.006 -14.064 1.00 68.94 201 GLU A N 1
ATOM 1613 C CA . GLU A 1 201 ? 29.877 12.023 -15.522 1.00 68.94 201 GLU A CA 1
ATOM 1614 C C . GLU A 1 201 ? 28.801 13.034 -15.947 1.00 68.94 201 GLU A C 1
ATOM 1616 O O . GLU A 1 201 ? 27.748 13.110 -15.306 1.00 68.94 201 GLU A O 1
ATOM 1621 N N . PRO A 1 202 ? 29.034 13.820 -17.015 1.00 74.06 202 PRO A N 1
ATOM 1622 C CA . PRO A 1 202 ? 28.040 14.755 -17.517 1.00 74.06 202 PRO A CA 1
ATOM 1623 C C . PRO A 1 202 ? 26.806 14.019 -18.040 1.00 74.06 202 PRO A C 1
ATOM 1625 O O . PRO A 1 202 ? 26.883 12.901 -18.554 1.00 74.06 202 PRO A O 1
ATOM 1628 N N . GLU A 1 203 ? 25.661 14.688 -17.958 1.00 74.88 203 GLU A N 1
ATOM 1629 C CA . GLU A 1 203 ? 24.400 14.112 -18.405 1.00 74.88 203 GLU A CA 1
ATOM 1630 C C . GLU A 1 203 ? 24.414 13.838 -19.920 1.00 74.88 203 GLU A C 1
ATOM 1632 O O . GLU A 1 203 ? 24.897 14.666 -20.704 1.00 74.88 203 GLU A O 1
ATOM 1637 N N . PRO A 1 204 ? 23.866 12.692 -20.361 1.00 76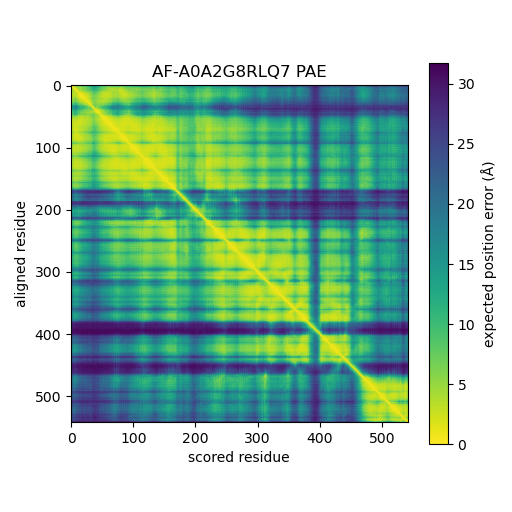.12 204 PRO A N 1
ATOM 1638 C CA . PRO A 1 204 ? 23.721 12.392 -21.777 1.00 76.12 204 PRO A CA 1
ATOM 1639 C C . PRO A 1 204 ? 22.905 13.460 -22.518 1.00 76.12 204 PRO A C 1
ATOM 1641 O O . PRO A 1 204 ? 21.924 13.984 -22.001 1.00 76.12 204 PRO A O 1
ATOM 1644 N N . ILE A 1 205 ? 23.248 13.725 -23.780 1.00 73.50 205 ILE A N 1
ATOM 1645 C CA . ILE A 1 205 ? 22.557 14.713 -24.633 1.00 73.50 205 ILE A CA 1
ATOM 1646 C C . ILE A 1 205 ? 21.055 14.440 -24.836 1.00 73.50 205 ILE A C 1
ATOM 1648 O O . ILE A 1 205 ? 20.312 15.338 -25.224 1.00 73.50 205 ILE A O 1
ATOM 1652 N N . ASP A 1 206 ? 20.605 13.202 -24.624 1.00 73.00 206 ASP A N 1
ATOM 1653 C CA . ASP A 1 206 ? 19.210 12.785 -24.751 1.00 73.00 206 ASP A CA 1
ATOM 1654 C C . ASP A 1 206 ? 18.418 12.905 -23.437 1.00 73.00 206 ASP A C 1
ATOM 1656 O O . ASP A 1 206 ? 17.213 12.612 -23.431 1.00 73.00 206 ASP A O 1
ATOM 1660 N N . ALA A 1 207 ? 19.064 13.330 -22.347 1.00 75.06 207 ALA A N 1
ATOM 1661 C CA . ALA A 1 207 ? 18.428 13.653 -21.081 1.00 75.06 207 ALA A CA 1
ATOM 1662 C C . ALA A 1 207 ? 17.509 14.879 -21.226 1.00 75.06 207 ALA A C 1
ATOM 1664 O O . ALA A 1 207 ? 17.828 15.861 -21.895 1.00 75.06 207 ALA A O 1
ATOM 1665 N N . GLY A 1 208 ? 16.316 14.805 -20.630 1.00 68.75 208 GLY A N 1
ATOM 1666 C CA . GLY A 1 208 ? 15.413 15.956 -20.561 1.00 68.75 208 GLY A CA 1
ATOM 1667 C C . GLY A 1 208 ? 15.891 16.982 -19.524 1.00 68.75 208 GLY A C 1
ATOM 1668 O O . GLY A 1 208 ? 16.663 16.618 -18.647 1.00 68.75 208 GLY A O 1
ATOM 1669 N N . PRO A 1 209 ? 15.380 18.226 -19.546 1.00 68.62 209 PRO A N 1
ATOM 1670 C CA . PRO A 1 209 ? 15.803 19.291 -18.622 1.00 68.62 209 PRO A CA 1
ATOM 1671 C C . PRO A 1 209 ? 15.538 18.983 -17.137 1.00 68.62 209 PRO A C 1
ATOM 1673 O O . PRO A 1 209 ? 16.166 19.571 -16.263 1.00 68.62 209 PRO A O 1
ATOM 1676 N N . ASP A 1 210 ? 14.607 18.068 -16.857 1.00 67.12 210 ASP A N 1
ATOM 1677 C CA . ASP A 1 210 ? 14.243 17.631 -15.503 1.00 67.12 210 ASP A CA 1
ATOM 1678 C C . ASP A 1 210 ? 14.957 16.342 -15.070 1.00 67.12 210 ASP A C 1
ATOM 1680 O O . ASP A 1 210 ? 14.786 15.880 -13.938 1.00 67.12 210 ASP A O 1
ATOM 1684 N N . PHE A 1 211 ? 15.709 15.712 -15.976 1.00 70.62 211 PHE A N 1
ATOM 1685 C CA . PHE A 1 211 ? 16.491 14.536 -15.637 1.00 70.62 211 PHE A CA 1
ATOM 1686 C C . PHE A 1 211 ? 17.695 14.973 -14.807 1.00 70.62 211 PHE A C 1
ATOM 1688 O O . PHE A 1 211 ? 18.300 15.999 -15.081 1.00 70.62 211 PHE A O 1
ATOM 1695 N N . ARG A 1 212 ? 18.016 14.193 -13.776 1.00 66.25 212 ARG A N 1
ATOM 1696 C CA . ARG A 1 212 ? 19.267 14.330 -13.037 1.00 66.25 212 ARG A CA 1
ATOM 1697 C C . ARG A 1 212 ? 19.895 12.962 -12.904 1.00 66.25 212 ARG A C 1
ATOM 1699 O O . ARG A 1 212 ? 19.209 12.024 -12.483 1.00 66.25 212 ARG A O 1
ATOM 1706 N N . THR A 1 213 ? 21.176 12.849 -13.240 1.00 60.50 213 THR A N 1
ATOM 1707 C CA . THR A 1 213 ? 21.981 11.646 -12.986 1.00 60.50 213 THR A CA 1
ATOM 1708 C C . THR A 1 213 ? 22.216 11.488 -11.487 1.00 60.50 213 THR A C 1
ATOM 1710 O O . THR A 1 213 ? 23.290 11.776 -10.968 1.00 60.50 213 THR A O 1
ATOM 1713 N N . ASN A 1 214 ? 21.202 11.030 -10.761 1.00 55.62 214 ASN A N 1
ATOM 1714 C CA . ASN A 1 214 ? 21.410 10.543 -9.406 1.00 55.62 214 ASN A CA 1
ATOM 1715 C C . ASN A 1 214 ? 21.886 9.088 -9.473 1.00 55.62 214 ASN A C 1
ATOM 1717 O O . ASN A 1 214 ? 21.480 8.334 -10.360 1.00 55.62 214 ASN A O 1
ATOM 1721 N N . LYS A 1 215 ? 22.735 8.697 -8.515 1.00 57.59 215 LYS A N 1
ATOM 1722 C CA . LYS A 1 215 ? 23.193 7.312 -8.304 1.00 57.59 215 LYS A CA 1
ATOM 1723 C C . LYS A 1 215 ? 22.014 6.333 -8.428 1.00 57.59 215 LYS A C 1
ATOM 1725 O O . LYS A 1 215 ? 20.904 6.704 -8.043 1.00 57.59 215 LYS A O 1
ATOM 1730 N N . PRO A 1 216 ? 22.220 5.110 -8.957 1.00 55.66 216 PRO A N 1
ATOM 1731 C CA . PRO A 1 216 ? 21.143 4.164 -9.245 1.00 55.66 216 PRO A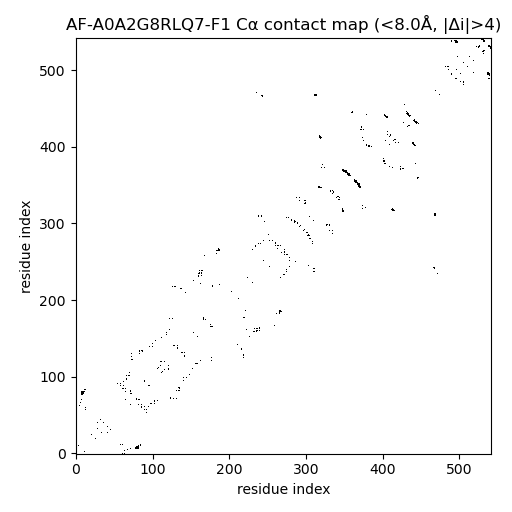 CA 1
ATOM 1732 C C . PRO A 1 216 ? 20.261 3.967 -8.008 1.00 55.66 216 PRO A C 1
ATOM 1734 O O . PRO A 1 216 ? 20.660 3.345 -7.032 1.00 55.66 216 PRO A O 1
ATOM 1737 N N . THR A 1 217 ? 19.066 4.552 -8.041 1.00 62.62 217 THR A N 1
ATOM 1738 C CA . THR A 1 217 ? 18.153 4.614 -6.897 1.00 62.62 217 THR A CA 1
ATOM 1739 C C . THR A 1 217 ? 17.422 3.276 -6.766 1.00 62.62 217 THR A C 1
ATOM 1741 O O . THR A 1 217 ? 16.932 2.781 -7.765 1.00 62.62 217 THR A O 1
ATOM 1744 N N . ASP A 1 218 ? 17.314 2.623 -5.610 1.00 72.44 218 ASP A N 1
ATOM 1745 C CA . ASP A 1 218 ? 16.612 1.321 -5.500 1.00 72.44 218 ASP A CA 1
ATOM 1746 C C . ASP A 1 218 ? 15.221 1.312 -6.176 1.00 72.44 218 ASP A C 1
ATOM 1748 O O . ASP A 1 218 ? 14.545 2.346 -6.255 1.00 72.44 218 ASP A O 1
ATOM 1752 N N . VAL A 1 219 ? 14.731 0.146 -6.609 1.00 77.19 219 VAL A N 1
ATOM 1753 C CA . VAL A 1 219 ? 13.380 0.005 -7.193 1.00 77.19 219 VAL A CA 1
ATOM 1754 C C . VAL A 1 219 ? 12.315 0.631 -6.282 1.00 77.19 219 VAL A C 1
ATOM 1756 O O . VAL A 1 219 ? 11.474 1.403 -6.744 1.00 77.19 219 VAL A O 1
ATOM 1759 N N . ILE A 1 220 ? 12.411 0.396 -4.969 1.00 77.94 220 ILE A N 1
ATOM 1760 C CA . ILE A 1 220 ? 11.499 0.970 -3.968 1.00 77.94 220 ILE A CA 1
ATOM 1761 C C . ILE A 1 220 ? 11.579 2.493 -3.946 1.00 77.94 220 ILE A C 1
ATOM 1763 O O . ILE A 1 220 ? 10.553 3.159 -3.881 1.00 77.94 220 ILE A O 1
ATOM 1767 N N . SER A 1 221 ? 12.775 3.073 -4.030 1.00 77.19 221 SER A N 1
ATOM 1768 C CA . SER A 1 221 ? 12.907 4.531 -4.068 1.00 77.19 221 SER A CA 1
ATOM 1769 C C . SER A 1 221 ? 12.264 5.128 -5.323 1.00 77.19 221 SER A C 1
ATOM 1771 O O . SER A 1 221 ? 11.622 6.174 -5.247 1.00 77.19 221 SER A O 1
ATOM 1773 N N . THR A 1 222 ? 12.325 4.410 -6.449 1.00 79.69 222 THR A N 1
ATOM 1774 C CA . THR A 1 222 ? 11.626 4.780 -7.685 1.00 79.69 222 THR A CA 1
ATOM 1775 C C . THR A 1 222 ? 10.105 4.688 -7.517 1.00 79.69 222 THR A C 1
ATOM 1777 O O . THR A 1 222 ? 9.397 5.581 -7.982 1.00 79.69 222 THR A O 1
ATOM 1780 N N . LEU A 1 223 ? 9.591 3.666 -6.824 1.00 81.94 223 LEU A N 1
ATOM 1781 C CA . LEU A 1 223 ? 8.163 3.522 -6.505 1.00 81.94 223 LEU A CA 1
ATOM 1782 C C . LEU A 1 223 ? 7.661 4.597 -5.530 1.00 81.94 223 LEU A C 1
ATOM 1784 O O . LEU A 1 223 ? 6.607 5.185 -5.752 1.00 81.94 223 LEU A O 1
ATOM 1788 N N . VAL A 1 224 ? 8.429 4.908 -4.483 1.00 80.06 224 VAL A N 1
ATOM 1789 C CA . VAL A 1 224 ? 8.075 5.953 -3.510 1.00 80.06 224 VAL A CA 1
ATOM 1790 C C . VAL A 1 224 ? 8.124 7.338 -4.162 1.00 80.06 224 VAL A C 1
ATOM 1792 O O . VAL A 1 224 ? 7.254 8.158 -3.892 1.00 80.06 224 VAL A O 1
ATOM 1795 N N . SER A 1 225 ? 9.062 7.578 -5.091 1.00 79.31 225 SER A N 1
ATOM 1796 C CA . SER A 1 225 ? 9.177 8.848 -5.835 1.00 79.31 225 SER A CA 1
ATOM 1797 C C . SER A 1 225 ? 7.983 9.174 -6.740 1.00 79.31 225 SER A C 1
ATOM 1799 O O . SER A 1 225 ? 7.905 10.273 -7.283 1.00 79.31 225 SER A O 1
ATOM 1801 N N . ILE A 1 226 ? 7.057 8.228 -6.936 1.00 81.56 226 ILE A N 1
ATOM 1802 C CA . ILE A 1 226 ? 5.812 8.477 -7.671 1.00 81.56 226 ILE A CA 1
ATOM 1803 C C . ILE A 1 226 ? 4.959 9.524 -6.944 1.00 81.56 226 ILE A C 1
ATOM 1805 O O . ILE A 1 226 ? 4.230 10.264 -7.610 1.00 81.56 226 ILE A O 1
ATOM 1809 N N . TYR A 1 227 ? 5.074 9.594 -5.614 1.00 80.69 227 TYR A N 1
ATOM 1810 C CA . TYR A 1 227 ? 4.321 10.501 -4.758 1.00 80.69 227 TYR A CA 1
ATOM 1811 C C . TYR A 1 227 ? 5.240 11.540 -4.109 1.00 80.69 227 TYR A C 1
ATOM 1813 O O . TYR A 1 227 ? 6.360 11.236 -3.698 1.00 80.69 227 TYR A O 1
ATOM 1821 N N . ASP A 1 228 ? 4.732 12.764 -3.966 1.00 71.56 228 ASP A N 1
ATOM 1822 C CA . ASP A 1 228 ? 5.499 13.888 -3.418 1.00 71.56 228 ASP A CA 1
ATOM 1823 C C . ASP A 1 228 ? 5.646 13.828 -1.887 1.00 71.56 228 ASP A C 1
ATOM 1825 O O . ASP A 1 228 ? 6.615 14.348 -1.333 1.00 71.56 228 ASP A O 1
ATOM 1829 N N . SER A 1 229 ? 4.705 13.178 -1.190 1.00 79.00 229 SER A N 1
ATOM 1830 C CA . SER A 1 229 ? 4.718 13.037 0.271 1.00 79.00 229 SER A CA 1
ATOM 1831 C C . SER A 1 229 ? 4.943 11.590 0.702 1.00 79.00 229 SER A C 1
ATOM 1833 O O . SER A 1 229 ? 4.224 10.671 0.301 1.00 79.00 229 SER A O 1
ATOM 1835 N N . LYS A 1 230 ? 5.916 11.410 1.603 1.00 78.19 230 LYS A N 1
ATOM 1836 C CA . LYS A 1 230 ? 6.174 10.142 2.299 1.00 78.19 230 LYS A CA 1
ATOM 1837 C C . LYS A 1 230 ? 5.118 9.845 3.375 1.00 78.19 230 LYS A C 1
ATOM 1839 O O . LYS A 1 230 ? 4.976 8.695 3.776 1.00 78.19 230 LYS A O 1
ATOM 1844 N N . ASP A 1 231 ? 4.347 10.841 3.811 1.00 80.12 231 ASP A N 1
ATOM 1845 C CA . ASP A 1 231 ? 3.399 10.703 4.924 1.00 80.12 231 ASP A CA 1
ATOM 1846 C C . ASP A 1 231 ? 2.217 9.797 4.568 1.00 80.12 231 ASP A C 1
ATOM 1848 O O . ASP A 1 231 ? 1.696 9.086 5.426 1.00 80.12 231 ASP A O 1
ATOM 1852 N N . LEU A 1 232 ? 1.811 9.779 3.293 1.00 82.12 232 LEU A N 1
ATOM 1853 C CA . LEU A 1 232 ? 0.758 8.884 2.806 1.00 82.12 232 LEU A CA 1
ATOM 1854 C C . LEU A 1 232 ? 1.172 7.413 2.930 1.00 82.12 232 LEU A C 1
ATOM 1856 O O . LEU A 1 232 ? 0.385 6.595 3.398 1.00 82.12 232 LEU A O 1
ATOM 1860 N N . PHE A 1 233 ? 2.426 7.096 2.589 1.00 83.25 233 PHE A N 1
ATOM 1861 C CA . PHE A 1 233 ? 2.980 5.752 2.768 1.00 83.25 233 PHE A CA 1
ATOM 1862 C C . PHE A 1 233 ? 3.024 5.353 4.239 1.00 83.25 233 PHE A C 1
ATOM 1864 O O . PHE A 1 233 ? 2.667 4.229 4.574 1.00 83.25 233 PHE A O 1
ATOM 1871 N N . VAL A 1 234 ? 3.429 6.271 5.118 1.00 84.88 234 VAL A N 1
ATOM 1872 C CA . VAL A 1 234 ? 3.509 6.007 6.560 1.00 84.88 234 VAL A CA 1
ATOM 1873 C C . VAL A 1 234 ? 2.120 5.755 7.153 1.00 84.88 234 VAL A C 1
ATOM 1875 O O . VAL A 1 234 ? 1.962 4.819 7.930 1.00 84.88 234 VAL A O 1
ATOM 1878 N N . LYS A 1 235 ? 1.097 6.529 6.766 1.00 84.75 235 LYS A N 1
ATOM 1879 C CA . LYS A 1 235 ? -0.288 6.317 7.226 1.00 84.75 235 LYS A CA 1
ATOM 1880 C C . LYS A 1 235 ? -0.853 4.969 6.764 1.00 84.75 235 LYS A C 1
ATOM 1882 O O . LYS A 1 235 ? -1.432 4.249 7.573 1.00 84.75 235 LYS A O 1
ATOM 1887 N N . GLU A 1 236 ? -0.660 4.604 5.497 1.00 85.25 236 GLU A N 1
ATOM 1888 C CA . GLU A 1 236 ? -1.093 3.293 4.984 1.00 85.25 236 GLU A CA 1
ATOM 1889 C C . GLU A 1 236 ? -0.328 2.139 5.640 1.00 85.25 236 GLU A C 1
ATOM 1891 O O . GLU A 1 236 ? -0.920 1.126 6.009 1.00 85.25 236 GLU A O 1
ATOM 1896 N N . LEU A 1 237 ? 0.977 2.308 5.869 1.00 85.75 237 LEU A N 1
ATOM 1897 C CA . LEU A 1 237 ? 1.788 1.344 6.608 1.00 85.75 237 LEU A CA 1
ATOM 1898 C C . LEU A 1 237 ? 1.291 1.154 8.043 1.00 85.75 237 LEU A C 1
ATOM 1900 O O . LEU A 1 237 ? 1.208 0.016 8.493 1.00 85.75 237 LEU A O 1
ATOM 1904 N N . GLN A 1 238 ? 0.927 2.230 8.746 1.00 88.25 238 GLN A N 1
ATOM 1905 C CA . GLN A 1 238 ? 0.343 2.137 10.088 1.00 88.25 238 GLN A CA 1
ATOM 1906 C C . GLN A 1 238 ? -0.961 1.333 10.073 1.00 88.25 238 GLN A C 1
ATOM 1908 O O . GLN A 1 238 ? -1.152 0.470 10.925 1.00 88.25 238 GLN A O 1
ATOM 1913 N N . VAL A 1 239 ? -1.841 1.577 9.096 1.00 88.31 239 VAL A N 1
ATOM 1914 C CA . VAL A 1 239 ? -3.101 0.832 8.941 1.00 88.31 239 VAL A CA 1
ATOM 1915 C C . VAL A 1 239 ? -2.842 -0.647 8.655 1.00 88.31 239 VAL A C 1
ATOM 1917 O O . VAL A 1 239 ? -3.423 -1.503 9.321 1.00 88.31 239 VAL A O 1
ATOM 1920 N N . LEU A 1 240 ? -1.946 -0.962 7.718 1.00 85.12 240 LEU A N 1
ATOM 1921 C CA . LEU A 1 240 ? -1.623 -2.342 7.351 1.00 85.12 240 LEU A CA 1
ATOM 1922 C C . LEU A 1 240 ? -0.952 -3.099 8.502 1.00 85.12 240 LEU A C 1
ATOM 1924 O O . LEU A 1 240 ? -1.320 -4.236 8.796 1.00 85.12 240 LEU A O 1
ATOM 1928 N N . LEU A 1 241 ? 0.004 -2.465 9.183 1.00 86.75 241 LEU A N 1
ATOM 1929 C CA . LEU A 1 241 ? 0.665 -3.049 10.345 1.00 86.75 241 LEU A CA 1
ATOM 1930 C C . LEU A 1 241 ? -0.339 -3.291 11.473 1.00 86.75 241 LEU A C 1
ATOM 1932 O O . LEU A 1 241 ? -0.340 -4.373 12.047 1.00 86.75 241 LEU A O 1
ATOM 1936 N N . ALA A 1 242 ? -1.218 -2.328 11.762 1.00 88.19 242 ALA A N 1
ATOM 1937 C CA . ALA A 1 242 ? -2.255 -2.493 12.776 1.00 88.19 242 ALA A CA 1
ATOM 1938 C C . ALA A 1 242 ? -3.159 -3.699 12.459 1.00 88.19 242 ALA A C 1
ATOM 1940 O O . ALA A 1 242 ? -3.457 -4.483 13.356 1.00 88.19 242 ALA A O 1
ATOM 1941 N N . GLN A 1 243 ? -3.557 -3.879 11.192 1.00 86.06 243 GLN A N 1
ATOM 1942 C CA . GLN A 1 243 ? -4.399 -5.006 10.768 1.00 86.06 243 GLN A CA 1
ATOM 1943 C C . GLN A 1 243 ? -3.685 -6.339 10.989 1.00 86.06 243 GLN A C 1
ATOM 1945 O O . GLN A 1 243 ? -4.262 -7.253 11.571 1.00 86.06 243 GLN A O 1
ATOM 1950 N N . ARG A 1 244 ? -2.410 -6.427 10.595 1.00 84.50 244 ARG A N 1
ATOM 1951 C CA . ARG A 1 244 ? -1.602 -7.635 10.798 1.00 84.50 244 ARG A CA 1
ATOM 1952 C C . ARG A 1 244 ? -1.389 -7.938 12.275 1.00 84.50 244 ARG A C 1
ATOM 1954 O O . ARG A 1 244 ? -1.595 -9.069 12.683 1.00 84.50 244 ARG A O 1
ATOM 1961 N N . LEU A 1 245 ? -1.032 -6.942 13.085 1.00 87.31 245 LEU A N 1
ATOM 1962 C CA . LEU A 1 245 ? -0.777 -7.142 14.514 1.00 87.31 245 LEU A CA 1
ATOM 1963 C C . LEU A 1 245 ? -2.010 -7.625 15.280 1.00 87.31 245 LEU A C 1
ATOM 1965 O O . LEU A 1 245 ? -1.856 -8.427 16.194 1.00 87.31 245 LEU A O 1
ATOM 1969 N N . LEU A 1 246 ? -3.211 -7.172 14.907 1.00 84.88 246 LEU A N 1
ATOM 1970 C CA . LEU A 1 246 ? -4.456 -7.657 15.512 1.00 84.88 246 LEU A CA 1
ATOM 1971 C C . LEU A 1 246 ? -4.854 -9.054 15.021 1.00 84.88 246 LEU A C 1
ATOM 1973 O O . LEU A 1 246 ? -5.521 -9.771 15.757 1.00 84.88 246 LEU A O 1
ATOM 1977 N N . ALA A 1 247 ? -4.448 -9.436 13.808 1.00 82.94 247 ALA A N 1
ATOM 1978 C CA . ALA A 1 247 ? -4.709 -10.762 13.254 1.00 82.94 247 ALA A CA 1
ATOM 1979 C C . ALA A 1 247 ? -3.760 -11.845 13.802 1.00 82.94 247 ALA A C 1
ATOM 1981 O O . ALA A 1 247 ? -4.101 -13.024 13.777 1.00 82.94 247 ALA A O 1
ATOM 1982 N N . VAL A 1 248 ? -2.569 -11.476 14.294 1.00 80.75 248 VAL A N 1
ATOM 1983 C CA . VAL A 1 248 ? -1.625 -12.443 14.877 1.00 80.75 248 VAL A CA 1
ATOM 1984 C C . VAL A 1 248 ? -2.137 -12.930 16.236 1.00 80.75 248 VAL A C 1
ATOM 1986 O O . VAL A 1 248 ? -2.036 -12.231 17.243 1.00 80.75 248 VAL A O 1
ATOM 1989 N N . THR A 1 249 ? -2.605 -14.177 16.281 1.00 70.00 249 THR A N 1
ATOM 1990 C CA . THR A 1 249 ? -3.008 -14.884 17.510 1.00 70.00 249 THR A CA 1
ATOM 1991 C C . THR A 1 249 ? -1.834 -15.550 18.230 1.00 70.00 249 THR A C 1
ATOM 1993 O O . THR A 1 249 ? -1.830 -15.670 19.453 1.00 70.00 249 THR A O 1
ATOM 1996 N N . ASP A 1 250 ? -0.793 -15.935 17.489 1.00 71.56 250 ASP A N 1
ATOM 1997 C CA . ASP A 1 250 ? 0.272 -16.824 17.985 1.00 71.56 250 ASP A CA 1
ATOM 1998 C C . ASP A 1 250 ? 1.357 -16.087 18.794 1.00 71.56 250 ASP A C 1
ATOM 2000 O O . ASP A 1 250 ? 2.290 -16.686 19.339 1.00 71.56 250 ASP A O 1
ATOM 2004 N N . GLY A 1 251 ? 1.263 -14.756 18.870 1.00 70.44 251 GLY A N 1
ATOM 2005 C CA . GLY A 1 251 ? 2.197 -13.903 19.602 1.00 70.44 251 GLY A CA 1
ATOM 2006 C C . GLY A 1 251 ? 3.629 -13.911 19.054 1.00 70.44 251 GLY A C 1
ATOM 2007 O O . GLY A 1 251 ? 4.551 -13.538 19.786 1.00 70.44 251 GLY A O 1
ATOM 2008 N N . ASN A 1 252 ? 3.825 -14.352 17.808 1.00 79.88 252 ASN A N 1
ATOM 2009 C CA . ASN A 1 252 ? 5.093 -14.274 17.094 1.00 79.88 252 ASN A CA 1
ATOM 2010 C C . ASN A 1 252 ? 5.129 -13.002 16.237 1.00 79.88 252 ASN A C 1
ATOM 2012 O O . ASN A 1 252 ? 4.583 -12.978 15.140 1.00 79.88 252 ASN A O 1
ATOM 2016 N N . TYR A 1 253 ? 5.791 -11.964 16.747 1.00 84.06 253 TYR A N 1
ATOM 2017 C CA . TYR A 1 253 ? 5.931 -10.669 16.070 1.00 84.06 253 TYR A CA 1
ATOM 2018 C C . TYR A 1 253 ? 7.323 -10.462 15.447 1.00 84.06 253 TYR A C 1
ATOM 2020 O O . TYR A 1 253 ? 7.678 -9.338 15.093 1.00 84.06 253 TYR A O 1
ATOM 2028 N N . GLU A 1 254 ? 8.154 -11.509 15.336 1.00 83.06 254 GLU A N 1
ATOM 2029 C CA . GLU A 1 254 ? 9.533 -11.379 14.830 1.00 83.06 254 GLU A CA 1
ATOM 2030 C C . GLU A 1 254 ? 9.579 -10.944 13.359 1.00 83.06 254 GLU A C 1
ATOM 2032 O O . GLU A 1 254 ? 10.452 -10.174 12.953 1.00 83.06 254 GLU A O 1
ATOM 2037 N N . ARG A 1 255 ? 8.603 -11.383 12.556 1.00 81.19 255 ARG A N 1
ATOM 2038 C CA . ARG A 1 255 ? 8.482 -10.975 11.151 1.00 81.19 255 ARG A CA 1
ATOM 2039 C C . ARG A 1 255 ? 8.184 -9.481 11.048 1.00 81.19 255 ARG A C 1
ATOM 2041 O O . ARG A 1 255 ? 8.894 -8.755 10.358 1.00 81.19 255 ARG A O 1
ATOM 2048 N N . GLU A 1 256 ? 7.166 -9.012 11.760 1.00 83.81 256 GLU A N 1
ATOM 2049 C CA . GLU A 1 256 ? 6.768 -7.605 11.791 1.00 83.81 256 GLU A CA 1
ATOM 2050 C C . GLU A 1 256 ? 7.893 -6.727 12.354 1.00 83.81 256 GLU A C 1
ATOM 2052 O O . GLU A 1 256 ? 8.152 -5.647 11.821 1.00 83.81 256 GLU A O 1
ATOM 2057 N N . ARG A 1 257 ? 8.628 -7.212 13.362 1.00 86.31 257 ARG A N 1
ATOM 2058 C CA . ARG A 1 257 ? 9.812 -6.539 13.907 1.00 86.31 257 ARG A CA 1
ATOM 2059 C C . ARG A 1 257 ? 10.919 -6.382 12.864 1.00 86.31 257 ARG A C 1
ATOM 2061 O O . ARG A 1 257 ? 11.377 -5.261 12.643 1.00 86.31 257 ARG A O 1
ATOM 2068 N N . ARG A 1 258 ? 11.300 -7.464 12.175 1.00 83.94 258 ARG A N 1
ATOM 2069 C CA . ARG A 1 258 ? 12.302 -7.420 11.096 1.00 83.94 258 ARG A CA 1
ATOM 2070 C C . ARG A 1 258 ? 11.884 -6.458 9.982 1.00 83.94 258 ARG A C 1
ATOM 2072 O O . ARG A 1 258 ? 12.702 -5.682 9.493 1.00 83.94 258 ARG A O 1
ATOM 2079 N N . ASN A 1 259 ? 10.608 -6.472 9.607 1.00 82.44 259 ASN A N 1
ATOM 2080 C CA . ASN A 1 259 ? 10.076 -5.576 8.585 1.00 82.44 259 ASN A CA 1
ATOM 2081 C C . ASN A 1 259 ? 10.191 -4.104 8.998 1.00 82.44 259 ASN A C 1
ATOM 2083 O O . ASN A 1 259 ? 10.610 -3.276 8.190 1.00 82.44 259 ASN A O 1
ATOM 2087 N N . ILE A 1 260 ? 9.882 -3.764 10.253 1.00 84.50 260 ILE A N 1
ATOM 2088 C CA . ILE A 1 260 ? 10.033 -2.390 10.747 1.00 84.50 260 ILE A CA 1
ATOM 2089 C C . ILE A 1 260 ? 11.502 -1.962 10.765 1.00 84.50 260 ILE A C 1
ATOM 2091 O O . ILE A 1 260 ? 11.795 -0.830 10.388 1.00 84.50 260 ILE A O 1
ATOM 2095 N N . GLU A 1 261 ? 12.436 -2.843 11.123 1.00 84.56 261 GLU A N 1
ATOM 2096 C CA . GLU A 1 261 ? 13.874 -2.542 11.074 1.00 84.56 261 GLU A CA 1
ATOM 2097 C C . GLU A 1 261 ? 14.346 -2.222 9.642 1.00 84.56 261 GLU A C 1
ATOM 2099 O O . GLU A 1 261 ? 15.045 -1.228 9.427 1.00 84.56 261 GLU A O 1
ATOM 2104 N N . ILE A 1 262 ? 13.891 -2.980 8.638 1.00 81.50 262 ILE A N 1
ATOM 2105 C CA . ILE A 1 262 ? 14.166 -2.690 7.217 1.00 81.50 262 ILE A CA 1
ATOM 2106 C C . ILE A 1 262 ? 13.567 -1.335 6.816 1.00 81.50 262 ILE A C 1
ATOM 2108 O O . ILE A 1 262 ? 14.213 -0.517 6.152 1.00 81.50 262 ILE A O 1
ATOM 2112 N N . LEU A 1 263 ? 12.328 -1.075 7.230 1.00 82.12 263 LEU A N 1
ATOM 2113 C CA . LEU A 1 263 ? 11.626 0.167 6.922 1.00 82.12 263 LEU A CA 1
ATOM 2114 C C . LEU A 1 263 ? 12.267 1.378 7.606 1.00 82.12 263 LEU A C 1
ATOM 2116 O O . LEU A 1 263 ? 12.293 2.449 7.002 1.00 82.12 263 LEU A O 1
ATOM 2120 N N . LYS A 1 264 ? 12.841 1.222 8.805 1.00 84.25 264 LYS A N 1
ATOM 2121 C CA . LYS A 1 264 ? 13.599 2.270 9.507 1.00 84.25 264 LYS A CA 1
ATOM 2122 C C . LYS A 1 264 ? 14.796 2.741 8.715 1.00 84.25 264 LYS A C 1
ATOM 2124 O O . LYS A 1 264 ? 15.008 3.948 8.611 1.00 84.25 264 LYS A O 1
ATOM 2129 N N . ILE A 1 265 ? 15.534 1.809 8.119 1.00 81.06 265 ILE A N 1
ATOM 2130 C CA . ILE A 1 265 ? 16.663 2.154 7.256 1.00 81.06 265 ILE A CA 1
ATOM 2131 C C . ILE A 1 265 ? 16.160 2.973 6.060 1.00 81.06 265 ILE A C 1
ATOM 2133 O O . ILE A 1 265 ? 16.781 3.967 5.698 1.00 81.06 265 ILE A O 1
ATOM 2137 N N . ARG A 1 266 ? 15.006 2.612 5.480 1.00 75.81 266 ARG A N 1
ATOM 2138 C CA . ARG A 1 266 ? 14.453 3.265 4.282 1.00 75.81 266 ARG A CA 1
ATOM 2139 C C . ARG A 1 266 ? 13.800 4.625 4.561 1.00 75.81 266 ARG A C 1
ATOM 2141 O O . ARG A 1 266 ? 14.168 5.607 3.924 1.00 75.81 266 ARG A O 1
ATOM 2148 N N . PHE A 1 267 ? 12.828 4.707 5.464 1.00 77.94 267 PHE A N 1
ATOM 2149 C CA . PHE A 1 267 ? 12.022 5.914 5.715 1.00 77.94 267 PHE A CA 1
ATOM 2150 C C . PHE A 1 267 ? 12.589 6.824 6.813 1.00 77.94 267 PHE A C 1
ATOM 2152 O O . PHE A 1 267 ? 12.205 7.993 6.884 1.00 77.94 267 PHE A O 1
ATOM 2159 N N . GLY A 1 268 ? 13.520 6.316 7.621 1.00 81.62 268 GLY A N 1
ATOM 2160 C CA . GLY A 1 268 ? 14.046 6.989 8.802 1.00 81.62 268 GLY A CA 1
ATOM 2161 C C . GLY A 1 268 ? 13.255 6.657 10.070 1.00 81.62 268 GLY A C 1
ATOM 2162 O O . GLY A 1 268 ? 12.091 6.259 10.033 1.00 81.62 268 GLY A O 1
ATOM 2163 N N . GLU A 1 269 ? 13.903 6.843 11.217 1.00 83.31 269 GLU A N 1
ATOM 2164 C CA . GLU A 1 269 ? 13.370 6.437 12.521 1.00 83.31 269 GLU A CA 1
ATOM 2165 C C . GLU A 1 269 ? 12.177 7.286 12.984 1.00 83.31 269 GLU A C 1
ATOM 2167 O O . GLU A 1 269 ? 11.182 6.747 13.463 1.00 83.31 269 GLU A O 1
ATOM 2172 N N . ALA A 1 270 ? 12.221 8.604 12.763 1.00 84.38 270 ALA A N 1
ATOM 2173 C CA . ALA A 1 270 ? 11.168 9.520 13.209 1.00 84.38 270 ALA A CA 1
ATOM 2174 C C . ALA A 1 270 ? 9.792 9.206 12.590 1.00 84.38 270 ALA A C 1
ATOM 2176 O O . ALA A 1 270 ? 8.771 9.303 13.266 1.00 84.38 270 ALA A O 1
ATOM 2177 N N . ALA A 1 271 ? 9.760 8.789 11.320 1.00 79.88 271 ALA A N 1
ATOM 2178 C CA . ALA A 1 271 ? 8.520 8.458 10.620 1.00 79.88 271 ALA A CA 1
ATOM 2179 C C . ALA A 1 271 ? 7.870 7.160 11.138 1.00 79.88 271 ALA A C 1
ATOM 2181 O O . ALA A 1 271 ? 6.654 6.997 11.050 1.00 79.88 271 ALA A O 1
ATOM 2182 N N . LEU A 1 272 ? 8.669 6.242 11.690 1.00 86.12 272 LEU A N 1
ATOM 2183 C CA . LEU A 1 272 ? 8.229 4.907 12.109 1.00 86.12 272 LEU A CA 1
ATOM 2184 C C . LEU A 1 272 ? 8.054 4.751 13.616 1.00 86.12 272 LEU A C 1
ATOM 2186 O O . LEU A 1 272 ? 7.610 3.696 14.061 1.00 86.12 272 LEU A O 1
ATOM 2190 N N . GLN A 1 273 ? 8.309 5.803 14.394 1.00 88.25 273 GLN A N 1
ATOM 2191 C CA . GLN A 1 273 ? 8.132 5.801 15.845 1.00 88.25 273 GLN A CA 1
ATOM 2192 C C . GLN A 1 273 ? 6.743 5.288 16.269 1.00 88.25 273 GLN A C 1
ATOM 2194 O O . GLN A 1 273 ? 6.629 4.515 17.215 1.00 88.25 273 GLN A O 1
ATOM 2199 N N . VAL A 1 274 ? 5.682 5.672 15.552 1.00 89.50 274 VAL A N 1
ATOM 2200 C CA . VAL A 1 274 ? 4.307 5.218 15.832 1.00 89.50 274 VAL A CA 1
ATOM 2201 C C . VAL A 1 274 ? 4.173 3.700 15.659 1.00 89.50 274 VAL A C 1
ATOM 2203 O O . VAL A 1 274 ? 3.625 3.027 16.526 1.00 89.50 274 VAL A O 1
ATOM 2206 N N . CYS A 1 275 ? 4.740 3.148 14.582 1.00 89.00 275 CYS A N 1
ATOM 2207 C CA . CYS A 1 275 ? 4.720 1.710 14.301 1.00 89.00 275 CYS A CA 1
ATOM 2208 C C . CYS A 1 275 ? 5.498 0.906 15.358 1.00 89.00 275 CYS A C 1
ATOM 2210 O O . CYS A 1 275 ? 5.093 -0.195 15.728 1.00 89.00 275 CYS A O 1
ATOM 2212 N N . GLU A 1 276 ? 6.584 1.464 15.898 1.00 89.44 276 GLU A N 1
ATOM 2213 C CA . GLU A 1 276 ? 7.315 0.842 17.007 1.00 89.44 276 GLU A CA 1
ATOM 2214 C C . GLU A 1 276 ? 6.526 0.821 18.307 1.00 89.44 276 GLU A C 1
ATOM 2216 O O . GLU A 1 276 ? 6.542 -0.179 19.025 1.00 89.44 276 GLU A O 1
ATOM 2221 N N . VAL A 1 277 ? 5.832 1.920 18.616 1.00 91.88 277 VAL A N 1
ATOM 2222 C CA . VAL A 1 277 ? 4.955 1.972 19.788 1.00 91.88 277 VAL A CA 1
ATOM 2223 C C . VAL A 1 277 ? 3.858 0.917 19.658 1.00 91.88 277 VAL A C 1
ATOM 2225 O O . VAL A 1 277 ? 3.588 0.228 20.633 1.00 91.88 277 VAL A O 1
ATOM 2228 N N . MET A 1 278 ? 3.306 0.700 18.460 1.00 91.62 278 MET A N 1
ATOM 2229 C CA . MET A 1 278 ? 2.324 -0.365 18.221 1.00 91.62 278 MET A CA 1
ATOM 2230 C C . MET A 1 278 ? 2.891 -1.772 18.479 1.00 91.62 278 MET A C 1
ATOM 2232 O O . MET A 1 278 ? 2.245 -2.574 19.150 1.00 91.62 278 MET A O 1
ATOM 2236 N N . LEU A 1 279 ? 4.112 -2.081 18.019 1.00 90.56 279 LEU A N 1
ATOM 2237 C CA . LEU A 1 279 ? 4.765 -3.364 18.339 1.00 90.56 279 LEU A CA 1
ATOM 2238 C C . LEU A 1 279 ? 5.025 -3.531 19.838 1.00 90.56 279 LEU A C 1
ATOM 2240 O O . LEU A 1 279 ? 4.837 -4.613 20.409 1.00 90.56 279 LEU A O 1
ATOM 2244 N N . ARG A 1 280 ? 5.474 -2.454 20.483 1.00 91.38 280 ARG A N 1
ATOM 2245 C CA . ARG A 1 280 ? 5.699 -2.441 21.923 1.00 91.38 280 ARG A CA 1
ATOM 2246 C C . ARG A 1 280 ? 4.396 -2.665 22.679 1.00 91.38 280 ARG A C 1
ATOM 2248 O O . ARG A 1 280 ? 4.405 -3.453 23.616 1.00 91.38 280 ARG A O 1
ATOM 2255 N N . ASP A 1 281 ? 3.299 -2.049 22.250 1.00 92.38 281 ASP A N 1
ATOM 2256 C CA . ASP A 1 281 ? 1.974 -2.242 22.838 1.00 92.38 281 ASP A CA 1
ATOM 2257 C C . ASP A 1 281 ? 1.547 -3.714 22.778 1.00 92.38 281 ASP A C 1
ATOM 2259 O O . ASP A 1 281 ? 1.078 -4.235 23.783 1.00 92.38 281 ASP A O 1
ATOM 2263 N N . MET A 1 282 ? 1.783 -4.424 21.668 1.00 90.88 282 MET A N 1
ATOM 2264 C CA . MET A 1 282 ? 1.469 -5.861 21.569 1.00 90.88 282 MET A CA 1
ATOM 2265 C C . MET A 1 282 ? 2.300 -6.714 22.537 1.00 90.88 282 MET A C 1
ATOM 2267 O O . MET A 1 282 ? 1.786 -7.626 23.192 1.00 90.88 282 MET A O 1
ATOM 2271 N N . THR A 1 283 ? 3.588 -6.394 22.674 1.00 90.25 283 THR A N 1
ATOM 2272 C CA . THR A 1 283 ? 4.487 -7.084 23.613 1.00 90.25 283 THR A CA 1
ATOM 2273 C C . THR A 1 283 ? 4.096 -6.794 25.066 1.00 90.25 283 THR A C 1
ATOM 2275 O O . THR A 1 283 ? 4.007 -7.705 25.894 1.00 90.25 283 THR A O 1
ATOM 2278 N N . ASP A 1 284 ? 3.816 -5.527 25.373 1.00 90.81 284 ASP A N 1
ATOM 2279 C CA . ASP A 1 284 ? 3.376 -5.073 26.688 1.00 90.81 284 ASP A CA 1
ATOM 2280 C C . ASP A 1 284 ? 1.994 -5.647 27.029 1.00 90.81 284 ASP A C 1
ATOM 2282 O O . ASP A 1 284 ? 1.784 -6.053 28.170 1.00 90.81 284 ASP A O 1
ATOM 2286 N N . SER A 1 285 ? 1.081 -5.761 26.060 1.00 91.75 285 SER A N 1
ATOM 2287 C CA . SER A 1 285 ? -0.233 -6.393 26.218 1.00 91.75 285 SER A CA 1
ATOM 2288 C C . SER A 1 285 ? -0.096 -7.830 26.699 1.00 91.75 285 SER A C 1
ATOM 2290 O O . SER A 1 285 ? -0.692 -8.195 27.709 1.00 91.75 285 SER A O 1
ATOM 2292 N N . ARG A 1 286 ? 0.746 -8.633 26.036 1.00 89.75 286 ARG A N 1
ATOM 2293 C CA . ARG A 1 286 ? 0.987 -10.030 26.425 1.00 89.75 286 ARG A CA 1
ATOM 2294 C C . ARG A 1 286 ? 1.584 -10.132 27.826 1.00 89.75 286 ARG A C 1
ATOM 2296 O O . ARG A 1 286 ? 1.186 -10.983 28.615 1.00 89.75 286 ARG A O 1
ATOM 2303 N N . ARG A 1 287 ? 2.529 -9.249 28.156 1.00 90.88 287 ARG A N 1
ATOM 2304 C CA . ARG A 1 287 ? 3.141 -9.202 29.490 1.00 90.88 287 ARG A CA 1
ATOM 2305 C C . ARG A 1 287 ? 2.126 -8.832 30.575 1.00 90.88 287 ARG A C 1
ATOM 2307 O O . ARG A 1 287 ? 2.188 -9.378 31.675 1.00 90.88 287 ARG A O 1
ATOM 2314 N N . ILE A 1 288 ? 1.230 -7.889 30.288 1.00 91.06 288 ILE A N 1
ATOM 2315 C CA . ILE A 1 288 ? 0.167 -7.476 31.209 1.00 91.06 288 ILE A CA 1
ATOM 2316 C C . ILE A 1 288 ? -0.819 -8.623 31.415 1.00 91.06 288 ILE A C 1
ATOM 2318 O O . ILE A 1 288 ? -1.106 -8.947 32.564 1.00 91.06 288 ILE A O 1
ATOM 2322 N N . ASP A 1 289 ? -1.287 -9.243 30.333 1.00 91.19 289 ASP A N 1
ATOM 2323 C CA . ASP A 1 289 ? -2.229 -10.360 30.396 1.00 91.19 289 ASP A CA 1
ATOM 2324 C C . ASP A 1 289 ? -1.655 -11.515 31.226 1.00 91.19 289 ASP A C 1
ATOM 2326 O O . ASP A 1 289 ? -2.260 -11.932 32.208 1.00 91.19 289 ASP A O 1
ATOM 2330 N N . GLN A 1 290 ? -0.407 -11.922 30.967 1.00 90.88 290 GLN A N 1
ATOM 2331 C CA . GLN A 1 290 ? 0.277 -12.934 31.781 1.00 90.88 290 GLN A CA 1
ATOM 2332 C C . GLN A 1 290 ? 0.326 -12.577 33.273 1.00 90.88 290 GLN A C 1
ATOM 2334 O O . GLN A 1 290 ? 0.153 -13.450 34.121 1.00 90.88 290 GLN A O 1
ATOM 2339 N N . HIS A 1 291 ? 0.558 -11.308 33.614 1.00 91.19 291 HIS A N 1
ATOM 2340 C CA . HIS A 1 291 ? 0.605 -10.876 35.009 1.00 91.19 291 HIS A CA 1
ATOM 2341 C C . HIS A 1 291 ? -0.775 -10.899 35.681 1.00 91.19 291 HIS A C 1
ATOM 2343 O O . HIS A 1 291 ? -0.886 -11.308 36.837 1.00 91.19 291 HIS A O 1
ATOM 2349 N N . VAL A 1 292 ? -1.821 -10.471 34.972 1.00 89.62 292 VAL A N 1
ATOM 2350 C CA . VAL A 1 292 ? -3.203 -10.512 35.472 1.00 89.62 292 VAL A CA 1
ATOM 2351 C C . VAL A 1 292 ? -3.644 -11.966 35.671 1.00 89.62 292 VAL A C 1
ATOM 2353 O O . VAL A 1 292 ? -4.142 -12.318 36.741 1.00 89.62 292 VAL A O 1
ATOM 2356 N N . GLN A 1 293 ? -3.343 -12.831 34.702 1.00 88.94 293 GLN A N 1
ATOM 2357 C CA . GLN A 1 293 ? -3.692 -14.252 34.726 1.00 88.94 293 GLN A CA 1
ATOM 2358 C C . GLN A 1 293 ? -2.979 -15.048 35.826 1.00 88.94 293 GLN A C 1
ATOM 2360 O O . GLN A 1 293 ? -3.545 -15.994 36.373 1.00 88.94 293 GLN A O 1
ATOM 2365 N N . GLN A 1 294 ? -1.757 -14.650 36.200 1.00 89.62 294 GLN A N 1
ATOM 2366 C CA . GLN A 1 294 ? -1.035 -15.234 37.338 1.00 89.62 294 GLN A CA 1
ATOM 2367 C C . GLN A 1 294 ? -1.711 -14.954 38.685 1.00 89.62 294 GLN A C 1
ATOM 2369 O O . GLN A 1 294 ? -1.595 -15.766 39.600 1.00 89.62 294 GLN A O 1
ATOM 2374 N N . LYS A 1 295 ? -2.387 -13.808 38.834 1.00 87.81 295 LYS A N 1
ATOM 2375 C CA . LYS A 1 295 ? -3.098 -13.459 40.073 1.00 87.81 295 LYS A CA 1
ATOM 2376 C C . LYS A 1 295 ? -4.470 -14.106 40.138 1.00 87.81 295 LYS A C 1
ATOM 2378 O O . LYS A 1 295 ? -4.851 -14.647 41.173 1.00 87.81 295 LYS A O 1
ATOM 2383 N N . LYS A 1 296 ? -5.211 -14.012 39.037 1.00 85.94 296 LYS A N 1
ATOM 2384 C CA . LYS A 1 296 ? -6.565 -14.529 38.916 1.00 85.94 296 LYS A CA 1
ATOM 2385 C C . LYS A 1 296 ? -6.731 -15.114 37.526 1.00 85.94 296 LYS A C 1
ATOM 2387 O O . LYS A 1 296 ? -6.834 -14.374 36.553 1.00 85.94 296 LYS A O 1
ATOM 2392 N N . THR A 1 297 ? -6.768 -16.438 37.452 1.00 87.69 297 THR A N 1
ATOM 2393 C CA . THR A 1 297 ? -7.017 -17.140 36.196 1.00 87.69 297 THR A CA 1
ATOM 2394 C C . THR A 1 297 ? -8.442 -16.848 35.735 1.00 87.69 297 THR A C 1
ATOM 2396 O O . THR A 1 297 ? -9.406 -17.135 36.445 1.00 87.69 297 THR A O 1
ATOM 2399 N N . MET A 1 298 ? -8.562 -16.230 34.567 1.00 85.69 298 MET A N 1
ATOM 2400 C CA . MET A 1 298 ? -9.815 -15.833 33.932 1.00 85.69 298 MET A CA 1
ATOM 2401 C C . MET A 1 298 ? -9.815 -16.330 32.481 1.00 85.69 298 MET A C 1
ATOM 2403 O O . MET A 1 298 ? -8.766 -16.314 31.842 1.00 85.69 298 MET A O 1
ATOM 2407 N N . PRO A 1 299 ? -10.968 -16.709 31.908 1.00 84.31 299 PRO A N 1
ATOM 2408 C CA . PRO A 1 299 ? -11.053 -17.226 30.537 1.00 84.31 299 PRO A CA 1
ATOM 2409 C C . PRO A 1 299 ? -10.916 -16.137 29.449 1.00 84.31 299 PRO A C 1
ATOM 2411 O O . PRO A 1 299 ? -11.279 -16.358 28.300 1.00 84.31 299 PRO A O 1
ATOM 2414 N N . MET A 1 300 ? -10.435 -14.939 29.799 1.00 86.31 300 MET A N 1
ATOM 2415 C CA . MET A 1 300 ? -10.366 -13.777 28.914 1.00 86.31 300 MET A CA 1
ATOM 2416 C C . MET A 1 300 ? -8.917 -13.362 28.667 1.00 86.31 300 MET A C 1
ATOM 2418 O O . MET A 1 300 ? -8.203 -13.048 29.615 1.00 86.31 300 MET A O 1
ATOM 2422 N N . HIS A 1 301 ? -8.529 -13.263 27.396 1.00 88.06 301 HIS A N 1
ATOM 2423 C CA . HIS A 1 301 ? -7.214 -12.781 26.967 1.00 88.06 301 HIS A CA 1
ATOM 2424 C C . HIS A 1 301 ? -7.371 -11.536 26.086 1.00 88.06 301 HIS A C 1
ATOM 2426 O O . HIS A 1 301 ? -7.549 -11.656 24.874 1.00 88.06 301 HIS A O 1
ATOM 2432 N N . PRO A 1 302 ? -7.381 -10.323 26.666 1.00 89.50 302 PRO A N 1
ATOM 2433 C CA . PRO A 1 302 ? -7.585 -9.110 25.892 1.00 89.50 302 PRO A CA 1
ATOM 2434 C C . PRO A 1 302 ? -6.288 -8.573 25.284 1.00 89.50 302 PRO A C 1
ATOM 2436 O O . PRO A 1 302 ? -5.245 -8.508 25.939 1.00 89.50 302 PRO A O 1
ATOM 2439 N N . THR A 1 303 ? -6.393 -8.056 24.061 1.00 89.75 303 THR A N 1
ATOM 2440 C CA . THR A 1 303 ? -5.335 -7.258 23.434 1.00 89.75 303 THR A CA 1
ATOM 2441 C C . THR A 1 303 ? -5.481 -5.789 23.835 1.00 89.75 303 THR A C 1
ATOM 2443 O O . THR A 1 303 ? -6.476 -5.131 23.534 1.00 89.75 303 THR A O 1
ATOM 2446 N N . ILE A 1 304 ? -4.482 -5.264 24.541 1.00 90.88 304 ILE A N 1
ATOM 2447 C CA . ILE A 1 304 ? -4.451 -3.917 25.110 1.00 90.88 304 ILE A CA 1
ATOM 2448 C C . ILE A 1 304 ? -3.577 -3.030 24.225 1.00 90.88 304 ILE A C 1
ATOM 2450 O O . ILE A 1 304 ? -2.362 -3.201 24.167 1.00 90.88 304 ILE A O 1
ATOM 2454 N N . VAL A 1 305 ? -4.193 -2.039 23.584 1.00 91.12 305 VAL A N 1
ATOM 2455 C CA . VAL A 1 305 ? -3.526 -1.121 22.648 1.00 91.12 305 VAL A CA 1
ATOM 2456 C C . VAL A 1 305 ? -3.644 0.334 23.094 1.00 91.12 305 VAL A C 1
ATOM 2458 O O . VAL A 1 305 ? -4.595 0.718 23.784 1.00 91.12 305 VAL A O 1
ATOM 2461 N N . SER A 1 306 ? -2.681 1.177 22.717 1.00 89.94 306 SER A N 1
ATOM 2462 C CA . SER A 1 306 ? -2.734 2.605 23.031 1.00 89.94 306 SER A CA 1
ATOM 2463 C C . SER A 1 306 ? -3.631 3.380 22.056 1.00 89.94 306 SER A C 1
ATOM 2465 O O . SER A 1 306 ? -3.527 3.276 20.840 1.00 89.94 306 SER A O 1
ATOM 2467 N N . ARG A 1 307 ? -4.509 4.241 22.582 1.00 85.25 307 ARG A N 1
ATOM 2468 C CA . ARG A 1 307 ? -5.488 4.982 21.761 1.00 85.25 307 ARG A CA 1
ATOM 2469 C C . ARG A 1 307 ? -4.871 5.972 20.762 1.00 85.25 307 ARG A C 1
ATOM 2471 O O . ARG A 1 307 ? -5.478 6.245 19.737 1.00 85.25 307 ARG A O 1
ATOM 2478 N N . HIS A 1 308 ? -3.729 6.574 21.093 1.00 85.94 308 HIS A N 1
ATOM 2479 C CA . HIS A 1 308 ? -3.169 7.697 20.326 1.00 85.94 308 HIS A CA 1
ATOM 2480 C C . HIS A 1 308 ? -2.184 7.265 19.238 1.00 85.94 308 HIS A C 1
ATOM 2482 O O . HIS A 1 308 ? -1.973 8.018 18.293 1.00 85.94 308 HIS A O 1
ATOM 2488 N N . PHE A 1 309 ? -1.568 6.090 19.385 1.00 85.75 309 PHE A N 1
ATOM 2489 C CA . PHE A 1 309 ? -0.556 5.591 18.450 1.00 85.75 309 PHE A CA 1
ATOM 2490 C C . PHE A 1 309 ? -1.107 4.535 17.493 1.00 85.75 309 PHE A C 1
ATOM 2492 O O . PHE A 1 309 ? -0.412 4.131 16.570 1.00 85.75 309 PHE A O 1
ATOM 2499 N N . TRP A 1 310 ? -2.352 4.107 17.684 1.00 89.38 310 TRP A N 1
ATOM 2500 C CA . TRP A 1 310 ? -3.026 3.207 16.764 1.00 89.38 310 TRP A CA 1
ATOM 2501 C C . TRP A 1 310 ? -3.927 3.993 15.809 1.00 89.38 310 TRP A C 1
ATOM 2503 O O . TRP A 1 310 ? -4.543 4.983 16.222 1.00 89.38 310 TRP A O 1
ATOM 2513 N N . PRO A 1 311 ? -4.044 3.558 14.542 1.00 86.56 311 PRO A N 1
ATOM 2514 C CA . PRO A 1 311 ? -5.083 4.045 13.649 1.00 86.56 311 PRO A CA 1
ATOM 2515 C C . PRO A 1 311 ? -6.469 3.913 14.296 1.00 86.56 311 PRO A C 1
ATOM 2517 O O . PRO A 1 311 ? -6.688 2.995 15.093 1.00 86.56 311 PRO A O 1
ATOM 2520 N N . PRO A 1 312 ? -7.423 4.796 13.959 1.00 81.50 312 PRO A N 1
ATOM 2521 C CA . PRO A 1 312 ? -8.768 4.719 14.504 1.00 81.50 312 PRO A CA 1
ATOM 2522 C C . PRO A 1 312 ? -9.400 3.362 14.173 1.00 81.50 312 PRO A C 1
ATOM 2524 O O . PRO A 1 312 ? -9.609 3.000 13.010 1.00 81.50 312 PRO A O 1
ATOM 2527 N N . LEU A 1 313 ? -9.680 2.615 15.236 1.00 81.81 313 LEU A N 1
ATOM 2528 C CA . LEU A 1 313 ? -10.455 1.385 15.192 1.00 81.81 313 LEU A CA 1
ATOM 2529 C C . LEU A 1 313 ? -11.928 1.724 14.961 1.00 81.81 313 LEU A C 1
ATOM 2531 O O . LEU A 1 313 ? -12.378 2.827 15.294 1.00 81.81 313 LEU A O 1
ATOM 2535 N N . GLN A 1 314 ? -12.682 0.775 14.408 1.00 74.00 314 GLN A N 1
ATOM 2536 C CA . GLN A 1 314 ? -14.128 0.919 14.298 1.00 74.00 314 GLN A CA 1
ATOM 2537 C C . GLN A 1 314 ? -14.734 1.220 15.674 1.00 74.00 314 GLN A C 1
ATOM 2539 O O . GLN A 1 314 ? -14.270 0.753 16.717 1.00 74.00 314 GLN A O 1
ATOM 2544 N N . THR A 1 315 ? -15.752 2.079 15.687 1.00 71.44 315 THR A N 1
ATOM 2545 C CA . THR A 1 315 ? -16.439 2.455 16.920 1.00 71.44 315 THR A CA 1
ATOM 2546 C C . THR A 1 315 ? -17.798 1.777 16.945 1.00 71.44 315 THR A C 1
ATOM 2548 O O . THR A 1 315 ? -18.713 2.134 16.215 1.00 71.44 315 THR A O 1
ATOM 2551 N N . GLY A 1 316 ? -17.912 0.766 17.797 1.00 69.25 316 GLY A N 1
ATOM 2552 C CA . GLY A 1 316 ? -19.151 0.079 18.119 1.00 69.25 316 GLY A CA 1
ATOM 2553 C C . GLY A 1 316 ? -19.228 -0.081 19.628 1.00 69.25 316 GLY A C 1
ATOM 2554 O O . GLY A 1 316 ? -18.380 -0.736 20.239 1.00 69.25 316 GLY A O 1
ATOM 2555 N N . SER A 1 317 ? -20.215 0.552 20.250 1.00 73.94 317 SER A N 1
ATOM 2556 C CA . SER A 1 317 ? -20.474 0.372 21.674 1.00 73.94 317 SER A CA 1
ATOM 2557 C C . SER A 1 317 ? -21.751 -0.422 21.838 1.00 73.94 317 SER A C 1
ATOM 2559 O O . SER A 1 317 ? -22.803 0.008 21.373 1.00 73.94 317 SER A O 1
ATOM 2561 N N . PHE A 1 318 ? -21.660 -1.534 22.546 1.00 82.00 318 PHE A N 1
ATOM 2562 C CA . PHE A 1 318 ? -22.824 -2.227 23.058 1.00 82.00 318 PHE A CA 1
ATOM 2563 C C . PHE A 1 318 ? -22.502 -2.816 24.416 1.00 82.00 318 PHE A C 1
ATOM 2565 O O . PHE A 1 318 ? -21.336 -2.961 24.787 1.00 82.00 318 PHE A O 1
ATOM 2572 N N . ASN A 1 319 ? -23.542 -3.094 25.185 1.00 80.88 319 ASN A N 1
ATOM 2573 C CA . ASN A 1 319 ? -23.362 -3.634 26.519 1.00 80.88 319 ASN A CA 1
ATOM 2574 C C . ASN A 1 319 ? -23.277 -5.155 26.431 1.00 80.88 319 ASN A C 1
ATOM 2576 O O . ASN A 1 319 ? -24.221 -5.791 25.967 1.00 80.88 319 ASN A O 1
ATOM 2580 N N . MET A 1 320 ? -22.172 -5.731 26.907 1.00 84.12 320 MET A N 1
ATOM 2581 C CA . MET A 1 320 ? -22.102 -7.176 27.106 1.00 84.12 320 MET A CA 1
ATOM 2582 C C . MET A 1 320 ? -23.062 -7.574 28.242 1.00 84.12 320 MET A C 1
ATOM 2584 O O . MET A 1 320 ? -23.061 -6.911 29.286 1.00 84.12 320 MET A O 1
ATOM 2588 N N . PRO A 1 321 ? -23.899 -8.604 28.055 1.00 85.25 321 PRO A N 1
ATOM 2589 C CA . PRO A 1 321 ? -24.830 -9.080 29.070 1.00 85.25 321 PRO A CA 1
ATOM 2590 C C . PRO A 1 321 ? -24.211 -10.159 29.971 1.00 85.25 321 PRO A C 1
ATOM 2592 O O . PRO A 1 321 ? -23.203 -10.776 29.623 1.00 85.25 321 PRO A O 1
ATOM 2595 N N . GLY A 1 322 ? -24.849 -10.378 31.125 1.00 84.19 322 GLY A N 1
ATOM 2596 C CA . GLY A 1 322 ? -24.619 -11.535 31.995 1.00 84.19 322 GLY A CA 1
ATOM 2597 C C . GLY A 1 322 ? -23.159 -11.752 32.392 1.00 84.19 322 GLY A C 1
ATOM 2598 O O . GLY A 1 322 ? -22.464 -10.820 32.812 1.00 84.19 322 GLY A O 1
ATOM 2599 N N . GLN A 1 323 ? -22.703 -12.993 32.226 1.00 86.00 323 GLN A N 1
ATOM 2600 C CA . GLN A 1 323 ? -21.380 -13.453 32.655 1.00 86.00 323 GLN A CA 1
ATOM 2601 C C . GLN A 1 323 ? -20.235 -12.714 31.952 1.00 86.00 323 GLN A C 1
ATOM 2603 O O . GLN A 1 323 ? -19.203 -12.429 32.561 1.00 86.00 323 GLN A O 1
ATOM 2608 N N . PHE A 1 324 ? -20.415 -12.328 30.685 1.00 87.38 324 PHE A N 1
ATOM 2609 C CA . PHE A 1 324 ? -19.378 -11.619 29.932 1.00 87.38 324 PHE A CA 1
ATOM 2610 C C . PHE A 1 324 ? -19.032 -10.266 30.550 1.00 87.38 324 PHE A C 1
ATOM 2612 O O . PHE A 1 324 ? -17.865 -9.873 30.570 1.00 87.38 324 PHE A O 1
ATOM 2619 N N . LYS A 1 325 ? -20.032 -9.560 31.087 1.00 88.56 325 LYS A N 1
ATOM 2620 C CA . LYS A 1 325 ? -19.811 -8.283 31.768 1.00 88.56 325 LYS A CA 1
ATOM 2621 C C . LYS A 1 325 ? -19.033 -8.467 33.065 1.00 88.56 325 LYS A C 1
ATOM 2623 O O . LYS A 1 325 ? -18.108 -7.709 33.336 1.00 88.56 325 LYS A O 1
ATOM 2628 N N . GLU A 1 326 ? -19.381 -9.489 33.840 1.00 89.75 326 GLU A N 1
ATOM 2629 C CA . GLU A 1 326 ? -18.700 -9.798 35.099 1.00 89.75 326 GLU A CA 1
ATOM 2630 C C . GLU A 1 326 ? -17.228 -10.153 34.868 1.00 89.75 326 GLU A C 1
ATOM 2632 O O . GLU A 1 326 ? -16.357 -9.677 35.598 1.00 89.75 326 GLU A O 1
ATOM 2637 N N . ILE A 1 327 ? -16.931 -10.919 33.813 1.00 89.44 327 ILE A N 1
ATOM 2638 C CA . ILE A 1 327 ? -15.558 -11.257 33.415 1.00 89.44 327 ILE A CA 1
ATOM 2639 C C . ILE A 1 327 ? -14.790 -9.995 32.984 1.00 89.44 327 ILE A C 1
ATOM 2641 O O . ILE A 1 327 ? -13.654 -9.793 33.423 1.00 89.44 327 ILE A O 1
ATOM 2645 N N . GLN A 1 328 ? -15.406 -9.112 32.187 1.00 90.31 328 GLN A N 1
ATOM 2646 C CA . GLN A 1 328 ? -14.798 -7.840 31.772 1.00 90.31 328 GLN A CA 1
ATOM 2647 C C . GLN A 1 328 ? -14.493 -6.919 32.960 1.00 90.31 328 GLN A C 1
ATOM 2649 O O . GLN A 1 328 ? -13.396 -6.358 33.045 1.00 90.31 328 GLN A O 1
ATOM 2654 N N . ASP A 1 329 ? -15.440 -6.769 33.886 1.00 90.75 329 ASP A N 1
ATOM 2655 C CA . ASP A 1 329 ? -15.287 -5.926 35.073 1.00 90.75 329 ASP A CA 1
ATOM 2656 C C . ASP A 1 329 ? -14.241 -6.510 36.039 1.00 90.75 329 ASP A C 1
ATOM 2658 O O . ASP A 1 329 ? -13.420 -5.770 36.591 1.00 90.75 329 ASP A O 1
ATOM 2662 N N . ALA A 1 330 ? -14.197 -7.840 36.189 1.00 91.31 330 ALA A N 1
ATOM 2663 C CA . ALA A 1 330 ? -13.180 -8.529 36.979 1.00 91.31 330 ALA A CA 1
ATOM 2664 C C . ALA A 1 330 ? -11.767 -8.316 36.414 1.00 91.31 330 ALA A C 1
ATOM 2666 O O . ALA A 1 330 ? -10.858 -7.953 37.167 1.00 91.31 330 ALA A O 1
ATOM 2667 N N . TYR A 1 331 ? -11.584 -8.481 35.099 1.00 92.19 331 TYR A N 1
ATOM 2668 C CA . TYR A 1 331 ? -10.299 -8.222 34.448 1.00 92.19 331 TYR A CA 1
ATOM 2669 C C . TYR A 1 331 ? -9.896 -6.746 34.589 1.00 92.19 331 TYR A C 1
ATOM 2671 O O . TYR A 1 331 ? -8.747 -6.434 34.908 1.00 92.19 331 TYR A O 1
ATOM 2679 N N . ALA A 1 332 ? -10.843 -5.818 34.410 1.00 91.62 332 ALA A N 1
ATOM 2680 C CA . ALA A 1 332 ? -10.589 -4.387 34.557 1.00 91.62 332 ALA A CA 1
ATOM 2681 C C . ALA A 1 332 ? -10.160 -3.995 35.982 1.00 91.62 332 ALA A C 1
ATOM 2683 O O . ALA A 1 332 ? -9.285 -3.138 36.136 1.00 91.62 332 ALA A O 1
ATOM 2684 N N . GLY A 1 333 ? -10.723 -4.633 37.014 1.00 91.06 333 GLY A N 1
ATOM 2685 C CA . GLY A 1 333 ? -10.323 -4.433 38.410 1.00 91.06 333 GLY A CA 1
ATOM 2686 C C . GLY A 1 333 ? -8.884 -4.877 38.695 1.00 91.06 333 GLY A C 1
ATOM 2687 O O . GLY A 1 333 ? -8.098 -4.122 39.279 1.00 91.06 333 GLY A O 1
ATOM 2688 N N . GLU A 1 334 ? -8.497 -6.064 38.223 1.00 90.75 334 GLU A N 1
ATOM 2689 C CA . GLU A 1 334 ? -7.122 -6.569 38.366 1.00 90.75 334 GLU A CA 1
ATOM 2690 C C . GLU A 1 334 ? -6.117 -5.728 37.568 1.00 90.75 334 GLU A C 1
ATOM 2692 O O . GLU A 1 334 ? -5.033 -5.394 38.060 1.00 90.75 334 GLU A O 1
ATOM 2697 N N . PHE A 1 335 ? -6.495 -5.301 36.360 1.00 91.19 335 PHE A N 1
ATOM 2698 C CA . PHE A 1 335 ? -5.677 -4.396 35.559 1.00 91.19 335 PHE A CA 1
ATOM 2699 C C . PHE A 1 335 ? -5.451 -3.055 36.266 1.00 91.19 335 PHE A C 1
ATOM 2701 O O . PHE A 1 335 ? -4.318 -2.577 36.305 1.00 91.19 335 PHE A O 1
ATOM 2708 N N . HIS A 1 336 ? -6.491 -2.456 36.853 1.00 92.50 336 HIS A N 1
ATOM 2709 C CA . HIS A 1 336 ? -6.365 -1.186 37.575 1.00 92.50 336 HIS A CA 1
ATOM 2710 C C . HIS A 1 336 ? -5.483 -1.320 38.824 1.00 92.50 336 HIS A C 1
ATOM 2712 O O . HIS A 1 336 ? -4.721 -0.413 39.150 1.00 92.50 336 HIS A O 1
ATOM 2718 N N . THR A 1 337 ? -5.506 -2.486 39.472 1.00 91.06 337 THR A N 1
ATOM 2719 C CA . THR A 1 337 ? -4.597 -2.799 40.584 1.00 91.06 337 THR A CA 1
ATOM 2720 C C . THR A 1 337 ? -3.138 -2.868 40.121 1.00 91.06 337 THR A C 1
ATOM 2722 O O . THR A 1 337 ? -2.234 -2.461 40.849 1.00 91.06 337 THR A O 1
ATOM 2725 N N . PHE A 1 338 ? -2.882 -3.364 38.906 1.00 89.50 338 PHE A N 1
ATOM 2726 C CA . PHE A 1 338 ? -1.537 -3.407 38.326 1.00 89.50 338 PHE A CA 1
ATOM 2727 C C . PHE A 1 338 ? -1.068 -2.051 37.769 1.00 89.50 338 PHE A C 1
ATOM 2729 O O . PHE A 1 338 ? 0.101 -1.697 37.927 1.00 89.50 338 PHE A O 1
ATOM 2736 N N . LYS A 1 339 ? -1.960 -1.287 37.126 1.00 90.62 339 LYS A N 1
ATOM 2737 C CA . LYS A 1 339 ? -1.695 0.046 36.559 1.00 90.62 339 LYS A CA 1
ATOM 2738 C C . LYS A 1 339 ? -2.744 1.061 37.039 1.00 90.62 339 LYS A C 1
ATOM 2740 O O . LYS A 1 339 ? -3.722 1.306 36.327 1.00 90.62 339 LYS A O 1
ATOM 2745 N N . PRO A 1 340 ? -2.541 1.683 38.216 1.00 90.56 340 PRO A N 1
ATOM 2746 C CA . PRO A 1 340 ? -3.531 2.579 38.821 1.00 90.56 340 PRO A CA 1
ATOM 2747 C C . PRO A 1 340 ? -3.708 3.896 38.053 1.00 90.56 340 PRO A C 1
ATOM 2749 O O . PRO A 1 340 ? -4.738 4.553 38.165 1.00 90.56 340 PRO A O 1
ATOM 2752 N N . ASP A 1 341 ? -2.726 4.281 37.237 1.00 91.00 341 ASP A N 1
ATOM 2753 C CA . ASP A 1 341 ? -2.752 5.464 36.376 1.00 91.00 341 ASP A CA 1
ATOM 2754 C C . ASP A 1 341 ? -3.579 5.267 35.093 1.00 91.00 341 ASP A C 1
ATOM 2756 O O . ASP A 1 341 ? -3.780 6.216 34.333 1.00 91.00 341 ASP A O 1
ATOM 2760 N N . LYS A 1 342 ? -4.060 4.044 34.827 1.00 88.75 342 LYS A N 1
ATOM 2761 C CA . LYS A 1 342 ? -4.734 3.686 33.573 1.00 88.75 342 LYS A CA 1
ATOM 2762 C C . LYS A 1 342 ? -6.103 3.064 33.822 1.00 88.75 342 LYS A C 1
ATOM 2764 O O . LYS A 1 342 ? -6.353 2.396 34.823 1.00 88.75 342 LYS A O 1
ATOM 2769 N N . LYS A 1 343 ? -6.996 3.267 32.853 1.00 88.50 343 LYS A N 1
ATOM 2770 C CA . LYS A 1 343 ? -8.338 2.680 32.810 1.00 88.50 343 LYS A CA 1
ATOM 2771 C C . LYS A 1 343 ? -8.564 2.028 31.451 1.00 88.50 343 LYS A C 1
ATOM 2773 O O . LYS A 1 343 ? -8.214 2.617 30.429 1.00 88.50 343 LYS A O 1
ATOM 2778 N N . LEU A 1 344 ? -9.151 0.833 31.449 1.00 89.94 344 LEU A N 1
ATOM 2779 C CA . LEU A 1 344 ? -9.510 0.127 30.221 1.00 89.94 344 LEU A CA 1
ATOM 2780 C C . LEU A 1 344 ? -10.793 0.703 29.619 1.00 89.94 344 LEU A C 1
ATOM 2782 O O . LEU A 1 344 ? -11.741 1.041 30.331 1.00 89.94 344 LEU A O 1
ATOM 2786 N N . TYR A 1 345 ? -10.805 0.800 28.294 1.00 88.81 345 TYR A N 1
ATOM 2787 C CA . TYR A 1 345 ? -11.991 1.097 27.507 1.00 88.81 345 TYR A CA 1
ATOM 2788 C C . TYR A 1 345 ? -12.196 -0.051 26.525 1.00 88.81 345 TYR A C 1
ATOM 2790 O O . TYR A 1 345 ? -11.346 -0.289 25.669 1.00 88.81 345 TYR A O 1
ATOM 2798 N N . TRP A 1 346 ? -13.296 -0.779 26.690 1.00 88.12 346 TRP A N 1
ATOM 2799 C CA . TRP A 1 346 ? -13.585 -1.973 25.908 1.00 88.12 346 TRP A CA 1
ATOM 2800 C C . TRP A 1 346 ? -14.135 -1.616 24.526 1.00 88.12 346 TRP A C 1
ATOM 2802 O O . TRP A 1 346 ? -14.966 -0.716 24.391 1.00 88.12 346 TRP A O 1
ATOM 2812 N N . LEU A 1 347 ? -13.696 -2.359 23.510 1.00 87.00 347 LEU A N 1
ATOM 2813 C CA . LEU A 1 347 ? -14.258 -2.347 22.160 1.00 87.00 347 LEU A CA 1
ATOM 2814 C C . LEU A 1 347 ? -14.984 -3.680 21.942 1.00 87.00 347 LEU A C 1
ATOM 2816 O O . LEU A 1 347 ? -14.411 -4.598 21.367 1.00 87.00 347 LEU A O 1
ATOM 2820 N N . PRO A 1 348 ? -16.226 -3.819 22.438 1.00 81.88 348 PRO A N 1
ATOM 2821 C CA . PRO A 1 348 ? -16.892 -5.114 22.559 1.00 81.88 348 PRO A CA 1
ATOM 2822 C C . PRO A 1 348 ? -17.251 -5.736 21.211 1.00 81.88 348 PRO A C 1
ATOM 2824 O O . PRO A 1 348 ? -17.473 -6.927 21.149 1.00 81.88 348 PRO A O 1
ATOM 2827 N N . HIS A 1 349 ? -17.309 -4.959 20.132 1.00 81.25 349 HIS A N 1
ATOM 2828 C CA . HIS A 1 349 ? -17.594 -5.462 18.787 1.00 81.25 349 HIS A CA 1
ATOM 2829 C C . HIS A 1 349 ? -16.388 -6.107 18.099 1.00 81.25 349 HIS A C 1
ATOM 2831 O O . HIS A 1 349 ? -16.565 -6.698 17.040 1.00 81.25 349 HIS A O 1
ATOM 2837 N N . LEU A 1 350 ? -15.188 -5.989 18.676 1.00 83.94 350 LEU A N 1
ATOM 2838 C CA . LEU A 1 350 ? -13.963 -6.575 18.144 1.00 83.94 350 LEU A CA 1
ATOM 2839 C C . LEU A 1 350 ? -13.525 -7.749 19.020 1.00 83.94 350 LEU A C 1
ATOM 2841 O O . LEU A 1 350 ? -13.459 -7.622 20.243 1.00 83.94 350 LEU A O 1
ATOM 2845 N N . GLY A 1 351 ? -13.181 -8.863 18.383 1.00 82.62 351 GLY A N 1
ATOM 2846 C CA . GLY A 1 351 ? -12.668 -10.063 19.036 1.00 82.62 351 GLY A CA 1
ATOM 2847 C C . GLY A 1 351 ? -13.421 -11.316 18.614 1.00 82.62 351 GLY A C 1
ATOM 2848 O O . GLY A 1 351 ? -14.353 -11.258 17.815 1.00 82.62 351 GLY A O 1
ATOM 2849 N N . THR A 1 352 ? -13.023 -12.434 19.208 1.00 85.50 352 THR A N 1
ATOM 2850 C CA . THR A 1 352 ? -13.608 -13.754 18.971 1.00 85.50 352 THR A CA 1
ATOM 2851 C C . THR A 1 352 ? -13.866 -14.400 20.323 1.00 85.50 352 THR A C 1
ATOM 2853 O O . THR A 1 352 ? -13.039 -14.284 21.230 1.00 85.50 352 THR A O 1
ATOM 2856 N N . ILE A 1 353 ? -15.023 -15.039 20.482 1.00 88.44 353 ILE A N 1
ATOM 2857 C CA . ILE A 1 353 ? -15.402 -15.749 21.701 1.00 88.44 353 ILE A CA 1
ATOM 2858 C C . ILE A 1 353 ? -15.666 -17.206 21.337 1.00 88.44 353 ILE A C 1
ATOM 2860 O O . ILE A 1 353 ? -16.550 -17.501 20.535 1.00 88.44 353 ILE A O 1
ATOM 2864 N N . SER A 1 354 ? -14.904 -18.109 21.947 1.00 87.69 354 SER A N 1
ATOM 2865 C CA . SER A 1 354 ? -15.158 -19.547 21.894 1.00 87.69 354 SER A CA 1
ATOM 2866 C C . SER A 1 354 ? -16.168 -19.897 22.987 1.00 87.69 354 SER A C 1
ATOM 2868 O O . SER A 1 354 ? -15.923 -19.653 24.170 1.00 87.69 354 SER A O 1
ATOM 2870 N N . LEU A 1 355 ? -17.319 -20.423 22.582 1.00 87.75 355 LEU A N 1
ATOM 2871 C CA . LEU A 1 355 ? -18.436 -20.782 23.448 1.00 87.75 355 LEU A CA 1
ATOM 2872 C C . LEU A 1 355 ? -18.674 -22.285 23.412 1.00 87.75 355 LEU A C 1
ATOM 2874 O O . LEU A 1 355 ? -18.640 -22.901 22.348 1.00 87.75 355 LEU A O 1
ATOM 2878 N N . GLU A 1 356 ? -19.004 -22.831 24.574 1.00 87.00 356 GLU A N 1
ATOM 2879 C CA . GLU A 1 356 ? -19.574 -24.162 24.735 1.00 87.00 356 GLU A CA 1
ATOM 2880 C C . GLU A 1 356 ? -21.000 -23.987 25.261 1.00 87.00 356 GLU A C 1
ATOM 2882 O O . GLU A 1 356 ? -21.215 -23.446 26.347 1.00 87.00 356 GLU A O 1
ATOM 2887 N N . ILE A 1 357 ? -21.986 -24.363 24.446 1.00 84.81 357 ILE A N 1
ATOM 2888 C CA . ILE A 1 357 ? -23.406 -24.251 24.781 1.00 84.81 357 ILE A CA 1
ATOM 2889 C C . ILE A 1 357 ? -23.925 -25.644 25.105 1.00 84.81 357 ILE A C 1
ATOM 2891 O O . ILE A 1 357 ? -24.058 -26.487 24.217 1.00 84.81 357 ILE A O 1
ATOM 2895 N N . GLU A 1 358 ? -24.252 -25.872 26.372 1.00 83.62 358 GLU A N 1
ATOM 2896 C CA . GLU A 1 358 ? -24.911 -27.094 26.822 1.00 83.62 358 GLU A CA 1
ATOM 2897 C C . GLU A 1 358 ? -26.434 -26.955 26.665 1.00 83.62 358 GLU A C 1
ATOM 2899 O O . GLU A 1 358 ? -27.080 -26.169 27.360 1.00 83.62 358 GLU A O 1
ATOM 2904 N N . LEU A 1 359 ? -27.010 -27.708 25.725 1.00 80.19 359 LEU A N 1
ATOM 2905 C CA . LEU A 1 359 ? -28.457 -27.878 25.552 1.00 80.19 359 LEU A CA 1
ATOM 2906 C C . LEU A 1 359 ? -28.898 -29.203 26.201 1.00 80.19 359 LEU A C 1
ATOM 2908 O O . LEU A 1 359 ? -28.069 -29.987 26.662 1.00 80.19 359 LEU A O 1
ATOM 2912 N N . GLN A 1 360 ? -30.205 -29.484 26.255 1.00 77.69 360 GLN A N 1
ATOM 2913 C CA . GLN A 1 360 ? -30.711 -30.686 26.942 1.00 77.69 360 GLN A CA 1
ATOM 2914 C C . GLN A 1 360 ? -30.311 -31.994 26.246 1.00 77.69 360 GLN A C 1
ATOM 2916 O O . GLN A 1 360 ? -30.213 -33.031 26.901 1.00 77.69 360 GLN A O 1
ATOM 2921 N N . ASP A 1 361 ? -30.103 -31.956 24.931 1.00 77.69 361 ASP A N 1
ATOM 2922 C CA . ASP A 1 361 ? -29.799 -33.117 24.094 1.00 77.69 361 ASP A CA 1
ATOM 2923 C C . ASP A 1 361 ? -28.350 -33.159 23.578 1.00 77.69 361 ASP A C 1
ATOM 2925 O O . ASP A 1 361 ? -27.847 -34.243 23.270 1.00 77.69 361 ASP A O 1
ATOM 2929 N N . ARG A 1 362 ? -27.668 -32.008 23.475 1.00 81.12 362 ARG A N 1
ATOM 2930 C CA . ARG A 1 362 ? -26.331 -31.888 22.867 1.00 81.12 362 ARG A CA 1
ATOM 2931 C C . ARG A 1 362 ? -25.519 -30.716 23.413 1.00 81.12 362 ARG A C 1
ATOM 2933 O O . ARG A 1 362 ? -26.070 -29.730 23.890 1.00 81.12 362 ARG A O 1
ATOM 2940 N N . THR A 1 363 ? -24.204 -30.786 23.234 1.00 84.44 363 THR A N 1
ATOM 2941 C CA . THR A 1 363 ? -23.290 -29.656 23.430 1.00 84.44 363 THR A CA 1
ATOM 2942 C C . THR A 1 363 ? -22.862 -29.089 22.076 1.00 84.44 363 THR A C 1
ATOM 2944 O O . THR A 1 363 ? -22.522 -29.835 21.154 1.00 84.44 363 THR A O 1
ATOM 2947 N N . VAL A 1 364 ? -22.931 -27.766 21.919 1.00 82.44 364 VAL A N 1
ATOM 2948 C CA . VAL A 1 364 ? -22.553 -27.059 20.687 1.00 82.44 364 VAL A CA 1
ATOM 2949 C C . VAL A 1 364 ? -21.364 -26.156 20.980 1.00 82.44 364 VAL A C 1
ATOM 2951 O O . VAL A 1 364 ? -21.482 -25.198 21.739 1.00 82.44 364 VAL A O 1
ATOM 2954 N N . ASN A 1 365 ? -20.233 -26.449 20.341 1.00 86.25 365 ASN A N 1
ATOM 2955 C CA . ASN A 1 365 ? -19.042 -25.607 20.389 1.00 86.25 365 ASN A CA 1
ATOM 2956 C C . ASN A 1 365 ? -19.055 -24.645 19.203 1.00 86.25 365 ASN A C 1
ATOM 2958 O O . ASN A 1 365 ? -19.157 -25.085 18.056 1.00 86.25 365 ASN A O 1
ATOM 2962 N N . ALA A 1 366 ? -18.955 -23.346 19.472 1.00 84.19 366 ALA A N 1
ATOM 2963 C CA . ALA A 1 366 ? -18.991 -22.313 18.445 1.00 84.19 366 ALA A CA 1
ATOM 2964 C C . ALA A 1 366 ? -17.955 -21.222 18.726 1.00 84.19 366 ALA A C 1
ATOM 2966 O O . ALA A 1 366 ? -17.847 -20.731 19.847 1.00 84.19 366 ALA A O 1
ATOM 2967 N N . GLU A 1 367 ? -17.219 -20.812 17.695 1.00 85.19 367 GLU A N 1
ATOM 2968 C CA . GLU A 1 367 ? -16.380 -19.615 17.733 1.00 85.19 367 GLU A CA 1
ATOM 2969 C C . GLU A 1 367 ? -17.114 -18.494 17.013 1.00 85.19 367 GLU A C 1
ATOM 2971 O O . GLU A 1 367 ? -17.354 -18.570 15.807 1.00 85.19 367 GLU A O 1
ATOM 2976 N N . VAL A 1 368 ? -17.525 -17.481 17.770 1.00 86.50 368 VAL A N 1
ATOM 2977 C CA . VAL A 1 368 ? -18.409 -16.424 17.278 1.00 86.50 368 VAL A CA 1
ATOM 2978 C C . VAL A 1 368 ? -17.909 -15.036 17.685 1.00 86.50 368 VAL A C 1
ATOM 2980 O O . VAL A 1 368 ? -17.282 -14.876 18.738 1.00 86.50 368 VAL A O 1
ATOM 2983 N N . PRO A 1 369 ? -18.203 -13.994 16.891 1.00 87.56 369 PRO A N 1
ATOM 2984 C CA . PRO A 1 369 ? -18.063 -12.611 17.312 1.00 87.56 369 PRO A CA 1
ATOM 2985 C C . PRO A 1 369 ? -18.803 -12.305 18.631 1.00 87.56 369 PRO A C 1
ATOM 2987 O O . PRO A 1 369 ? -19.875 -12.857 18.901 1.00 87.56 369 PRO A O 1
ATOM 2990 N N . PRO A 1 370 ? -18.321 -11.343 19.436 1.00 88.19 370 PRO A N 1
ATOM 2991 C CA . PRO A 1 370 ? -18.916 -11.012 20.728 1.00 88.19 370 PRO A CA 1
ATOM 2992 C C . PRO A 1 370 ? -20.390 -10.599 20.691 1.00 88.19 370 PRO A C 1
ATOM 2994 O O . PRO A 1 370 ? -21.107 -10.799 21.669 1.00 88.19 370 PRO A O 1
ATOM 2997 N N . LEU A 1 371 ? -20.863 -10.014 19.584 1.00 88.50 371 LEU A N 1
ATOM 2998 C CA . LEU A 1 371 ? -22.274 -9.645 19.444 1.00 88.50 371 LEU A CA 1
ATOM 2999 C C . LEU A 1 371 ? -23.172 -10.888 19.408 1.00 88.50 371 LEU A C 1
ATOM 3001 O O . LEU A 1 371 ? -24.234 -10.902 20.023 1.00 88.50 371 LEU A O 1
ATOM 3005 N N . GLU A 1 372 ? -22.736 -11.934 18.714 1.00 89.25 372 GLU A N 1
ATOM 3006 C CA . GLU A 1 372 ? -23.448 -13.209 18.628 1.00 89.25 372 GLU A CA 1
ATOM 3007 C C . GLU A 1 372 ? -23.463 -13.906 19.990 1.00 89.25 372 GLU A C 1
ATOM 3009 O O . GLU A 1 372 ? -24.522 -14.351 20.435 1.00 89.25 372 GLU A O 1
ATOM 3014 N N . ALA A 1 373 ? -22.333 -13.888 20.700 1.00 87.94 373 ALA A N 1
ATOM 3015 C CA . ALA A 1 373 ? -22.237 -14.363 22.079 1.00 87.94 373 ALA A CA 1
ATOM 3016 C C . ALA A 1 373 ? -23.172 -13.602 23.040 1.00 87.94 373 ALA A C 1
ATOM 3018 O O . ALA A 1 373 ? -23.861 -14.199 23.866 1.00 87.94 373 ALA A O 1
ATOM 3019 N N . ALA A 1 374 ? -23.241 -12.275 22.916 1.00 88.38 374 ALA A N 1
ATOM 3020 C CA . ALA A 1 374 ? -24.127 -11.448 23.728 1.00 88.38 374 ALA A CA 1
ATOM 3021 C C . ALA A 1 374 ? -25.605 -11.783 23.488 1.00 88.38 374 ALA A C 1
ATOM 3023 O O . ALA A 1 374 ? -26.383 -11.847 24.440 1.00 88.38 374 ALA A O 1
ATOM 3024 N N . VAL A 1 375 ? -25.996 -12.022 22.231 1.00 88.12 375 VAL A N 1
ATOM 3025 C CA . VAL A 1 375 ? -27.369 -12.415 21.900 1.00 88.12 375 VAL A CA 1
ATOM 3026 C C . VAL A 1 375 ? -27.730 -13.721 22.603 1.00 88.12 375 VAL A C 1
ATOM 3028 O O . VAL A 1 375 ? -28.749 -13.751 23.288 1.00 88.12 375 VAL A O 1
ATOM 3031 N N . ILE A 1 376 ? -26.908 -14.771 22.505 1.00 87.62 376 ILE A N 1
ATOM 3032 C CA . ILE A 1 376 ? -27.258 -16.077 23.088 1.00 87.62 376 ILE A CA 1
ATOM 3033 C C . ILE A 1 376 ? -27.296 -16.061 24.627 1.00 87.62 376 ILE A C 1
ATOM 3035 O O . ILE A 1 376 ? -28.178 -16.675 25.228 1.00 87.62 376 ILE A O 1
ATOM 3039 N N . GLU A 1 377 ? -26.442 -15.275 25.285 1.00 86.56 377 GLU A N 1
ATOM 3040 C CA . GLU A 1 377 ? -26.474 -15.105 26.749 1.00 86.56 377 GLU A CA 1
ATOM 3041 C C . GLU A 1 377 ? -27.775 -14.439 27.240 1.00 86.56 377 GLU A C 1
ATOM 3043 O O . GLU A 1 377 ? -28.279 -14.750 28.325 1.00 86.56 377 GLU A O 1
ATOM 3048 N N . LEU A 1 378 ? -28.388 -13.564 26.434 1.00 84.69 378 LEU A N 1
ATOM 3049 C CA . LEU A 1 378 ? -29.713 -13.009 26.741 1.00 84.69 378 LEU A CA 1
ATOM 3050 C C . LEU A 1 378 ? -30.820 -14.072 26.672 1.00 84.69 378 LEU A C 1
ATOM 3052 O O . LEU A 1 378 ? -31.765 -14.039 27.468 1.00 84.69 378 LEU A O 1
ATOM 3056 N N . PHE A 1 379 ? -30.709 -15.042 25.760 1.00 82.69 379 PHE A N 1
ATOM 3057 C CA . PHE A 1 379 ? -31.616 -16.195 25.739 1.00 82.69 379 PHE A CA 1
ATOM 3058 C C . PHE A 1 379 ? -31.437 -17.062 26.993 1.00 82.69 379 PHE A C 1
ATOM 3060 O O . PHE A 1 379 ? -32.436 -17.422 27.616 1.00 82.69 379 PHE A O 1
ATOM 3067 N N . SER A 1 380 ? -30.193 -17.291 27.426 1.00 79.75 380 SER A N 1
ATOM 3068 C CA . SER A 1 380 ? -29.874 -18.030 28.660 1.00 79.75 380 SER A CA 1
ATOM 3069 C C . SER A 1 380 ? -30.459 -17.364 29.917 1.00 79.75 380 SER A C 1
ATOM 3071 O O . SER A 1 380 ? -31.187 -17.987 30.696 1.00 79.75 380 SER A O 1
ATOM 3073 N N . THR A 1 381 ? -30.235 -16.058 30.093 1.00 71.75 381 THR A N 1
ATOM 3074 C CA . THR A 1 381 ? -30.691 -15.324 31.290 1.00 71.75 381 THR A CA 1
ATOM 3075 C C . THR A 1 381 ? -32.214 -15.234 31.410 1.00 71.75 381 THR A C 1
ATOM 3077 O O . THR A 1 381 ? -32.741 -15.353 32.519 1.00 71.75 381 THR A O 1
ATOM 3080 N N . LYS A 1 382 ? -32.958 -15.079 30.304 1.00 66.38 382 LYS A N 1
ATOM 3081 C CA . LYS A 1 382 ? -34.433 -15.132 30.358 1.00 66.38 382 LYS A CA 1
ATOM 3082 C C . LYS A 1 382 ? -34.980 -16.543 30.584 1.00 66.38 382 LYS A C 1
ATOM 3084 O O . LYS A 1 382 ? -35.962 -16.670 31.319 1.00 66.38 382 LYS A O 1
ATOM 3089 N N . GLY A 1 383 ? -34.337 -17.578 30.041 1.00 53.62 383 GLY A N 1
ATOM 3090 C CA . GLY A 1 383 ? -34.694 -18.973 30.323 1.00 53.62 383 GLY A CA 1
ATOM 3091 C C . GLY A 1 383 ? -34.545 -19.323 31.812 1.00 53.62 383 GLY A C 1
ATOM 3092 O O . GLY A 1 383 ? -35.448 -19.902 32.423 1.00 53.62 383 GLY A O 1
ATOM 3093 N N . ALA A 1 384 ? -33.460 -18.860 32.448 1.00 44.00 384 ALA A N 1
ATOM 3094 C CA . ALA A 1 384 ? -33.168 -19.113 33.863 1.00 44.00 384 ALA A CA 1
ATOM 3095 C C . ALA A 1 384 ? -34.181 -18.473 34.835 1.00 44.00 384 ALA A C 1
ATOM 3097 O O . ALA A 1 384 ? -34.594 -19.108 35.809 1.00 44.00 384 ALA A O 1
ATOM 3098 N N . VAL A 1 385 ? -34.648 -17.246 34.566 1.00 42.97 385 VAL A N 1
ATOM 3099 C CA . VAL A 1 385 ? -35.685 -16.586 35.392 1.00 42.97 385 VAL A CA 1
ATOM 3100 C C . VAL A 1 385 ? -37.016 -17.356 35.343 1.00 42.97 385 VAL A C 1
ATOM 3102 O O . VAL A 1 385 ? -37.790 -17.335 36.303 1.00 42.97 385 VAL A O 1
ATOM 3105 N N . CYS A 1 386 ? -37.280 -18.100 34.266 1.00 36.84 386 CYS A N 1
ATOM 3106 C CA . CYS A 1 386 ? -38.524 -18.844 34.099 1.00 36.84 386 CYS A CA 1
ATOM 3107 C C . CYS A 1 386 ? -38.552 -20.194 34.845 1.00 36.84 386 CYS A C 1
ATOM 3109 O O . CYS A 1 386 ? -39.608 -20.603 35.340 1.00 36.84 386 CYS A O 1
ATOM 3111 N N . LEU A 1 387 ? -37.404 -20.865 35.007 1.00 36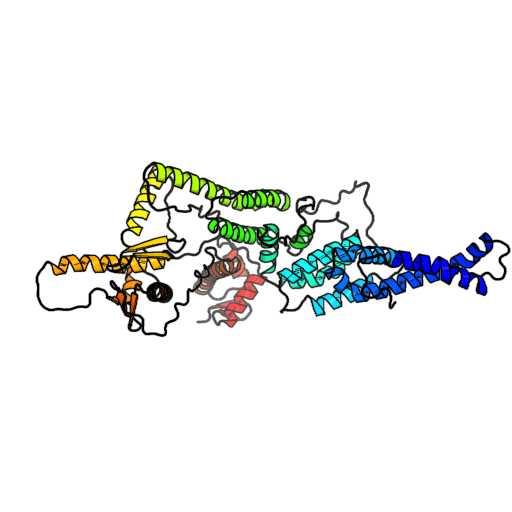.69 387 LEU A N 1
ATOM 3112 C CA . LEU A 1 387 ? -37.311 -22.110 35.788 1.00 36.69 387 LEU A CA 1
ATOM 3113 C C . LEU A 1 387 ? -37.683 -21.901 37.266 1.00 36.69 387 LEU A C 1
ATOM 3115 O O . LEU A 1 387 ? -38.366 -22.742 37.851 1.00 36.69 387 LEU A O 1
ATOM 3119 N N . PHE A 1 388 ? -37.340 -20.747 37.847 1.00 36.41 388 PHE A N 1
ATOM 3120 C CA . PHE A 1 388 ? -37.765 -20.387 39.205 1.00 36.41 388 PHE A CA 1
ATOM 3121 C C . PHE A 1 388 ? -39.268 -20.078 39.301 1.00 36.41 388 PHE A C 1
ATOM 3123 O O . PHE A 1 388 ? -39.905 -20.430 40.296 1.00 36.41 388 PHE A O 1
ATOM 3130 N N . ALA A 1 389 ? -39.867 -19.485 38.263 1.00 35.50 389 ALA A N 1
ATOM 3131 C CA . ALA A 1 389 ? -41.297 -19.168 38.238 1.00 35.50 389 ALA A CA 1
ATOM 3132 C C . ALA A 1 389 ? -42.195 -20.415 38.111 1.00 35.50 389 ALA A C 1
ATOM 3134 O O . ALA A 1 389 ? -43.299 -20.420 38.651 1.00 35.50 389 ALA A O 1
ATOM 3135 N N . LYS A 1 390 ? -41.723 -21.503 37.482 1.00 36.78 390 LYS A N 1
ATOM 3136 C CA . LYS A 1 390 ? -42.461 -22.783 37.402 1.00 36.78 390 LYS A CA 1
ATOM 3137 C C . LYS A 1 390 ? -42.645 -23.483 38.762 1.00 36.78 390 LYS A C 1
ATOM 3139 O O . LYS A 1 390 ? -43.548 -24.304 38.890 1.00 36.78 390 LYS A O 1
ATOM 3144 N N . SER A 1 391 ? -41.838 -23.154 39.778 1.00 40.62 391 SER A N 1
ATOM 3145 C CA . SER A 1 391 ? -41.971 -23.700 41.144 1.00 40.62 391 SER A CA 1
ATOM 3146 C C . SER A 1 391 ? -43.079 -23.009 41.963 1.00 40.62 391 SER A C 1
ATOM 3148 O O . SER A 1 391 ? -43.648 -23.592 42.887 1.00 40.62 391 SER A O 1
ATOM 3150 N N . ALA A 1 392 ? -43.460 -21.782 41.592 1.00 39.97 392 ALA A N 1
ATOM 3151 C CA . ALA A 1 392 ? -44.575 -21.062 42.197 1.00 39.97 392 ALA A CA 1
ATOM 3152 C C . ALA A 1 392 ? -45.855 -21.323 41.389 1.00 39.97 392 ALA A C 1
ATOM 3154 O O . ALA A 1 392 ? -46.129 -20.679 40.381 1.00 39.97 392 ALA A O 1
ATOM 3155 N N . ASN A 1 393 ? -46.631 -22.306 41.837 1.00 38.12 393 ASN A N 1
ATOM 3156 C CA . ASN A 1 393 ? -47.873 -22.782 41.232 1.00 38.12 393 ASN A CA 1
ATOM 3157 C C . ASN A 1 393 ? -48.962 -21.680 41.169 1.00 38.12 393 ASN A C 1
ATOM 3159 O O . ASN A 1 393 ? -49.858 -21.631 42.012 1.00 38.12 393 ASN A O 1
ATOM 3163 N N . ILE A 1 394 ? -48.890 -20.776 40.186 1.00 35.97 394 ILE A N 1
ATOM 3164 C CA . ILE A 1 394 ? -49.943 -19.803 39.870 1.00 35.97 394 ILE A CA 1
ATOM 3165 C C . ILE A 1 394 ? -50.409 -20.060 38.440 1.00 35.97 394 ILE A C 1
ATOM 3167 O O . ILE A 1 394 ? -49.650 -19.998 37.476 1.00 35.97 394 ILE A O 1
ATOM 3171 N N . GLY A 1 395 ? -51.683 -20.425 38.334 1.00 34.75 395 GLY A N 1
ATOM 3172 C CA . GLY A 1 395 ? -52.282 -20.969 37.131 1.00 34.75 395 GLY A CA 1
ATOM 3173 C C . GLY A 1 395 ? -52.293 -20.033 35.922 1.00 34.75 395 GLY A C 1
ATOM 3174 O O . GLY A 1 395 ? -52.573 -18.843 36.015 1.00 34.75 395 GLY A O 1
ATOM 3175 N N . LYS A 1 396 ? -52.151 -20.680 34.763 1.00 31.31 396 LYS A N 1
ATOM 3176 C CA . LYS A 1 396 ? -52.875 -20.365 33.526 1.00 31.31 396 LYS A CA 1
ATOM 3177 C C . LYS A 1 396 ? -52.570 -18.998 32.899 1.00 31.31 396 LYS A C 1
ATOM 3179 O O . LYS A 1 396 ? -53.472 -18.215 32.625 1.00 31.31 396 LYS A O 1
ATOM 3184 N N . LEU A 1 397 ? -51.310 -18.801 32.525 1.00 28.73 397 LEU A N 1
ATOM 3185 C CA . LEU A 1 397 ? -50.970 -18.063 31.311 1.00 28.73 397 LEU A CA 1
ATOM 3186 C C . LEU A 1 397 ? -49.739 -18.718 30.678 1.00 28.73 397 LEU A C 1
ATOM 3188 O O . LEU A 1 397 ? -48.608 -18.464 31.078 1.00 28.73 397 LEU A O 1
ATOM 3192 N N . THR A 1 398 ? -49.967 -19.617 29.720 1.00 30.41 398 THR A N 1
ATOM 3193 C CA . THR A 1 398 ? -48.909 -20.211 28.895 1.00 30.41 398 THR A CA 1
ATOM 3194 C C . THR A 1 398 ? -48.402 -19.138 27.934 1.00 30.41 398 THR A C 1
ATOM 3196 O O . THR A 1 398 ? -48.775 -19.107 26.766 1.00 30.41 398 THR A O 1
ATOM 3199 N N . VAL A 1 399 ? -47.615 -18.191 28.441 1.00 34.47 399 VAL A N 1
ATOM 3200 C CA . VAL A 1 399 ? -46.758 -17.369 27.590 1.00 34.47 399 VAL A CA 1
ATOM 3201 C C . VAL A 1 399 ? -45.577 -18.265 27.230 1.00 34.47 399 VAL A C 1
ATOM 3203 O O . VAL A 1 399 ? -44.958 -18.873 28.100 1.00 34.47 399 VAL A O 1
ATOM 3206 N N . SER A 1 400 ? -45.309 -18.423 25.944 1.00 40.44 400 SER A N 1
ATOM 3207 C CA . SER A 1 400 ? -44.101 -19.048 25.415 1.00 40.44 400 SER A CA 1
ATOM 3208 C C . SER A 1 400 ? -42.901 -18.160 25.774 1.00 40.44 400 SER A C 1
ATOM 3210 O O . SER A 1 400 ? -42.604 -17.194 25.079 1.00 40.44 400 SER A O 1
ATOM 3212 N N . ILE A 1 401 ? -42.286 -18.422 26.933 1.00 50.12 401 ILE A N 1
ATOM 3213 C CA . ILE A 1 401 ? -41.326 -17.520 27.605 1.00 50.12 401 ILE A CA 1
ATOM 3214 C C . ILE A 1 401 ? -39.881 -17.649 27.070 1.00 50.12 401 ILE A C 1
ATOM 3216 O O . ILE A 1 401 ? -39.060 -16.779 27.342 1.00 50.12 401 ILE A O 1
ATOM 3220 N N . ASP A 1 402 ? -39.598 -18.613 26.187 1.00 61.09 402 ASP A N 1
ATOM 3221 C CA . ASP A 1 402 ? -38.288 -18.771 25.518 1.00 61.09 402 ASP A CA 1
ATOM 3222 C C . ASP A 1 402 ? -38.205 -18.008 24.182 1.00 61.09 402 ASP A C 1
ATOM 3224 O O . ASP A 1 402 ? -37.495 -18.401 23.253 1.00 61.09 402 ASP A O 1
ATOM 3228 N N . MET A 1 403 ? -38.992 -16.935 24.060 1.00 69.88 403 MET A N 1
ATOM 3229 C CA . MET A 1 403 ? -39.117 -16.123 22.853 1.00 69.88 403 MET A CA 1
ATOM 3230 C C . MET A 1 403 ? -38.558 -14.722 23.071 1.00 69.88 403 MET A C 1
ATOM 3232 O O . MET A 1 403 ? -38.920 -14.021 24.021 1.00 69.88 403 MET A O 1
ATOM 3236 N N . TRP A 1 404 ? -37.731 -14.278 22.131 1.00 79.75 404 TRP A N 1
ATOM 3237 C CA . TRP A 1 404 ? -37.265 -12.900 22.061 1.00 79.75 404 TRP A CA 1
ATOM 3238 C C . TRP A 1 404 ? -37.773 -12.218 20.797 1.00 79.75 404 TRP A C 1
ATOM 3240 O O . TRP A 1 404 ? -37.722 -12.774 19.700 1.00 79.75 404 TRP A O 1
ATOM 3250 N N . ASP A 1 405 ? -38.241 -10.982 20.973 1.00 83.19 405 ASP A N 1
ATOM 3251 C CA . ASP A 1 405 ? -38.517 -10.068 19.870 1.00 83.19 405 ASP A CA 1
ATOM 3252 C C . ASP A 1 405 ? -37.237 -9.304 19.503 1.00 83.19 405 ASP A C 1
ATOM 3254 O O . ASP A 1 405 ? -36.498 -8.845 20.385 1.00 83.19 405 ASP A O 1
ATOM 3258 N N . VAL A 1 406 ? -36.996 -9.119 18.206 1.00 83.38 406 VAL A N 1
ATOM 3259 C CA . VAL A 1 406 ? -35.851 -8.370 17.672 1.00 83.38 406 VAL A CA 1
ATOM 3260 C C . VAL A 1 406 ? -35.816 -6.946 18.232 1.00 83.38 406 VAL A C 1
ATOM 3262 O O . VAL A 1 406 ? -34.742 -6.446 18.559 1.00 83.38 406 VAL A O 1
ATOM 3265 N N . SER A 1 407 ? -36.968 -6.286 18.405 1.00 82.94 407 SER A N 1
ATOM 3266 C CA . SER A 1 407 ? -37.000 -4.931 18.981 1.00 82.94 407 SER A CA 1
ATOM 3267 C C . SER A 1 407 ? -36.567 -4.896 20.448 1.00 82.94 407 SER A C 1
ATOM 3269 O O . SER A 1 407 ? -35.965 -3.916 20.885 1.00 82.94 407 SER A O 1
ATOM 3271 N N . ALA A 1 408 ? -36.848 -5.960 21.206 1.00 82.88 408 ALA A N 1
ATOM 3272 C CA . ALA A 1 408 ? -36.432 -6.074 22.600 1.00 82.88 408 ALA A CA 1
ATOM 3273 C C . ALA A 1 408 ? -34.922 -6.336 22.713 1.00 82.88 408 ALA A C 1
ATOM 3275 O O . ALA A 1 408 ? -34.267 -5.724 23.552 1.00 82.88 408 ALA A O 1
ATOM 3276 N N . LEU A 1 409 ? -34.358 -7.176 21.835 1.00 82.12 409 LEU A N 1
ATOM 3277 C CA . LEU A 1 409 ? -32.907 -7.405 21.757 1.00 82.12 409 LEU A CA 1
ATOM 3278 C C . LEU A 1 409 ? -32.149 -6.126 21.372 1.00 82.12 409 LEU A C 1
ATOM 3280 O O . LEU A 1 409 ? -31.149 -5.787 21.998 1.00 82.12 409 LEU A O 1
ATOM 3284 N N . VAL A 1 410 ? -32.661 -5.377 20.392 1.00 85.19 410 VAL A N 1
ATOM 3285 C CA . VAL A 1 410 ? -32.114 -4.072 19.981 1.00 85.19 410 VAL A CA 1
ATOM 3286 C C . VAL A 1 410 ? -32.095 -3.078 21.146 1.00 85.19 410 VAL A C 1
ATOM 3288 O O . VAL A 1 410 ? -31.096 -2.386 21.343 1.00 85.19 410 VAL A O 1
ATOM 3291 N N . ALA A 1 411 ? -33.169 -3.020 21.938 1.00 84.38 411 ALA A N 1
ATOM 3292 C CA . ALA A 1 411 ? -33.256 -2.125 23.090 1.00 84.38 411 ALA A CA 1
ATOM 3293 C C . ALA A 1 411 ? -32.279 -2.507 24.218 1.00 84.38 411 ALA A C 1
ATOM 3295 O O . ALA A 1 411 ? -31.672 -1.620 24.821 1.00 84.38 411 ALA A O 1
ATOM 3296 N N . GLU A 1 412 ? -32.107 -3.806 24.477 1.00 81.06 412 GLU A N 1
ATOM 3297 C CA . GLU A 1 412 ? -31.251 -4.315 25.554 1.00 81.06 412 GLU A CA 1
ATOM 3298 C C . GLU A 1 412 ? -29.758 -4.172 25.215 1.00 81.06 412 GLU A C 1
ATOM 3300 O O . GLU A 1 412 ? -28.977 -3.621 25.994 1.00 81.06 412 GLU A O 1
ATOM 3305 N N . ILE A 1 413 ? -29.368 -4.606 24.012 1.00 81.56 413 ILE A N 1
ATOM 3306 C CA . ILE A 1 413 ? -27.976 -4.580 23.541 1.00 81.56 413 ILE A CA 1
ATOM 3307 C C . ILE A 1 413 ? -27.567 -3.150 23.131 1.00 81.56 413 ILE A C 1
ATOM 3309 O O . ILE A 1 413 ? -26.391 -2.793 23.218 1.00 81.56 413 ILE A O 1
ATOM 3313 N N . LYS A 1 414 ? -28.541 -2.295 22.773 1.00 83.69 414 LYS A N 1
ATOM 3314 C CA . LYS A 1 414 ? -28.368 -0.923 22.249 1.00 83.69 414 LYS A CA 1
ATOM 3315 C C . LYS A 1 414 ? -27.623 -0.879 20.915 1.00 83.69 414 LYS A C 1
ATOM 3317 O O . LYS A 1 414 ? -26.727 -0.061 20.718 1.00 83.69 414 LYS A O 1
ATOM 3322 N N . VAL A 1 415 ? -28.001 -1.769 20.004 1.00 82.62 415 VAL A N 1
ATOM 3323 C CA . VAL A 1 415 ? -27.386 -1.925 18.679 1.00 82.62 415 VAL A CA 1
ATOM 3324 C C . VAL A 1 415 ? -28.457 -1.862 17.600 1.00 82.62 415 VAL A C 1
ATOM 3326 O O . VAL A 1 415 ? -29.595 -2.256 17.833 1.00 82.62 415 VAL A O 1
ATOM 3329 N N . ASP A 1 416 ? -28.093 -1.389 16.409 1.00 84.50 416 ASP A N 1
ATOM 3330 C CA . ASP A 1 416 ? -28.989 -1.340 15.256 1.00 84.50 416 ASP A CA 1
ATOM 3331 C C . ASP A 1 416 ? -29.577 -2.714 14.893 1.00 84.50 416 ASP A C 1
ATOM 3333 O O . ASP A 1 416 ? -28.986 -3.772 15.111 1.00 84.50 416 ASP A O 1
ATOM 3337 N N . LYS A 1 417 ? -30.752 -2.700 14.257 1.00 84.75 417 LYS A N 1
ATOM 3338 C CA . LYS A 1 417 ? -31.501 -3.919 13.914 1.00 84.75 417 LYS A CA 1
ATOM 3339 C C . LYS A 1 417 ? -30.726 -4.883 13.004 1.00 84.75 417 LYS A C 1
ATOM 3341 O O . LYS A 1 417 ? -30.824 -6.093 13.172 1.00 84.75 417 LYS A O 1
ATOM 3346 N N . ALA A 1 418 ? -29.979 -4.362 12.030 1.00 86.19 418 ALA A N 1
ATOM 3347 C CA . ALA A 1 418 ? -29.308 -5.170 11.008 1.00 86.19 418 ALA A CA 1
ATOM 3348 C C . ALA A 1 418 ? -28.256 -6.158 11.568 1.00 86.19 418 ALA A C 1
ATOM 3350 O O . ALA A 1 418 ? -28.363 -7.349 11.273 1.00 86.19 418 ALA A O 1
ATOM 3351 N N . PRO A 1 419 ? -27.269 -5.736 12.382 1.00 84.25 419 PRO A N 1
ATOM 3352 C CA . PRO A 1 419 ? -26.291 -6.661 12.962 1.00 84.25 419 PRO A CA 1
ATOM 3353 C C . PRO A 1 419 ? -26.910 -7.648 13.968 1.00 84.25 419 PRO A C 1
ATOM 3355 O O . PRO A 1 419 ? -26.455 -8.785 14.036 1.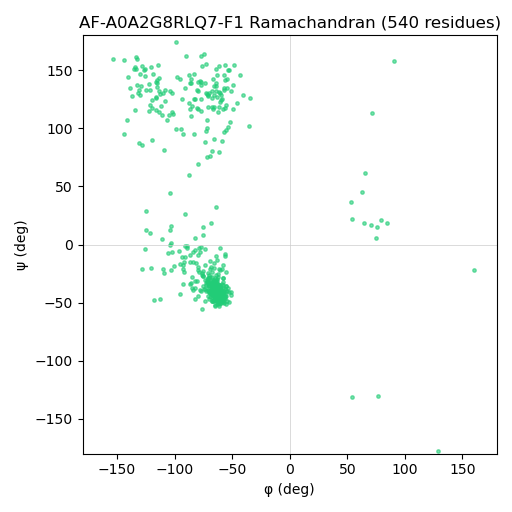00 84.25 419 PRO A O 1
ATOM 3358 N N . VAL A 1 420 ? -27.982 -7.273 14.681 1.00 85.12 420 VAL A N 1
ATOM 3359 C CA . VAL A 1 420 ? -28.719 -8.203 15.562 1.00 85.12 420 VAL A CA 1
ATOM 3360 C C . VAL A 1 420 ? -29.397 -9.313 14.754 1.00 85.12 420 VAL A C 1
ATOM 3362 O O . VAL A 1 420 ? -29.315 -10.477 15.130 1.00 85.12 420 VAL A O 1
ATOM 3365 N N . LEU A 1 421 ? -30.023 -8.981 13.619 1.00 86.44 421 LEU A N 1
ATOM 3366 C CA . LEU A 1 421 ? -30.605 -9.988 12.722 1.00 86.44 421 LEU A CA 1
ATOM 3367 C C . LEU A 1 421 ? -29.544 -10.937 12.165 1.00 86.44 421 LEU A C 1
ATOM 3369 O O . LEU A 1 421 ? -29.759 -12.143 12.154 1.00 86.44 421 LEU A O 1
ATOM 3373 N N . LYS A 1 422 ? -28.387 -10.404 11.750 1.00 86.88 422 LYS A N 1
ATOM 3374 C CA . LYS A 1 422 ? -27.264 -11.230 11.292 1.00 86.88 422 LYS A CA 1
ATOM 3375 C C . LYS A 1 422 ? -26.818 -12.202 12.388 1.00 86.88 422 LYS A C 1
ATOM 3377 O O . LYS A 1 422 ? -26.652 -13.380 12.105 1.00 86.88 422 LYS A O 1
ATOM 3382 N N . ALA A 1 423 ? -26.696 -11.722 13.626 1.00 85.94 423 ALA A N 1
ATOM 3383 C CA . ALA A 1 423 ? -26.308 -12.552 14.758 1.00 85.94 423 ALA A CA 1
ATOM 3384 C C . ALA A 1 423 ? -27.332 -13.658 15.070 1.00 85.94 423 ALA A C 1
ATOM 3386 O O . ALA A 1 423 ? -26.960 -14.795 15.342 1.00 85.94 423 ALA A O 1
ATOM 3387 N N . LEU A 1 424 ? -28.630 -13.342 14.999 1.00 87.38 424 LEU A N 1
ATOM 3388 C CA . LEU A 1 424 ? -29.703 -14.326 15.167 1.00 87.38 424 LEU A CA 1
ATOM 3389 C C . LEU A 1 424 ? -29.672 -15.391 14.065 1.00 87.38 424 LEU A C 1
ATOM 3391 O O . LEU A 1 424 ? -29.807 -16.571 14.370 1.00 87.38 424 LEU A O 1
ATOM 3395 N N . MET A 1 425 ? -29.444 -14.989 12.811 1.00 86.50 425 MET A N 1
ATOM 3396 C CA . MET A 1 425 ? -29.307 -15.917 11.684 1.00 86.50 425 MET A CA 1
ATOM 3397 C C . MET A 1 425 ? -28.147 -16.894 11.887 1.00 86.50 425 MET A C 1
ATOM 3399 O O . MET A 1 425 ? -28.338 -18.082 11.655 1.00 86.50 425 MET A O 1
ATOM 3403 N N . THR A 1 426 ? -26.996 -16.443 12.402 1.00 85.81 426 THR A N 1
ATOM 3404 C CA . THR A 1 426 ? -25.871 -17.342 12.716 1.00 85.81 426 THR A CA 1
ATOM 3405 C C . THR A 1 426 ? -26.295 -18.461 13.673 1.00 85.81 426 THR A C 1
ATOM 3407 O O . THR A 1 426 ? -25.974 -19.629 13.461 1.00 85.81 426 THR A O 1
ATOM 3410 N N . TRP A 1 427 ? -27.077 -18.138 14.705 1.00 86.81 427 TRP A N 1
ATOM 3411 C CA . TRP A 1 427 ? -27.569 -19.134 15.658 1.00 86.81 427 TRP A CA 1
ATOM 3412 C C . TRP A 1 427 ? -28.705 -20.011 15.120 1.00 86.81 427 TRP A C 1
ATOM 3414 O O . TRP A 1 427 ? -28.852 -21.151 15.568 1.00 86.81 427 TRP A O 1
ATOM 3424 N N . VAL A 1 428 ? -29.496 -19.511 14.167 1.00 87.00 428 VAL A N 1
ATOM 3425 C CA . VAL A 1 428 ? -30.463 -20.330 13.419 1.00 87.00 428 VAL A CA 1
ATOM 3426 C C . VAL A 1 428 ? -29.732 -21.342 12.537 1.00 87.00 428 VAL A C 1
ATOM 3428 O O . VAL A 1 428 ? -30.088 -22.518 12.539 1.00 87.00 428 VAL A O 1
ATOM 3431 N N . ASP A 1 429 ? -28.662 -20.923 11.861 1.00 84.62 429 ASP A N 1
ATOM 3432 C CA . ASP A 1 429 ? -27.833 -21.794 11.020 1.00 84.62 429 ASP A CA 1
ATOM 3433 C C . ASP A 1 429 ? -27.110 -22.873 11.847 1.00 84.62 429 ASP A C 1
ATOM 3435 O O . ASP A 1 429 ? -27.004 -24.024 11.420 1.00 84.62 429 ASP A O 1
ATOM 3439 N N . LEU A 1 430 ? -26.672 -22.534 13.067 1.00 82.00 430 LEU A N 1
ATOM 3440 C CA . LEU A 1 430 ? -26.125 -23.487 14.044 1.00 82.00 430 LEU A CA 1
ATOM 3441 C C . LEU A 1 430 ? -27.205 -24.383 14.685 1.00 82.00 430 LEU A C 1
ATOM 3443 O O . LEU A 1 430 ? -26.891 -25.281 15.469 1.00 82.00 430 LEU A O 1
ATOM 3447 N N . GLY A 1 431 ? -28.481 -24.158 14.360 1.00 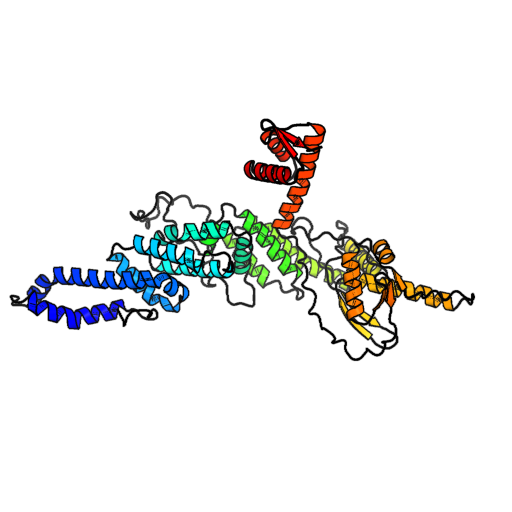80.56 431 GLY A N 1
ATOM 3448 C CA . GLY A 1 431 ? -29.618 -24.932 14.848 1.00 80.56 431 GLY A CA 1
ATOM 3449 C C . GLY A 1 431 ? -29.933 -24.718 16.328 1.00 80.56 431 GLY A C 1
ATOM 3450 O O . GLY A 1 431 ? -30.613 -25.556 16.914 1.00 80.56 431 GLY A O 1
ATOM 3451 N N . VAL A 1 432 ? -29.423 -23.645 16.940 1.00 83.56 432 VAL A N 1
ATOM 3452 C CA . VAL A 1 432 ? -29.669 -23.283 18.347 1.00 83.56 432 VAL A CA 1
ATOM 3453 C C . VAL A 1 432 ? -30.952 -22.455 18.479 1.00 83.56 432 VAL A C 1
ATOM 3455 O O . VAL A 1 432 ? -31.679 -22.583 19.464 1.00 83.56 432 VAL A O 1
ATOM 3458 N N . LEU A 1 433 ? -31.265 -21.627 17.478 1.00 85.88 433 LEU A N 1
ATOM 3459 C CA . LEU A 1 433 ? -32.487 -20.822 17.428 1.00 85.88 433 LEU A CA 1
ATOM 3460 C C . LEU A 1 433 ? -33.406 -21.258 16.279 1.00 85.88 433 LEU A C 1
ATOM 3462 O O . LEU A 1 433 ? -32.954 -21.769 15.259 1.00 85.88 433 LEU A O 1
ATOM 3466 N N . LYS A 1 434 ? -34.708 -20.996 16.422 1.00 83.94 434 LYS A N 1
ATOM 3467 C CA . LYS A 1 434 ? -35.717 -21.138 15.363 1.00 83.94 434 LYS A CA 1
ATOM 3468 C C . LYS A 1 434 ? -36.420 -19.812 15.120 1.00 83.94 434 LYS A C 1
ATOM 3470 O O . LYS A 1 434 ? -36.862 -19.160 16.067 1.00 83.94 434 LYS A O 1
ATOM 3475 N N . GLU A 1 435 ? -36.544 -19.438 13.853 1.00 85.38 435 GLU A N 1
ATOM 3476 C CA . GLU A 1 435 ? -37.381 -18.318 13.425 1.00 85.38 435 GLU A CA 1
ATOM 3477 C C . GLU A 1 435 ? -38.841 -18.792 13.346 1.00 85.38 435 GLU A C 1
ATOM 3479 O O . GLU A 1 435 ? -39.155 -19.714 12.592 1.00 85.38 435 GLU A O 1
ATOM 3484 N N . GLU A 1 436 ? -39.728 -18.203 14.155 1.00 78.69 436 GLU A N 1
ATOM 3485 C CA . GLU A 1 436 ? -41.178 -18.432 14.025 1.00 78.69 436 GLU A CA 1
ATOM 3486 C C . GLU A 1 436 ? -41.835 -17.341 13.174 1.00 78.69 436 GLU A C 1
ATOM 3488 O O . GLU A 1 436 ? -42.629 -17.647 12.289 1.00 78.69 436 GLU A O 1
ATOM 3493 N N . ASP A 1 437 ? -41.446 -16.083 13.401 1.00 75.31 437 ASP A N 1
ATOM 3494 C CA . ASP A 1 437 ? -41.886 -14.914 12.640 1.00 75.31 437 ASP A CA 1
ATOM 3495 C C . ASP A 1 437 ? -40.673 -14.043 12.290 1.00 75.31 437 ASP A C 1
ATOM 3497 O O . ASP A 1 437 ? -39.672 -14.057 13.006 1.00 75.31 437 ASP A O 1
ATOM 3501 N N . ALA A 1 438 ? -40.809 -13.154 11.297 1.00 73.56 438 ALA A N 1
ATOM 3502 C CA . ALA A 1 438 ? -39.767 -12.194 10.890 1.00 73.56 438 ALA A CA 1
ATOM 3503 C C . ALA A 1 438 ? -39.254 -11.266 12.020 1.00 73.56 438 ALA A C 1
ATOM 3505 O O . ALA A 1 438 ? -38.319 -10.483 11.829 1.00 73.56 438 ALA A O 1
ATOM 3506 N N . THR A 1 439 ? -39.897 -11.287 13.191 1.00 76.12 439 THR A N 1
ATOM 3507 C CA . THR A 1 439 ? -39.510 -10.516 14.375 1.00 76.12 439 THR A CA 1
ATOM 3508 C C . THR A 1 439 ? -39.312 -11.367 15.628 1.00 76.12 439 THR A C 1
ATOM 3510 O O . THR A 1 439 ? -38.906 -10.810 16.643 1.00 76.12 439 THR A O 1
ATOM 3513 N N . ARG A 1 440 ? -39.572 -12.683 15.606 1.00 81.44 440 ARG A N 1
ATOM 3514 C CA . ARG A 1 440 ? -39.551 -13.528 16.811 1.00 81.44 440 ARG A CA 1
ATOM 3515 C C . ARG A 1 440 ? -38.718 -14.785 16.627 1.00 81.44 440 ARG A C 1
ATOM 3517 O O . ARG A 1 440 ? -38.941 -15.570 15.708 1.00 81.44 440 ARG A O 1
ATOM 3524 N N . TYR A 1 441 ? -37.818 -14.986 17.584 1.00 84.44 441 TYR A N 1
ATOM 3525 C CA . TYR A 1 441 ? -36.890 -16.107 17.621 1.00 84.44 441 TYR A CA 1
ATOM 3526 C C . TYR A 1 441 ? -37.077 -16.883 18.919 1.00 84.44 441 TYR A C 1
ATOM 3528 O O . TYR A 1 441 ? -37.246 -16.289 19.990 1.00 84.44 441 TYR A O 1
ATOM 3536 N N . LYS A 1 442 ? -37.049 -18.208 18.808 1.00 83.75 442 LYS A N 1
ATOM 3537 C CA . LYS A 1 442 ? -37.222 -19.145 19.917 1.00 83.75 442 LYS A CA 1
ATOM 3538 C C . LYS A 1 442 ? -35.951 -19.965 20.123 1.00 83.75 442 LYS A C 1
ATOM 3540 O O . LYS A 1 442 ? -35.349 -20.405 19.146 1.00 83.75 442 LYS A O 1
ATOM 3545 N N . LEU A 1 443 ? -35.576 -20.195 21.381 1.00 83.06 443 LEU A N 1
ATOM 3546 C CA . LEU A 1 443 ? -34.497 -21.121 21.736 1.00 83.06 443 LEU A CA 1
ATOM 3547 C C . LEU A 1 443 ? -34.938 -22.583 21.541 1.00 83.06 443 LEU A C 1
ATOM 3549 O O . LEU A 1 443 ? -36.011 -22.976 22.007 1.00 83.06 443 LEU A O 1
ATOM 3553 N N . LEU A 1 444 ? -34.121 -23.386 20.855 1.00 80.50 444 LEU A N 1
ATOM 3554 C CA . LEU A 1 444 ? -34.328 -24.825 20.688 1.00 80.50 444 LEU A CA 1
ATOM 3555 C C . LEU A 1 444 ? -33.465 -25.597 21.696 1.00 80.50 444 LEU A C 1
ATOM 3557 O O . LEU A 1 444 ? -32.277 -25.806 21.467 1.00 80.50 444 LEU A O 1
ATOM 3561 N N . GLU A 1 445 ? -34.065 -26.036 22.806 1.00 73.25 445 GLU A N 1
ATOM 3562 C CA . GLU A 1 445 ? -33.378 -26.873 23.811 1.00 73.25 445 GLU A CA 1
ATOM 3563 C C . GLU A 1 445 ? -33.188 -28.333 23.369 1.00 73.25 445 GLU A C 1
ATOM 3565 O O . GLU A 1 445 ? -32.311 -29.014 23.894 1.00 73.25 445 GLU A O 1
ATOM 3570 N N . VAL A 1 446 ? -34.017 -28.801 22.430 1.00 72.88 446 VAL A N 1
ATOM 3571 C CA . VAL A 1 446 ? -33.956 -30.130 21.809 1.00 72.88 446 VAL A CA 1
ATOM 3572 C C . VAL A 1 446 ? -34.035 -29.943 20.298 1.00 72.88 446 VAL A C 1
ATOM 3574 O O . VAL A 1 446 ? -34.884 -29.188 19.814 1.00 72.88 446 VAL A O 1
ATOM 3577 N N . ALA A 1 447 ? -33.160 -30.612 19.551 1.00 70.06 447 ALA A N 1
ATOM 3578 C CA . ALA A 1 447 ? -33.159 -30.568 18.098 1.00 70.06 447 ALA A CA 1
ATOM 3579 C C . ALA A 1 447 ? -34.464 -31.157 17.530 1.00 70.06 447 ALA A C 1
ATOM 3581 O O . ALA A 1 447 ? -34.849 -32.283 17.842 1.00 70.06 447 ALA A O 1
ATOM 3582 N N . GLU A 1 448 ? -35.146 -30.401 16.670 1.00 66.31 448 GLU A N 1
ATOM 3583 C CA . GLU A 1 448 ? -36.219 -30.947 15.838 1.00 66.31 448 GLU A CA 1
ATOM 3584 C C . GLU A 1 448 ? -35.600 -31.734 14.668 1.00 66.31 448 GLU A C 1
ATOM 3586 O O . GLU A 1 448 ? -34.610 -31.290 14.079 1.00 66.31 448 GLU A O 1
ATOM 3591 N N . ASP A 1 449 ? -36.179 -32.888 14.312 1.00 46.81 449 ASP A N 1
ATOM 3592 C CA . ASP A 1 449 ? -35.764 -33.650 13.128 1.00 46.81 449 ASP A CA 1
ATOM 3593 C C . ASP A 1 449 ? -35.827 -32.750 11.886 1.00 46.81 449 ASP A C 1
ATOM 3595 O O . ASP A 1 449 ? -36.883 -32.218 11.526 1.00 46.81 449 ASP A O 1
ATOM 3599 N N . ALA A 1 450 ? -34.683 -32.565 11.226 1.00 48.03 450 ALA A N 1
ATOM 3600 C CA . ALA A 1 450 ? -34.592 -31.711 10.053 1.00 48.03 450 ALA A CA 1
ATOM 3601 C C . ALA A 1 450 ? -35.526 -32.235 8.943 1.00 48.03 450 ALA A C 1
ATOM 3603 O O . ALA A 1 450 ? -35.444 -33.416 8.584 1.00 48.03 450 ALA A O 1
ATOM 3604 N N . PRO A 1 451 ? -36.381 -31.393 8.329 1.00 41.31 451 PRO A N 1
ATOM 3605 C CA . PRO A 1 451 ? -37.068 -31.792 7.112 1.00 41.31 451 PRO A CA 1
ATOM 3606 C C . PRO A 1 451 ? -36.010 -32.121 6.052 1.00 41.31 451 PRO A C 1
ATOM 3608 O O . PRO A 1 451 ? -35.083 -31.344 5.813 1.00 41.31 451 PRO A O 1
ATOM 3611 N N . ALA A 1 452 ? -36.128 -33.301 5.441 1.00 35.06 452 ALA A N 1
ATOM 3612 C CA . ALA A 1 452 ? -35.202 -33.802 4.433 1.00 35.06 452 ALA A CA 1
ATOM 3613 C C . ALA A 1 452 ? -35.059 -32.794 3.274 1.00 35.06 452 ALA A C 1
ATOM 3615 O O . ALA A 1 452 ? -35.908 -32.734 2.386 1.00 35.06 452 ALA A O 1
ATOM 3616 N N . GLY A 1 453 ? -33.996 -31.983 3.285 1.00 42.50 453 GLY A N 1
ATOM 3617 C CA . GLY A 1 453 ? -33.733 -31.015 2.217 1.00 42.50 453 GLY A CA 1
ATOM 3618 C C . GLY A 1 453 ? -32.791 -29.859 2.552 1.00 42.50 453 GLY A C 1
ATOM 3619 O O . GLY A 1 453 ? -32.186 -29.307 1.630 1.00 42.50 453 GLY A O 1
ATOM 3620 N N . THR A 1 454 ? -32.601 -29.495 3.821 1.00 37.38 454 THR A N 1
ATOM 3621 C CA . THR A 1 454 ? -31.728 -28.362 4.167 1.00 37.38 454 THR A CA 1
ATOM 3622 C C . THR A 1 454 ? -30.273 -28.818 4.202 1.00 37.38 454 THR A C 1
ATOM 3624 O O . THR A 1 454 ? -29.791 -29.365 5.190 1.00 37.38 454 THR A O 1
ATOM 3627 N N . LYS A 1 455 ? -29.559 -28.634 3.086 1.00 35.16 455 LYS A N 1
ATOM 3628 C CA . LYS A 1 455 ? -28.098 -28.741 3.070 1.00 35.16 455 LYS A CA 1
ATOM 3629 C C . LYS A 1 455 ? -27.554 -27.755 4.101 1.00 35.16 455 LYS A C 1
ATOM 3631 O O . LYS A 1 455 ? -27.746 -26.553 3.941 1.00 35.16 455 LYS A O 1
ATOM 3636 N N . THR A 1 456 ? -26.876 -28.265 5.123 1.00 35.03 456 THR A N 1
ATOM 3637 C CA . THR A 1 456 ? -25.992 -27.488 5.989 1.00 35.03 456 THR A CA 1
ATOM 3638 C C . THR A 1 456 ? -24.939 -26.839 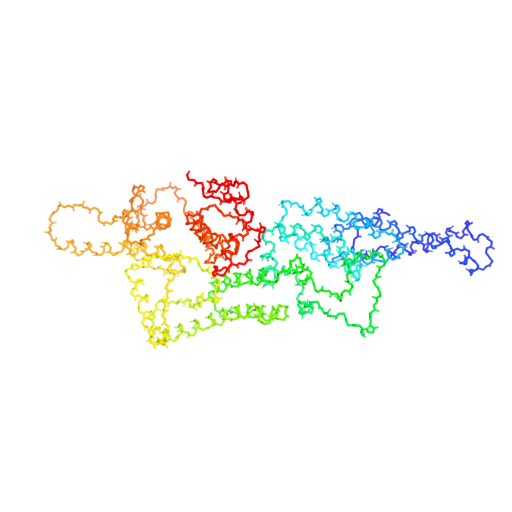5.102 1.00 35.03 456 THR A C 1
ATOM 3640 O O . THR A 1 456 ? -23.962 -27.460 4.683 1.00 35.03 456 THR A O 1
ATOM 3643 N N . VAL A 1 457 ? -25.176 -25.584 4.734 1.00 35.16 457 VAL A N 1
ATOM 3644 C CA . VAL A 1 457 ? -24.135 -24.742 4.168 1.00 35.16 457 VAL A CA 1
ATOM 3645 C C . VAL A 1 457 ? -23.232 -24.417 5.346 1.00 35.16 457 VAL A C 1
ATOM 3647 O O . VAL A 1 457 ? -23.537 -23.534 6.138 1.00 35.16 457 VAL A O 1
ATOM 3650 N N . THR A 1 458 ? -22.131 -25.152 5.491 1.00 33.84 458 THR A N 1
ATOM 3651 C CA . THR A 1 458 ? -20.973 -24.671 6.246 1.00 33.84 458 THR A CA 1
ATOM 3652 C C . THR A 1 458 ? -20.518 -23.387 5.569 1.00 33.84 458 THR A C 1
ATOM 3654 O O . THR A 1 458 ? -19.739 -23.413 4.614 1.00 33.84 458 THR A O 1
ATOM 3657 N N . ARG A 1 459 ? -21.081 -22.255 5.996 1.00 40.19 459 ARG A N 1
ATOM 3658 C CA . ARG A 1 459 ? -20.575 -20.950 5.615 1.00 40.19 459 ARG A CA 1
ATOM 3659 C C . ARG A 1 459 ? -19.218 -20.820 6.289 1.00 40.19 459 ARG A C 1
ATOM 3661 O O . ARG A 1 459 ? -19.115 -20.914 7.508 1.00 40.19 459 ARG A O 1
ATOM 3668 N N . GLN A 1 460 ? -18.185 -20.674 5.465 1.00 32.09 460 GLN A N 1
ATOM 3669 C CA . GLN A 1 460 ? -16.859 -20.280 5.914 1.00 32.09 460 GLN A CA 1
ATOM 3670 C C . GLN A 1 460 ? -16.995 -19.055 6.818 1.00 32.09 460 GLN A C 1
ATOM 3672 O O . GLN A 1 460 ? -17.798 -18.162 6.527 1.00 32.09 460 GLN A O 1
ATOM 3677 N N . VAL A 1 461 ? -16.239 -19.083 7.916 1.00 34.38 461 VAL A N 1
ATOM 3678 C CA . VAL A 1 461 ? -16.093 -18.012 8.901 1.00 34.38 461 VAL A CA 1
ATOM 3679 C C . VAL A 1 461 ? -16.162 -16.660 8.197 1.00 34.38 461 VAL A C 1
ATOM 3681 O O . VAL A 1 461 ? -15.503 -16.433 7.183 1.00 34.38 461 VAL A O 1
ATOM 3684 N N . ILE A 1 462 ? -17.073 -15.833 8.703 1.00 41.53 462 ILE A N 1
ATOM 3685 C CA . ILE A 1 462 ? -17.441 -14.510 8.210 1.00 41.53 462 ILE A CA 1
ATOM 3686 C C . ILE A 1 462 ? -16.176 -13.755 7.787 1.00 41.53 462 ILE A C 1
ATOM 3688 O O . ILE A 1 462 ? -15.234 -13.664 8.564 1.00 41.53 462 ILE A O 1
ATOM 3692 N N . GLU A 1 463 ? -16.170 -13.217 6.563 1.00 38.50 463 GLU A N 1
ATOM 3693 C CA . GLU A 1 463 ? -15.176 -12.238 6.114 1.00 38.50 463 GLU A CA 1
ATOM 3694 C C . GLU A 1 463 ? -15.184 -11.089 7.133 1.00 38.50 463 GLU A C 1
ATOM 3696 O O . GLU A 1 463 ? -16.129 -10.289 7.182 1.00 38.50 463 GLU A O 1
ATOM 3701 N N . ASP A 1 464 ? -14.197 -11.095 8.029 1.00 46.47 464 ASP A N 1
ATOM 3702 C CA . ASP A 1 464 ? -14.076 -10.116 9.096 1.00 46.47 464 ASP A CA 1
ATOM 3703 C C . ASP A 1 464 ? -13.926 -8.747 8.448 1.00 46.47 464 ASP A C 1
ATOM 3705 O O . ASP A 1 464 ? -12.981 -8.477 7.698 1.00 46.47 464 ASP A O 1
ATOM 3709 N N . VAL A 1 465 ? -14.882 -7.859 8.721 1.00 52.44 465 VAL A N 1
ATOM 3710 C CA . VAL A 1 465 ? -14.703 -6.458 8.361 1.00 52.44 465 VAL A CA 1
ATOM 3711 C C . VAL A 1 465 ? -13.463 -5.999 9.126 1.00 52.44 465 VAL A C 1
ATOM 3713 O O . VAL A 1 465 ? -13.450 -6.113 10.354 1.00 52.44 465 VAL A O 1
ATOM 3716 N N . PRO A 1 466 ? -12.419 -5.493 8.446 1.00 58.50 466 PRO A N 1
ATOM 3717 C CA . PRO A 1 466 ? -11.168 -5.196 9.112 1.00 58.50 466 PRO A CA 1
ATOM 3718 C C . PRO A 1 466 ? -11.420 -4.221 10.271 1.00 58.50 466 PRO A C 1
ATOM 3720 O O . PRO A 1 466 ? -12.088 -3.197 10.075 1.00 58.50 466 PRO A O 1
ATOM 3723 N N . PRO A 1 467 ? -10.867 -4.493 11.467 1.00 60.00 467 PRO A N 1
ATOM 3724 C CA . PRO A 1 467 ? -11.138 -3.721 12.684 1.00 60.00 467 PRO A CA 1
ATOM 3725 C C . PRO A 1 467 ? -10.684 -2.258 12.584 1.00 60.00 467 PRO A C 1
ATOM 3727 O O . PRO A 1 467 ? -11.055 -1.422 13.408 1.00 60.00 467 PRO A O 1
ATOM 3730 N N . ILE A 1 468 ? -9.876 -1.939 11.571 1.00 72.12 468 ILE A N 1
ATOM 3731 C CA . ILE A 1 468 ? -9.263 -0.634 11.347 1.00 72.12 468 ILE A CA 1
ATOM 3732 C C . ILE A 1 468 ? -9.888 0.029 10.130 1.00 72.12 468 ILE A C 1
ATOM 3734 O O . ILE A 1 468 ? -9.945 -0.561 9.047 1.00 72.12 468 ILE A O 1
ATOM 3738 N N . LEU A 1 469 ? -10.287 1.289 10.305 1.00 72.31 469 LEU A N 1
ATOM 3739 C CA . LEU A 1 469 ? -10.791 2.117 9.219 1.00 72.31 469 LEU A CA 1
ATOM 3740 C C . LEU A 1 469 ? -9.692 2.350 8.184 1.00 72.31 469 LEU A C 1
ATOM 3742 O O . LEU A 1 469 ? -8.574 2.750 8.517 1.00 72.31 469 LEU A O 1
ATOM 3746 N N . THR A 1 470 ? -10.029 2.146 6.913 1.00 74.12 470 THR A N 1
ATOM 3747 C CA . THR A 1 470 ? -9.122 2.466 5.801 1.00 74.12 470 THR A CA 1
ATOM 3748 C C . THR A 1 470 ? -8.797 3.960 5.788 1.00 74.12 470 THR A C 1
ATOM 3750 O O . THR A 1 470 ? -9.609 4.779 6.226 1.00 74.12 470 THR A O 1
ATOM 3753 N N . VAL A 1 471 ? -7.643 4.356 5.241 1.00 69.06 471 VAL A N 1
ATOM 3754 C CA . VAL A 1 471 ? -7.271 5.781 5.153 1.00 69.06 471 VAL A CA 1
ATOM 3755 C C . VAL A 1 471 ? -8.349 6.591 4.426 1.00 69.06 471 VAL A C 1
ATOM 3757 O O . VAL A 1 471 ? -8.657 7.705 4.837 1.00 69.06 471 VAL A O 1
ATOM 3760 N N . GLN A 1 472 ? -8.998 6.024 3.407 1.00 70.56 472 GLN A N 1
ATOM 3761 C CA . GLN A 1 472 ? -10.115 6.672 2.711 1.00 70.56 472 GLN A CA 1
ATOM 3762 C C . GLN A 1 472 ? -11.317 6.926 3.630 1.00 70.56 472 GLN A C 1
ATOM 3764 O O . GLN A 1 472 ? -11.869 8.026 3.630 1.00 70.56 472 GLN A O 1
ATOM 3769 N N . GLN A 1 473 ? -11.706 5.944 4.447 1.00 72.25 473 GLN A N 1
ATOM 3770 C CA . GLN A 1 473 ? -12.788 6.108 5.423 1.00 72.25 473 GLN A CA 1
ATOM 3771 C C . GLN A 1 473 ? -12.428 7.142 6.492 1.00 72.25 473 GLN A C 1
ATOM 3773 O O . GLN A 1 473 ? -13.256 7.990 6.815 1.00 72.25 473 GLN A O 1
ATOM 3778 N N . GLN A 1 474 ? -11.183 7.143 6.977 1.00 72.62 474 GLN A N 1
ATOM 3779 C CA . GLN A 1 474 ? -10.699 8.152 7.924 1.00 72.62 474 GLN A CA 1
ATOM 3780 C C . GLN A 1 474 ? -10.771 9.562 7.330 1.00 72.62 474 GLN A C 1
ATOM 3782 O O . GLN A 1 474 ? -11.228 10.497 7.988 1.00 72.62 474 GLN A O 1
ATOM 3787 N N . GLN A 1 475 ? -10.356 9.721 6.070 1.00 72.88 475 GLN A N 1
ATOM 3788 C CA . GLN A 1 475 ? -10.482 10.992 5.364 1.00 72.88 475 GLN A CA 1
ATOM 3789 C C . GLN A 1 475 ? -11.955 11.391 5.232 1.00 72.88 475 GLN A C 1
ATOM 3791 O O . GLN A 1 475 ? -12.291 12.530 5.535 1.00 72.88 475 GLN A O 1
ATOM 3796 N N . ALA A 1 476 ? -12.849 10.471 4.864 1.00 73.88 476 ALA A N 1
ATOM 3797 C CA . ALA A 1 476 ? -14.279 10.752 4.764 1.00 73.88 476 ALA A CA 1
ATOM 3798 C C . ALA A 1 476 ? -14.896 11.182 6.111 1.00 73.88 476 ALA A C 1
ATOM 3800 O O . ALA A 1 476 ? -15.704 12.110 6.154 1.00 73.88 476 ALA A O 1
ATOM 3801 N N . GLU A 1 477 ? -14.503 10.561 7.224 1.00 76.69 477 GLU A N 1
ATOM 3802 C CA . GLU A 1 477 ? -14.949 10.962 8.562 1.00 76.69 477 GLU A CA 1
ATOM 3803 C C . GLU A 1 477 ? -14.422 12.341 8.968 1.00 76.69 477 GLU A C 1
ATOM 3805 O O . GLU A 1 477 ? -15.190 13.168 9.462 1.00 76.69 477 GLU A O 1
ATOM 3810 N N . GLN A 1 478 ? -13.149 12.639 8.694 1.00 77.94 478 GLN A N 1
ATOM 3811 C CA . GLN A 1 478 ? -12.593 13.980 8.901 1.00 77.94 478 GLN A CA 1
ATOM 3812 C C . GLN A 1 478 ? -13.334 15.029 8.066 1.00 77.94 478 GLN A C 1
ATOM 3814 O O . GLN A 1 478 ? -13.662 16.101 8.574 1.00 77.94 478 GLN A O 1
ATOM 3819 N N . MET A 1 479 ? -13.681 14.703 6.819 1.00 77.62 479 MET A N 1
ATOM 3820 C CA . MET A 1 479 ? -14.463 15.591 5.958 1.00 77.62 479 MET A CA 1
ATOM 3821 C C . MET A 1 479 ? -15.862 15.856 6.527 1.00 77.62 479 MET A C 1
ATOM 3823 O O . MET A 1 479 ? -16.325 16.993 6.481 1.00 77.62 479 MET A O 1
ATOM 3827 N N . LYS A 1 480 ? -16.513 14.863 7.151 1.00 81.19 480 LYS A N 1
ATOM 3828 C CA . LYS A 1 480 ? -17.781 15.078 7.877 1.00 81.19 480 LYS A CA 1
ATOM 3829 C C . LYS A 1 480 ? -17.610 16.018 9.072 1.00 81.19 480 LYS A C 1
ATOM 3831 O O . LYS A 1 480 ? -18.504 16.811 9.361 1.00 81.19 480 LYS A O 1
ATOM 3836 N N . VAL A 1 481 ? -16.479 15.952 9.774 1.00 83.56 481 VAL A N 1
ATOM 3837 C CA . VAL A 1 481 ? -16.174 16.873 10.879 1.00 83.56 481 VAL A CA 1
ATOM 3838 C C . VAL A 1 481 ? -15.973 18.294 10.352 1.00 83.56 481 VAL A C 1
ATOM 3840 O O . VAL A 1 481 ? -16.608 19.219 10.860 1.00 83.56 481 VAL A O 1
ATOM 3843 N N . TYR A 1 482 ? -15.167 18.480 9.303 1.00 85.75 482 TYR A N 1
ATOM 3844 C CA . TYR A 1 482 ? -14.992 19.792 8.670 1.00 85.75 482 TYR A CA 1
ATOM 3845 C C . TYR A 1 482 ? -16.305 20.341 8.120 1.00 85.75 482 TYR A C 1
ATOM 3847 O O . TYR A 1 482 ? -16.565 21.532 8.266 1.00 85.75 482 TYR A O 1
ATOM 3855 N N . TRP A 1 483 ? -17.168 19.482 7.570 1.00 87.50 483 TRP A N 1
ATOM 3856 C CA . TRP A 1 483 ? -18.502 19.878 7.133 1.00 87.50 483 TRP A CA 1
ATOM 3857 C C . TRP A 1 483 ? -19.319 20.496 8.265 1.00 87.50 483 TRP A C 1
ATOM 3859 O O . TRP A 1 483 ? -19.865 21.574 8.076 1.00 87.50 483 TRP A O 1
ATOM 3869 N N . LYS A 1 484 ? -19.334 19.897 9.463 1.00 86.62 484 LYS A N 1
ATOM 3870 C CA . LYS A 1 484 ? -20.034 20.482 10.623 1.00 86.62 484 LYS A CA 1
ATOM 3871 C C . LYS A 1 484 ? -19.498 21.867 10.992 1.00 86.62 484 LYS A C 1
ATOM 3873 O O . LYS A 1 484 ? -20.271 22.751 11.356 1.00 86.62 484 LYS A O 1
ATOM 3878 N N . PHE A 1 485 ? -18.186 22.084 10.879 1.00 86.50 485 PHE A N 1
ATOM 3879 C CA . PHE A 1 485 ? -17.605 23.416 11.067 1.00 86.50 485 PHE A CA 1
ATOM 3880 C C . PHE A 1 485 ? -18.046 24.385 9.966 1.00 86.50 485 PHE A C 1
ATOM 3882 O O . PHE A 1 485 ? -18.411 25.518 10.273 1.00 86.50 485 PHE A O 1
ATOM 3889 N N . ILE A 1 486 ? -18.045 23.956 8.701 1.00 88.12 486 ILE A N 1
ATOM 3890 C CA . ILE A 1 486 ? -18.491 24.765 7.556 1.00 88.12 486 ILE A CA 1
ATOM 3891 C C . ILE A 1 486 ? -19.968 25.125 7.685 1.00 88.12 486 ILE A C 1
ATOM 3893 O O . ILE A 1 486 ? -20.321 26.292 7.547 1.00 88.12 486 ILE A O 1
ATOM 3897 N N . GLU A 1 487 ? -20.815 24.161 8.020 1.00 88.25 487 GLU A N 1
ATOM 3898 C CA . GLU A 1 487 ? -22.232 24.360 8.298 1.00 88.25 487 GLU A CA 1
ATOM 3899 C C . GLU A 1 487 ? -22.424 25.367 9.437 1.00 88.25 487 GLU A C 1
ATOM 3901 O O . GLU A 1 487 ? -23.168 26.335 9.282 1.00 88.25 487 GLU A O 1
ATOM 3906 N N . GLY A 1 488 ? -21.684 25.226 10.542 1.00 87.12 488 GLY A N 1
ATOM 3907 C CA . GLY A 1 488 ? -21.695 26.196 11.637 1.00 87.12 488 GLY A CA 1
ATOM 3908 C C . GLY A 1 488 ? -21.257 27.599 11.201 1.00 87.12 488 GLY A C 1
ATOM 3909 O O . GLY A 1 488 ? -21.886 28.592 11.570 1.00 87.12 488 GLY A O 1
ATOM 3910 N N . MET A 1 489 ? -20.216 27.709 10.373 1.00 89.06 489 MET A N 1
ATOM 3911 C CA . MET A 1 489 ? -19.738 28.988 9.839 1.00 89.06 489 MET A CA 1
ATOM 3912 C C . MET A 1 489 ? -20.764 29.645 8.917 1.00 89.06 489 MET A C 1
ATOM 3914 O O . MET A 1 489 ? -21.068 30.822 9.091 1.00 89.06 489 MET A O 1
ATOM 3918 N N . LEU A 1 490 ? -21.327 28.896 7.970 1.00 88.75 490 LEU A N 1
ATOM 3919 C CA . LEU A 1 490 ? -22.313 29.399 7.013 1.00 88.75 490 LEU A CA 1
ATOM 3920 C C . LEU A 1 490 ? -23.664 29.706 7.677 1.00 88.75 490 LEU A C 1
ATOM 3922 O O . LEU A 1 490 ? -24.374 30.610 7.237 1.00 88.75 490 LEU A O 1
ATOM 3926 N N . THR A 1 491 ? -24.007 29.002 8.759 1.00 88.50 491 THR A N 1
ATOM 3927 C CA . THR A 1 491 ? -25.209 29.279 9.558 1.00 88.50 491 THR A CA 1
ATOM 3928 C C . THR A 1 491 ? -25.060 30.583 10.340 1.00 88.50 491 THR A C 1
ATOM 3930 O O . THR A 1 491 ? -25.977 31.403 10.339 1.00 88.50 491 THR A O 1
ATOM 3933 N N . ASN A 1 492 ? -23.901 30.802 10.971 1.00 87.38 492 ASN A N 1
ATOM 3934 C CA . ASN A 1 492 ? -23.675 31.948 11.856 1.00 87.38 492 ASN A CA 1
ATOM 3935 C C . ASN A 1 492 ? -23.252 33.227 11.117 1.00 87.38 492 ASN A C 1
ATOM 3937 O O . ASN A 1 492 ? -23.643 34.323 11.509 1.00 87.38 492 ASN A O 1
ATOM 3941 N N . LEU A 1 493 ? -22.437 33.106 10.067 1.00 86.62 493 LEU A N 1
ATOM 3942 C CA . LEU A 1 493 ? -21.838 34.240 9.349 1.00 86.62 493 LEU A CA 1
ATOM 3943 C C . LEU A 1 493 ? -22.483 34.489 7.977 1.00 86.62 493 LEU A C 1
ATOM 3945 O O . LEU A 1 493 ? -22.182 35.492 7.331 1.00 86.62 493 LEU A O 1
ATOM 3949 N N . GLY A 1 494 ? -23.373 33.601 7.527 1.00 85.69 494 GLY A N 1
ATOM 3950 C CA . GLY A 1 494 ? -24.050 33.718 6.241 1.00 85.69 494 GLY A CA 1
ATOM 3951 C C . GLY A 1 494 ? -23.150 33.341 5.064 1.00 85.69 494 GLY A C 1
ATOM 3952 O O . GLY A 1 494 ? -22.562 32.264 5.039 1.00 85.69 494 GLY A O 1
ATOM 3953 N N . ALA A 1 495 ? -23.093 34.200 4.044 1.00 88.56 495 ALA A N 1
ATOM 3954 C CA . ALA A 1 495 ? -22.362 33.906 2.814 1.00 88.56 495 ALA A CA 1
ATOM 3955 C C . ALA A 1 495 ? -20.860 34.207 2.970 1.00 88.56 495 ALA A C 1
ATOM 3957 O O . ALA A 1 495 ? -20.483 35.327 3.318 1.00 88.56 495 ALA A O 1
ATOM 3958 N N . LEU A 1 496 ? -20.001 33.221 2.702 1.00 90.19 496 LEU A N 1
ATOM 3959 C CA . LEU A 1 496 ? -18.550 33.320 2.886 1.00 90.19 496 LEU A CA 1
ATOM 3960 C C . LEU A 1 496 ? -17.792 32.959 1.606 1.00 90.19 496 LEU A C 1
ATOM 3962 O O . LEU A 1 496 ? -18.183 32.063 0.864 1.00 90.19 496 LEU A O 1
ATOM 3966 N N . SER A 1 497 ? -16.663 33.626 1.362 1.00 90.88 497 SER A N 1
ATOM 3967 C CA . SER A 1 497 ? -15.756 33.255 0.274 1.00 90.88 497 SER A CA 1
ATOM 3968 C C . SER A 1 497 ? -14.946 32.011 0.638 1.00 90.88 497 SER A C 1
ATOM 3970 O O . SER A 1 497 ? -14.653 31.766 1.812 1.00 90.88 497 SER A O 1
ATOM 3972 N N . LEU A 1 498 ? -14.514 31.257 -0.376 1.00 88.88 498 LEU A N 1
ATOM 3973 C CA . LEU A 1 498 ? -13.706 30.046 -0.188 1.00 88.88 498 LEU A CA 1
ATOM 3974 C C . LEU A 1 498 ? -12.434 30.316 0.639 1.00 88.88 498 LEU A C 1
ATOM 3976 O O . LEU A 1 498 ? -12.090 29.544 1.529 1.00 88.88 498 LEU A O 1
ATOM 3980 N N . LEU A 1 499 ? -11.775 31.457 0.405 1.00 88.38 499 LEU A N 1
ATOM 3981 C CA . LEU A 1 499 ? -10.586 31.874 1.157 1.00 88.38 499 LEU A CA 1
ATOM 3982 C C . LEU A 1 499 ? -10.879 32.113 2.640 1.00 88.38 499 LEU A C 1
ATOM 3984 O O . LEU A 1 499 ? -10.048 31.801 3.491 1.00 88.38 499 LEU A O 1
ATOM 3988 N N . ARG A 1 500 ? -12.056 32.658 2.962 1.00 87.44 500 ARG A N 1
ATOM 3989 C CA . ARG A 1 500 ? -12.447 32.912 4.350 1.00 87.44 500 ARG A CA 1
ATOM 3990 C C . ARG A 1 500 ? -12.805 31.617 5.072 1.00 87.44 500 ARG A C 1
ATOM 3992 O O . ARG A 1 500 ? -12.401 31.456 6.219 1.00 87.44 500 ARG A O 1
ATOM 3999 N N . ILE A 1 501 ? -13.470 30.687 4.383 1.00 88.62 501 ILE A N 1
ATOM 4000 C CA . ILE A 1 501 ? -13.733 29.333 4.892 1.00 88.62 501 ILE A CA 1
ATOM 4001 C C . ILE A 1 501 ? -12.403 28.612 5.157 1.00 88.62 501 ILE A C 1
ATOM 4003 O O . ILE A 1 501 ? -12.189 28.135 6.266 1.00 88.62 501 ILE A O 1
ATOM 4007 N N . GLN A 1 502 ? -11.466 28.626 4.200 1.00 87.94 502 GLN A N 1
ATOM 4008 C CA . GLN A 1 502 ? -10.121 28.061 4.372 1.00 87.94 502 GLN A CA 1
ATOM 4009 C C . GLN A 1 502 ? -9.391 28.681 5.571 1.00 87.94 502 GLN A C 1
ATOM 4011 O O . GLN A 1 502 ? -8.798 27.970 6.378 1.00 87.94 502 GLN A O 1
ATOM 4016 N N . GLY A 1 503 ? -9.413 30.012 5.688 1.00 87.12 503 GLY A N 1
ATOM 4017 C CA . GLY A 1 503 ? -8.760 30.726 6.783 1.00 87.12 503 GLY A CA 1
ATOM 4018 C C . GLY A 1 503 ? -9.318 30.338 8.150 1.00 87.12 503 GLY A C 1
ATOM 4019 O O . GLY A 1 503 ? -8.550 30.176 9.090 1.00 87.12 503 GLY A O 1
ATOM 4020 N N . MET A 1 504 ? -10.631 30.135 8.251 1.00 84.56 504 MET A N 1
ATOM 4021 C CA . MET A 1 504 ? -11.284 29.706 9.488 1.00 84.56 504 MET A CA 1
ATOM 4022 C C . MET A 1 504 ? -11.044 28.221 9.796 1.00 84.56 504 MET A C 1
ATOM 4024 O O . MET A 1 504 ? -10.782 27.879 10.947 1.00 84.56 504 MET A O 1
ATOM 4028 N N . LEU A 1 505 ? -11.042 27.349 8.782 1.00 85.56 505 LEU A N 1
ATOM 4029 C CA . LEU A 1 505 ? -10.727 25.925 8.944 1.00 85.56 505 LEU A CA 1
ATOM 4030 C C . LEU A 1 505 ? -9.282 25.681 9.376 1.00 85.56 505 LEU A C 1
ATOM 4032 O O . LEU A 1 505 ? -9.034 24.733 10.109 1.00 85.56 505 LEU A O 1
ATOM 4036 N N . LYS A 1 506 ? -8.337 26.559 9.020 1.00 84.56 506 LYS A N 1
ATOM 4037 C CA . LYS A 1 506 ? -6.958 26.485 9.533 1.00 84.56 506 LYS A CA 1
ATOM 4038 C C . LYS A 1 506 ? -6.856 26.622 11.056 1.00 84.56 506 LYS A C 1
ATOM 4040 O O . LYS A 1 506 ? -5.859 26.188 11.620 1.00 84.56 506 LYS A O 1
ATOM 4045 N N . PHE A 1 507 ? -7.855 27.215 11.715 1.00 81.25 507 PHE A N 1
ATOM 4046 C CA . PHE A 1 507 ? -7.924 27.261 13.180 1.00 81.25 507 PHE A CA 1
ATOM 4047 C C . PHE A 1 507 ? -8.596 26.021 13.784 1.00 81.25 507 PHE A C 1
ATOM 4049 O O . PHE A 1 507 ? -8.571 25.854 15.002 1.00 81.25 507 PHE A O 1
ATOM 4056 N N . ALA A 1 508 ? -9.199 25.154 12.966 1.00 75.56 508 ALA A N 1
ATOM 4057 C CA . ALA A 1 508 ? -9.727 23.879 13.424 1.00 75.56 508 ALA A CA 1
ATOM 4058 C C . ALA A 1 508 ? -8.580 22.876 13.617 1.00 75.56 508 ALA A C 1
ATOM 4060 O O . ALA A 1 508 ? -7.667 22.770 12.794 1.00 75.56 508 ALA A O 1
ATOM 4061 N N . ASN A 1 509 ? -8.637 22.120 14.714 1.00 70.69 509 ASN A N 1
ATOM 4062 C CA . ASN A 1 509 ? -7.609 21.137 15.040 1.00 70.69 509 ASN A CA 1
ATOM 4063 C C . ASN A 1 509 ? -7.488 20.087 13.927 1.00 70.69 509 ASN A C 1
ATOM 4065 O O . ASN A 1 509 ? -8.459 19.410 13.593 1.00 70.69 509 ASN A O 1
ATOM 4069 N N . GLY A 1 510 ? -6.274 19.932 13.394 1.00 68.94 510 GLY A N 1
ATOM 4070 C CA . GLY A 1 510 ? -5.946 18.884 12.429 1.00 68.94 510 GLY A CA 1
ATOM 4071 C C . GLY A 1 510 ? -6.389 19.153 10.991 1.00 68.94 510 GLY A C 1
ATOM 4072 O O . GLY A 1 510 ? -6.522 18.194 10.244 1.00 68.94 510 GLY A O 1
ATOM 4073 N N . TYR A 1 511 ? -6.643 20.403 10.587 1.00 79.00 511 TYR A N 1
ATOM 4074 C CA . TYR A 1 511 ? -6.923 20.739 9.185 1.00 79.00 511 TYR A CA 1
ATOM 4075 C C . TYR A 1 511 ? -5.639 20.824 8.343 1.00 79.00 511 TYR A C 1
ATOM 4077 O O . TYR A 1 511 ? -4.802 21.698 8.567 1.00 79.00 511 TYR A O 1
ATOM 4085 N N . ASP A 1 512 ? -5.502 19.948 7.347 1.00 75.19 512 ASP A N 1
ATOM 4086 C CA . ASP A 1 512 ? -4.315 19.820 6.487 1.00 75.19 512 ASP A CA 1
ATOM 4087 C C . ASP A 1 512 ? -4.602 20.023 4.984 1.00 75.19 512 ASP A C 1
ATOM 4089 O O . ASP A 1 512 ? -3.738 19.780 4.141 1.00 75.19 512 ASP A O 1
ATOM 4093 N N . ARG A 1 513 ? -5.805 20.492 4.622 1.00 79.38 513 ARG A N 1
ATOM 4094 C CA . ARG A 1 513 ? -6.273 20.510 3.225 1.00 79.38 513 ARG A CA 1
ATOM 4095 C C . ARG A 1 513 ? -5.886 21.760 2.447 1.00 79.38 513 ARG A C 1
ATOM 4097 O O . ARG A 1 513 ? -5.851 22.879 2.973 1.00 79.38 513 ARG A O 1
ATOM 4104 N N . THR A 1 514 ? -5.637 21.571 1.152 1.00 82.75 514 THR A N 1
ATOM 4105 C CA . THR A 1 514 ? -5.367 22.670 0.216 1.00 82.75 514 THR A CA 1
ATOM 4106 C C . THR A 1 514 ? -6.657 23.390 -0.181 1.00 82.75 514 THR A C 1
ATOM 4108 O O . THR A 1 514 ? -7.762 22.874 -0.024 1.00 82.75 514 THR A O 1
ATOM 4111 N N . ILE A 1 515 ? -6.519 24.608 -0.713 1.00 84.00 515 ILE A N 1
ATOM 4112 C CA . ILE A 1 515 ? -7.667 25.394 -1.196 1.00 84.00 515 ILE A CA 1
ATOM 4113 C C . ILE A 1 515 ? -8.378 24.672 -2.348 1.00 84.00 515 ILE A C 1
ATOM 4115 O O . ILE A 1 515 ? -9.599 24.726 -2.433 1.00 84.00 515 ILE A O 1
ATOM 4119 N N . GLU A 1 516 ? -7.628 23.979 -3.205 1.00 84.00 516 GLU A N 1
ATOM 4120 C CA . GLU A 1 516 ? -8.167 23.206 -4.329 1.00 84.00 516 GLU A CA 1
ATOM 4121 C C . GLU A 1 516 ? -9.023 22.032 -3.843 1.00 84.00 516 GLU A C 1
ATOM 4123 O O . GLU A 1 516 ? -10.148 21.861 -4.305 1.00 84.00 516 GLU A O 1
ATOM 4128 N N . GLN A 1 517 ? -8.545 21.294 -2.836 1.00 82.62 517 GLN A N 1
ATOM 4129 C CA . GLN A 1 517 ? -9.305 20.207 -2.209 1.00 82.62 517 GLN A CA 1
ATOM 4130 C C . GLN A 1 517 ? -10.580 20.722 -1.529 1.00 82.62 517 GLN A C 1
ATOM 4132 O O . GLN A 1 517 ? -11.637 20.100 -1.629 1.00 82.62 517 GLN A O 1
ATOM 4137 N N . LEU A 1 518 ? -10.510 21.883 -0.865 1.00 86.56 518 LEU A N 1
ATOM 4138 C CA . LEU A 1 518 ? -11.696 22.525 -0.297 1.00 86.56 518 LEU A CA 1
ATOM 4139 C C . LEU A 1 518 ? -12.673 22.976 -1.395 1.00 86.56 518 LEU A C 1
ATOM 4141 O O . LEU A 1 518 ? -13.881 22.845 -1.218 1.00 86.56 518 LEU A O 1
ATOM 4145 N N . ALA A 1 519 ? -12.175 23.491 -2.524 1.00 85.75 519 ALA A N 1
ATOM 4146 C CA . ALA A 1 519 ? -13.008 23.904 -3.652 1.00 85.75 519 ALA A CA 1
ATOM 4147 C C . ALA A 1 519 ? -13.778 22.717 -4.242 1.00 85.75 519 ALA A C 1
ATOM 4149 O O . ALA A 1 519 ? -14.990 22.803 -4.433 1.00 85.75 519 ALA A O 1
ATOM 4150 N N . GLU A 1 520 ? -13.087 21.602 -4.478 1.00 86.12 520 GLU A N 1
ATOM 4151 C CA . GLU A 1 520 ? -13.684 20.373 -4.996 1.00 86.12 520 GLU A CA 1
ATOM 4152 C C . GLU A 1 520 ? -14.750 19.819 -4.042 1.00 86.12 520 GLU A C 1
ATOM 4154 O O . GLU A 1 520 ? -15.836 19.420 -4.470 1.00 86.12 520 GLU A O 1
ATOM 4159 N N . PHE A 1 521 ? -14.484 19.881 -2.736 1.00 85.25 521 PHE A N 1
ATOM 4160 C CA . PHE A 1 521 ? -15.441 19.484 -1.711 1.00 85.25 521 PHE A CA 1
ATOM 4161 C C . PHE A 1 521 ? -16.684 20.382 -1.671 1.00 85.25 521 PHE A C 1
ATOM 4163 O O . PHE A 1 521 ? -17.809 19.885 -1.640 1.00 85.25 521 PHE A O 1
ATOM 4170 N N . MET A 1 522 ? -16.509 21.702 -1.716 1.00 87.25 522 MET A N 1
ATOM 4171 C CA . MET A 1 522 ? -17.632 22.639 -1.746 1.00 87.25 522 MET A CA 1
ATOM 4172 C C . MET A 1 522 ? -18.457 22.479 -3.036 1.00 87.25 522 MET A C 1
ATOM 4174 O O . MET A 1 522 ? -19.684 22.555 -2.997 1.00 87.25 522 MET A O 1
ATOM 4178 N N . GLU A 1 523 ? -17.820 22.164 -4.168 1.00 86.81 523 GLU A N 1
ATOM 4179 C CA . GLU A 1 523 ? -18.511 21.805 -5.413 1.00 86.81 523 GLU A CA 1
ATOM 4180 C C . GLU A 1 523 ? -19.263 20.468 -5.330 1.00 86.81 523 GLU A C 1
ATOM 4182 O O . GLU A 1 523 ? -20.359 20.337 -5.880 1.00 86.81 523 GLU A O 1
ATOM 4187 N N . ALA A 1 524 ? -18.727 19.469 -4.626 1.00 85.00 524 ALA A N 1
ATOM 4188 C CA . ALA A 1 524 ? -19.468 18.247 -4.311 1.00 85.00 524 ALA A CA 1
ATOM 4189 C C . ALA A 1 524 ? -20.708 18.557 -3.453 1.00 85.00 524 ALA A C 1
ATOM 4191 O O . ALA A 1 524 ? -21.814 18.171 -3.824 1.00 85.00 524 ALA A O 1
ATOM 4192 N N . ALA A 1 525 ? -20.558 19.364 -2.400 1.00 84.69 525 ALA A N 1
ATOM 4193 C CA . ALA A 1 525 ? -21.671 19.793 -1.553 1.00 84.69 525 ALA A CA 1
ATOM 4194 C C . ALA A 1 525 ? -22.717 20.632 -2.317 1.00 84.69 525 ALA A C 1
ATOM 4196 O O . ALA A 1 525 ? -23.911 20.565 -2.024 1.00 84.69 525 ALA A O 1
ATOM 4197 N N . ARG A 1 526 ? -22.304 21.398 -3.337 1.00 87.12 526 ARG A N 1
ATOM 4198 C CA . ARG A 1 526 ? -23.229 22.092 -4.250 1.00 87.12 526 ARG A CA 1
ATOM 4199 C C . ARG A 1 526 ? -24.016 21.112 -5.114 1.00 87.12 526 ARG A C 1
ATOM 4201 O O . ARG A 1 526 ? -25.214 21.308 -5.301 1.00 87.12 526 ARG A O 1
ATOM 4208 N N . ARG A 1 527 ? -23.367 20.063 -5.633 1.00 86.75 527 ARG A N 1
ATOM 4209 C CA . ARG A 1 527 ? -24.034 18.996 -6.404 1.00 86.75 527 ARG A CA 1
ATOM 4210 C C . ARG A 1 527 ? -25.046 18.222 -5.560 1.00 86.75 527 ARG A C 1
ATOM 4212 O O . ARG A 1 527 ? -26.095 17.859 -6.077 1.00 86.75 527 ARG A O 1
ATOM 4219 N N . GLU A 1 528 ? -24.756 18.031 -4.277 1.00 85.38 528 GLU A N 1
ATOM 4220 C CA . GLU A 1 528 ? -25.670 17.421 -3.301 1.00 85.38 528 GLU A CA 1
ATOM 4221 C C . GLU A 1 528 ? -26.782 18.374 -2.823 1.00 85.38 528 GLU A C 1
ATOM 4223 O O . GLU A 1 528 ? -27.649 17.975 -2.051 1.00 85.38 528 GLU A O 1
ATOM 4228 N N . GLY A 1 529 ? -26.790 19.630 -3.284 1.00 84.31 529 GLY A N 1
ATOM 4229 C CA . GLY A 1 529 ? -27.816 20.614 -2.936 1.00 84.31 529 GLY A CA 1
ATOM 4230 C C . GLY A 1 529 ? -27.683 21.197 -1.528 1.00 84.31 529 GLY A C 1
ATOM 4231 O O . GLY A 1 529 ? -28.618 21.827 -1.050 1.00 84.31 529 GLY A O 1
ATOM 4232 N N . LEU A 1 530 ? -26.540 21.021 -0.861 1.00 85.69 530 LEU A N 1
ATOM 4233 C CA . LEU A 1 530 ? -26.303 21.507 0.503 1.00 85.69 530 LEU A CA 1
ATOM 4234 C C . LEU A 1 530 ? -25.900 22.989 0.541 1.00 85.69 530 LEU A C 1
ATOM 4236 O O . LEU A 1 530 ? -26.194 23.708 1.497 1.00 85.69 530 LEU A O 1
ATOM 4240 N N . VAL A 1 531 ? -25.218 23.473 -0.500 1.00 88.50 531 VAL A N 1
ATOM 4241 C CA . VAL A 1 531 ? -24.734 24.859 -0.612 1.00 88.50 531 VAL A CA 1
ATOM 4242 C C . VAL A 1 531 ? -25.031 25.451 -1.983 1.00 88.50 531 VAL A C 1
ATOM 4244 O O . VAL A 1 531 ? -25.114 24.761 -2.992 1.00 88.50 531 VAL A O 1
ATOM 4247 N N . THR A 1 532 ? -25.163 26.771 -2.019 1.00 88.12 532 THR A N 1
ATOM 4248 C CA . THR A 1 532 ? -25.333 27.586 -3.221 1.00 88.12 532 THR A CA 1
ATOM 4249 C C . THR A 1 532 ? -24.172 28.558 -3.350 1.00 88.12 532 THR A C 1
ATOM 4251 O O . THR A 1 532 ? -23.634 29.036 -2.349 1.00 88.12 532 THR A O 1
ATOM 4254 N N . VAL A 1 533 ? -23.792 28.859 -4.590 1.00 89.44 533 VAL A N 1
ATOM 4255 C CA . VAL A 1 533 ? -22.742 29.832 -4.902 1.00 89.44 533 VAL A CA 1
ATOM 4256 C C . VAL A 1 533 ? -23.356 30.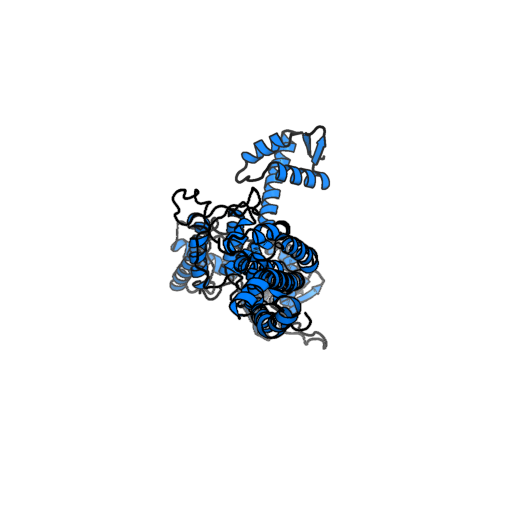985 -5.666 1.00 89.44 533 VAL A C 1
ATOM 4258 O O . VAL A 1 533 ? -24.004 30.776 -6.690 1.00 89.44 533 VAL A O 1
ATOM 4261 N N . LYS A 1 534 ? -23.126 32.204 -5.182 1.00 84.50 534 LYS A N 1
ATOM 4262 C CA . LYS A 1 534 ? -23.470 33.434 -5.892 1.00 84.50 534 LYS A CA 1
ATOM 4263 C C . LYS A 1 534 ? -22.316 34.420 -5.759 1.00 84.50 534 LYS A C 1
ATOM 4265 O O . LYS A 1 534 ? -21.847 34.653 -4.651 1.00 84.50 534 LYS A O 1
ATOM 4270 N N . ASP A 1 535 ? -21.833 34.951 -6.881 1.00 81.25 535 ASP A N 1
ATOM 4271 C CA . ASP A 1 535 ? -20.744 35.940 -6.929 1.00 81.25 535 ASP A CA 1
ATOM 4272 C C . ASP A 1 535 ? -19.468 35.506 -6.167 1.00 81.25 535 ASP A C 1
ATOM 4274 O O . ASP A 1 535 ? -18.807 36.304 -5.506 1.00 81.25 535 ASP A O 1
ATOM 4278 N N . GLY A 1 536 ? -19.134 34.209 -6.210 1.00 80.94 536 GLY A N 1
ATOM 4279 C CA . GLY A 1 536 ? -17.974 33.642 -5.502 1.00 80.94 536 GLY A CA 1
ATOM 4280 C C . GLY A 1 536 ? -18.147 33.485 -3.983 1.00 80.94 536 GLY A C 1
ATOM 4281 O O . GLY A 1 536 ? -17.201 33.096 -3.292 1.00 80.94 536 GLY A O 1
ATOM 4282 N N . MET A 1 537 ? -19.346 33.755 -3.458 1.00 87.69 537 MET A N 1
ATOM 4283 C CA . MET A 1 537 ? -19.718 33.532 -2.064 1.00 87.69 537 MET A CA 1
ATOM 4284 C C . MET A 1 537 ? -20.560 32.261 -1.933 1.00 87.69 537 MET A C 1
ATOM 4286 O O . MET A 1 537 ? -21.552 32.075 -2.640 1.00 87.69 537 MET A O 1
ATOM 4290 N N . TRP A 1 538 ? -20.167 31.404 -0.998 1.00 89.56 538 TRP A N 1
ATOM 4291 C CA . TRP A 1 538 ? -20.837 30.158 -0.649 1.00 89.56 538 TRP A CA 1
ATOM 4292 C C . TRP A 1 538 ? -21.841 30.406 0.469 1.00 89.56 538 TRP A C 1
ATOM 4294 O O . TRP A 1 538 ? -21.521 31.080 1.447 1.00 89.56 538 TRP A O 1
ATOM 4304 N N . LYS A 1 539 ? -23.047 29.857 0.344 1.00 90.44 539 LYS A N 1
ATOM 4305 C CA . LYS A 1 539 ? -24.118 29.960 1.341 1.00 90.44 539 LYS A CA 1
ATOM 4306 C C . LYS A 1 539 ? -24.851 28.627 1.454 1.00 90.44 539 LYS A C 1
ATOM 4308 O O . LYS A 1 539 ? -25.053 27.971 0.439 1.00 90.44 539 LYS A O 1
ATOM 4313 N N . LEU A 1 540 ? -25.297 28.251 2.652 1.00 87.38 540 LEU A N 1
ATOM 4314 C CA . LEU A 1 540 ? -26.170 27.084 2.834 1.00 87.38 540 LEU A CA 1
ATOM 4315 C C . LEU A 1 540 ? -27.443 27.213 1.988 1.00 87.38 540 LEU A C 1
ATOM 4317 O O . LEU A 1 540 ? -28.071 28.278 1.947 1.00 87.38 540 LEU A O 1
ATOM 4321 N N . HIS A 1 541 ? -27.798 26.127 1.307 1.00 80.00 541 HIS A N 1
ATOM 4322 C CA . HIS A 1 541 ? -29.111 25.976 0.700 1.00 80.00 541 HIS A CA 1
ATOM 4323 C C . HIS A 1 541 ? -30.119 25.781 1.839 1.00 80.00 541 HIS A C 1
ATOM 4325 O O . HIS A 1 541 ? -29.868 25.001 2.755 1.00 80.00 541 HIS A O 1
ATOM 4331 N N . ARG A 1 542 ? -31.191 26.573 1.846 1.00 61.12 542 ARG A N 1
ATOM 4332 C CA . ARG A 1 542 ? -32.226 26.543 2.884 1.00 61.12 542 ARG A CA 1
ATOM 4333 C C . ARG A 1 542 ? -33.512 25.991 2.318 1.00 61.12 542 ARG A C 1
ATOM 4335 O O . ARG A 1 542 ? -33.828 26.397 1.177 1.00 61.12 542 ARG A O 1
#